Protein AF-A0A820G9B4-F1 (afdb_monomer)

Mean predicted aligned error: 18.66 Å

Structure (mmCIF, N/CA/C/O backbone):
data_AF-A0A820G9B4-F1
#
_entry.id   AF-A0A820G9B4-F1
#
loop_
_atom_site.group_PDB
_atom_site.id
_atom_site.type_symbol
_atom_site.label_atom_id
_atom_site.label_alt_id
_atom_site.label_comp_id
_atom_site.label_asym_id
_atom_site.label_entity_id
_atom_site.label_seq_id
_atom_site.pdbx_PDB_ins_code
_atom_site.Cartn_x
_atom_site.Cartn_y
_atom_site.Cartn_z
_atom_site.occupancy
_atom_site.B_iso_or_equiv
_atom_site.auth_seq_id
_atom_site.auth_comp_id
_atom_site.auth_asym_id
_atom_site.auth_atom_id
_atom_site.pdbx_PDB_model_num
ATOM 1 N N . MET A 1 1 ? -4.933 30.286 -26.035 1.00 29.89 1 MET A N 1
ATOM 2 C CA . MET A 1 1 ? -4.684 28.973 -26.663 1.00 29.89 1 MET A CA 1
ATOM 3 C C . MET A 1 1 ? -3.427 29.117 -27.491 1.00 29.89 1 MET A C 1
ATOM 5 O O . MET A 1 1 ? -3.507 29.543 -28.631 1.00 29.89 1 MET A O 1
ATOM 9 N N . GLN A 1 2 ? -2.269 28.902 -26.877 1.00 23.30 2 GLN A N 1
ATOM 10 C CA . GLN A 1 2 ? -1.057 28.611 -27.632 1.00 23.30 2 GLN A CA 1
ATOM 11 C C . GLN A 1 2 ? -0.957 27.091 -27.625 1.00 23.30 2 GLN A C 1
ATOM 13 O O . GLN A 1 2 ? -0.874 26.494 -26.553 1.00 23.30 2 GLN A O 1
ATOM 18 N N . GLU A 1 3 ? -1.084 26.484 -28.803 1.00 32.31 3 GLU A N 1
ATOM 19 C CA . GLU A 1 3 ? -0.580 25.138 -29.043 1.00 32.31 3 GLU A CA 1
ATOM 20 C C . GLU A 1 3 ? 0.899 25.167 -28.669 1.00 32.31 3 GLU A C 1
ATOM 22 O O . GLU A 1 3 ? 1.706 25.825 -29.322 1.00 32.31 3 GLU A O 1
ATOM 27 N N . THR A 1 4 ? 1.256 24.525 -27.562 1.00 29.05 4 THR A N 1
ATOM 28 C CA . THR A 1 4 ? 2.641 24.136 -27.338 1.00 29.05 4 THR A CA 1
ATOM 29 C C . THR A 1 4 ? 2.940 23.053 -28.362 1.00 29.05 4 THR A C 1
ATOM 31 O O . THR A 1 4 ? 2.700 21.872 -28.107 1.00 29.05 4 THR A O 1
ATOM 34 N N . ASP A 1 5 ? 3.392 23.477 -29.544 1.00 31.34 5 ASP A N 1
ATOM 35 C CA . ASP A 1 5 ? 4.149 22.638 -30.461 1.00 31.34 5 ASP A CA 1
ATOM 36 C C . ASP A 1 5 ? 5.251 21.971 -29.637 1.00 31.34 5 ASP A C 1
ATOM 38 O O . ASP A 1 5 ? 6.200 22.616 -29.183 1.00 31.34 5 ASP A O 1
ATOM 42 N N . TYR A 1 6 ? 5.063 20.682 -29.356 1.00 41.06 6 TYR A N 1
ATOM 43 C CA . TYR A 1 6 ? 6.054 19.883 -28.661 1.00 41.06 6 TYR A CA 1
ATOM 44 C C . TYR A 1 6 ? 7.325 19.894 -29.509 1.00 41.06 6 TYR A C 1
ATOM 46 O O . TYR A 1 6 ? 7.284 19.716 -30.729 1.00 41.06 6 TYR A O 1
ATOM 54 N N . ILE A 1 7 ? 8.434 20.179 -28.838 1.00 37.41 7 ILE A N 1
ATOM 55 C CA . ILE A 1 7 ? 9.754 20.446 -29.397 1.00 37.41 7 ILE A CA 1
ATOM 56 C C . ILE A 1 7 ? 10.107 19.364 -30.426 1.00 37.41 7 ILE A C 1
ATOM 58 O O . ILE A 1 7 ? 10.419 18.231 -30.061 1.00 37.41 7 ILE A O 1
ATOM 62 N N . ARG A 1 8 ? 10.098 19.730 -31.715 1.00 35.41 8 ARG A N 1
ATOM 63 C CA . ARG A 1 8 ? 10.836 18.994 -32.751 1.00 35.41 8 ARG A CA 1
ATOM 64 C C . ARG A 1 8 ? 12.296 18.899 -32.279 1.00 35.41 8 ARG A C 1
ATOM 66 O O . ARG A 1 8 ? 12.960 19.932 -32.213 1.00 35.41 8 ARG A O 1
ATOM 73 N N . GLY A 1 9 ? 12.781 17.699 -31.941 1.00 47.41 9 GLY A N 1
ATOM 74 C CA . GLY A 1 9 ? 14.209 17.420 -31.719 1.00 47.41 9 GLY A CA 1
ATOM 75 C C . GLY A 1 9 ? 14.751 17.212 -30.288 1.00 47.41 9 GLY A C 1
ATOM 76 O O . GLY A 1 9 ? 15.967 17.102 -30.152 1.00 47.41 9 GLY A O 1
ATOM 77 N N . GLY A 1 10 ? 13.945 17.146 -29.220 1.00 63.84 10 GLY A N 1
ATOM 78 C CA . GLY A 1 10 ? 14.465 17.192 -27.830 1.00 63.84 10 GLY A CA 1
ATOM 79 C C . GLY A 1 10 ? 15.108 15.902 -27.271 1.00 63.84 10 GLY A C 1
ATOM 80 O O . GLY A 1 10 ? 16.333 15.792 -27.168 1.00 63.84 10 GLY A O 1
ATOM 81 N N . LEU A 1 11 ? 14.282 14.920 -26.879 1.00 63.41 11 LEU A N 1
ATOM 82 C CA . LEU A 1 11 ? 14.713 13.713 -26.141 1.00 63.41 11 LEU A CA 1
ATOM 83 C C . LEU A 1 11 ? 13.880 12.464 -26.474 1.00 63.41 11 LEU A C 1
ATOM 85 O O . LEU A 1 11 ? 14.443 11.407 -26.747 1.00 63.41 11 LEU A O 1
ATOM 89 N N . ALA A 1 12 ? 12.548 12.580 -26.529 1.00 67.31 12 ALA A N 1
ATOM 90 C CA . ALA A 1 12 ? 11.662 11.457 -26.855 1.00 67.31 12 ALA A CA 1
ATOM 91 C C . ALA A 1 12 ? 11.983 10.829 -28.225 1.00 67.31 12 ALA A C 1
ATOM 93 O O . ALA A 1 12 ? 12.049 9.610 -28.342 1.00 67.31 12 ALA A O 1
ATOM 94 N N . GLU A 1 13 ? 12.266 11.651 -29.242 1.00 70.38 13 GLU A N 1
ATOM 95 C CA . GLU A 1 13 ? 12.680 11.188 -30.576 1.00 70.38 13 GLU A CA 1
ATOM 96 C C . GLU A 1 13 ? 14.033 10.458 -30.546 1.00 70.38 13 GLU A C 1
ATOM 98 O O . GLU A 1 13 ? 14.199 9.453 -31.234 1.00 70.38 13 GLU A O 1
ATOM 103 N N . LYS A 1 14 ? 14.985 10.909 -29.711 1.00 72.50 14 LYS A N 1
ATOM 104 C CA . LYS A 1 14 ? 16.290 10.249 -29.535 1.00 72.50 14 LYS A CA 1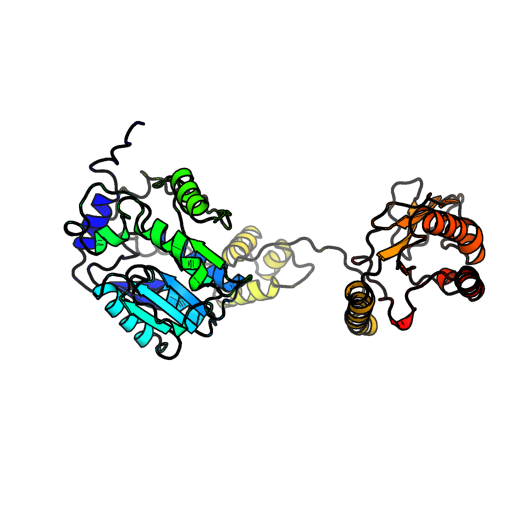
ATOM 105 C C . LYS A 1 14 ? 16.132 8.881 -28.873 1.00 72.50 14 LYS A C 1
ATOM 107 O O . LYS A 1 14 ? 16.702 7.908 -29.356 1.00 72.50 14 LYS A O 1
ATOM 112 N N . LEU A 1 15 ? 15.329 8.795 -27.811 1.00 74.31 15 LEU A N 1
ATOM 113 C CA . LEU A 1 15 ? 15.048 7.532 -27.124 1.00 74.31 15 LEU A CA 1
ATOM 114 C C . LEU A 1 15 ? 14.261 6.566 -28.018 1.00 74.31 15 LEU A C 1
ATOM 116 O O . LEU A 1 15 ? 14.561 5.380 -28.045 1.00 74.31 15 LEU A O 1
ATOM 120 N N . LEU A 1 16 ? 13.303 7.065 -28.805 1.00 79.00 16 LEU A N 1
ATOM 121 C CA . LEU A 1 16 ? 12.614 6.264 -29.822 1.00 79.00 16 LEU A CA 1
ATOM 122 C C . LEU A 1 16 ? 13.593 5.732 -30.873 1.00 79.00 16 LEU A C 1
ATOM 124 O O . LEU A 1 16 ? 13.562 4.543 -31.173 1.00 79.00 16 LEU A O 1
ATOM 128 N N . ALA A 1 17 ? 14.506 6.565 -31.381 1.00 78.94 17 ALA A N 1
ATOM 129 C CA . ALA A 1 17 ? 15.529 6.125 -32.328 1.00 78.94 17 ALA A CA 1
ATOM 130 C C . ALA A 1 17 ? 16.471 5.063 -31.727 1.00 78.94 17 ALA A C 1
ATOM 132 O O . ALA A 1 17 ? 16.802 4.089 -32.402 1.00 78.94 17 ALA A O 1
ATOM 133 N N . GLN A 1 18 ? 16.861 5.210 -30.456 1.00 80.75 18 GLN A N 1
ATOM 134 C CA . GLN A 1 18 ? 17.638 4.203 -29.722 1.00 80.75 18 GLN A CA 1
ATOM 135 C C . GLN A 1 18 ? 16.846 2.910 -29.491 1.00 80.75 18 GLN A C 1
ATOM 137 O O . GLN A 1 18 ? 17.387 1.823 -29.639 1.00 80.75 18 GLN A O 1
ATOM 142 N N . GLY A 1 19 ? 15.557 2.999 -29.164 1.00 80.94 19 GLY A N 1
ATOM 143 C CA . GLY A 1 19 ? 14.699 1.825 -29.016 1.00 80.94 19 GLY A CA 1
ATOM 144 C C . GLY A 1 19 ? 14.530 1.059 -30.331 1.00 80.94 19 GLY A C 1
ATOM 145 O O . GLY A 1 19 ? 14.613 -0.167 -30.339 1.00 80.94 19 GLY A O 1
ATOM 146 N N 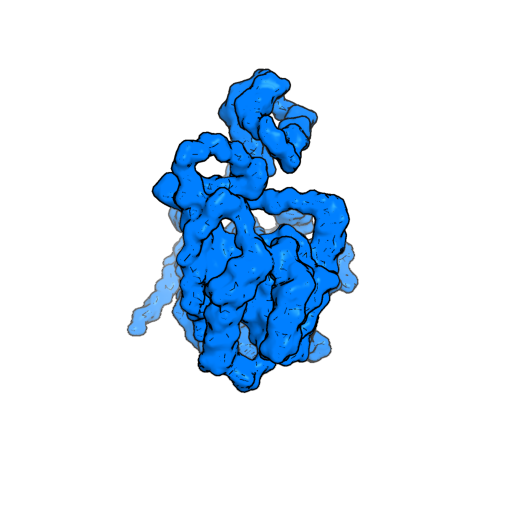. ILE A 1 20 ? 14.377 1.778 -31.448 1.00 83.75 20 ILE A N 1
ATOM 147 C CA . ILE A 1 20 ? 14.290 1.207 -32.803 1.00 83.75 20 ILE A CA 1
ATOM 148 C C . ILE A 1 20 ? 15.614 0.548 -33.225 1.00 83.75 20 ILE A C 1
ATOM 150 O O . ILE A 1 20 ? 15.606 -0.420 -33.985 1.00 83.75 20 ILE A O 1
ATOM 154 N N . SER A 1 21 ? 16.766 1.036 -32.752 1.00 83.50 21 SER A N 1
ATOM 155 C CA . SER A 1 21 ? 18.066 0.460 -33.123 1.00 83.50 21 SER A CA 1
ATOM 156 C C . SER A 1 21 ? 18.353 -0.892 -32.456 1.00 83.50 21 SER A C 1
ATOM 158 O O . SER A 1 21 ? 19.212 -1.631 -32.938 1.00 83.50 21 SER A O 1
ATOM 160 N N . ILE A 1 22 ? 17.612 -1.268 -31.407 1.00 85.88 22 ILE A N 1
ATOM 161 C CA . ILE A 1 22 ? 17.728 -2.577 -30.755 1.00 85.88 22 ILE A CA 1
ATOM 162 C C . ILE A 1 22 ? 17.065 -3.644 -31.632 1.00 85.88 22 ILE A C 1
ATOM 164 O O . ILE A 1 22 ? 15.843 -3.718 -31.731 1.00 85.88 22 ILE A O 1
ATOM 168 N N . GLN A 1 23 ? 17.884 -4.499 -32.245 1.00 86.19 23 GLN A N 1
ATOM 169 C CA . GLN A 1 23 ? 17.432 -5.568 -33.149 1.00 86.19 23 GLN A CA 1
ATOM 170 C C . GLN A 1 23 ? 17.425 -6.963 -32.502 1.00 86.19 23 GLN A C 1
ATOM 172 O O . GLN A 1 23 ? 16.885 -7.907 -33.074 1.00 86.19 23 GLN A O 1
ATOM 177 N N . GLU A 1 24 ? 17.988 -7.106 -31.299 1.00 89.88 24 GLU A N 1
ATOM 178 C CA . GLU A 1 24 ? 18.077 -8.379 -30.575 1.00 89.88 24 GLU A CA 1
ATOM 179 C C . GLU A 1 24 ? 17.334 -8.334 -29.237 1.00 89.88 24 GLU A C 1
ATOM 181 O O . GLU A 1 24 ? 17.114 -7.269 -28.657 1.00 89.88 24 GLU A O 1
ATOM 186 N N . LYS A 1 25 ? 16.948 -9.512 -28.727 1.00 93.56 25 LYS A N 1
ATOM 187 C CA . LYS A 1 25 ? 16.365 -9.625 -27.387 1.00 93.56 25 LYS A CA 1
ATOM 188 C C . LYS A 1 25 ? 17.399 -9.203 -26.342 1.00 93.56 25 LYS A C 1
ATOM 190 O O . LYS A 1 25 ? 18.521 -9.701 -26.341 1.00 93.56 25 LYS A O 1
ATOM 195 N N . THR A 1 26 ? 16.993 -8.355 -25.406 1.00 93.69 26 THR A N 1
ATOM 196 C CA . THR A 1 26 ? 17.825 -7.973 -24.254 1.00 93.69 26 THR A CA 1
ATOM 197 C C . THR A 1 26 ? 17.302 -8.619 -22.980 1.00 93.69 26 THR A C 1
ATOM 199 O O . THR A 1 26 ? 16.108 -8.883 -22.876 1.00 93.69 26 THR A O 1
ATOM 202 N N . THR A 1 27 ? 18.168 -8.839 -21.993 1.00 93.31 27 THR A N 1
ATOM 203 C CA . THR A 1 27 ? 17.754 -9.307 -20.664 1.00 93.31 27 THR A CA 1
ATOM 204 C C . THR A 1 27 ? 18.025 -8.224 -19.634 1.00 93.31 27 THR A C 1
ATOM 206 O O . THR A 1 27 ? 19.132 -7.694 -19.572 1.00 93.31 27 THR A O 1
ATOM 209 N N . ILE A 1 28 ? 17.032 -7.930 -18.798 1.00 91.94 28 ILE A N 1
ATOM 210 C CA . ILE A 1 28 ? 17.139 -6.979 -17.689 1.00 91.94 28 ILE A CA 1
ATOM 211 C C . ILE A 1 28 ? 16.920 -7.679 -16.351 1.00 91.94 28 ILE A C 1
ATOM 213 O O . ILE A 1 28 ? 16.216 -8.686 -16.272 1.00 91.94 28 ILE A O 1
ATOM 217 N N . LEU A 1 29 ? 17.495 -7.119 -15.287 1.00 91.06 29 LEU A N 1
ATOM 218 C CA . LEU A 1 29 ? 17.310 -7.597 -13.920 1.00 91.06 29 LEU A CA 1
ATOM 219 C C . LEU A 1 29 ? 16.477 -6.587 -13.122 1.00 91.06 29 LEU A C 1
ATOM 221 O O . LEU A 1 29 ? 16.912 -5.457 -12.912 1.00 91.06 29 LEU A O 1
ATOM 225 N N . ILE A 1 30 ? 15.308 -7.001 -12.630 1.00 89.81 30 ILE A N 1
ATOM 226 C CA . ILE A 1 30 ? 14.453 -6.196 -11.742 1.00 89.81 30 ILE A CA 1
ATOM 227 C C . ILE A 1 30 ? 14.160 -7.017 -10.482 1.00 89.81 30 ILE A C 1
ATOM 229 O O . ILE A 1 30 ? 13.632 -8.120 -10.575 1.00 89.81 30 ILE A O 1
ATOM 233 N N . GLN A 1 31 ? 14.510 -6.500 -9.296 1.00 86.12 31 GLN A N 1
ATOM 234 C CA . GLN A 1 31 ? 14.366 -7.209 -8.006 1.00 86.12 31 GLN A CA 1
ATOM 235 C C . GLN A 1 31 ? 14.891 -8.661 -8.023 1.00 86.12 31 GLN A C 1
ATOM 237 O O . GLN A 1 31 ? 14.209 -9.590 -7.588 1.00 86.12 31 GLN A O 1
ATOM 242 N N . ASP A 1 32 ? 16.102 -8.867 -8.545 1.00 89.44 32 ASP A N 1
ATOM 243 C CA . ASP A 1 32 ? 16.729 -10.192 -8.664 1.00 89.44 32 ASP A CA 1
ATOM 244 C C . ASP A 1 32 ? 15.950 -11.187 -9.561 1.00 89.44 32 ASP A C 1
ATOM 246 O O . ASP A 1 32 ? 16.109 -12.407 -9.441 1.00 89.44 32 ASP A O 1
ATOM 250 N N . LYS A 1 33 ? 15.093 -10.685 -10.462 1.00 93.56 33 LYS A N 1
ATOM 251 C CA . LYS A 1 33 ? 14.361 -11.457 -11.478 1.00 93.56 33 LYS A CA 1
ATOM 252 C C . LYS A 1 33 ? 14.763 -11.017 -12.878 1.00 93.56 33 LYS A C 1
ATOM 254 O O . LYS A 1 33 ? 14.888 -9.823 -13.138 1.00 93.56 33 LYS A O 1
ATOM 259 N N . ASN A 1 34 ? 14.990 -11.993 -13.753 1.00 96.25 34 ASN A N 1
ATOM 260 C CA . ASN A 1 34 ? 15.427 -11.755 -15.124 1.00 96.25 34 ASN A CA 1
ATOM 261 C C . ASN A 1 34 ? 14.218 -11.631 -16.041 1.00 96.25 34 ASN A C 1
ATOM 263 O O . ASN A 1 34 ? 13.375 -12.522 -16.045 1.00 96.25 34 ASN A O 1
ATOM 267 N N . PHE A 1 35 ? 14.180 -10.585 -16.853 1.00 97.19 35 PHE A N 1
ATOM 268 C CA . PHE A 1 35 ? 13.140 -10.372 -17.851 1.00 97.19 35 PHE A CA 1
ATOM 269 C C . PHE A 1 35 ? 13.763 -10.235 -19.224 1.00 97.19 35 PHE A C 1
ATOM 271 O O . PHE A 1 35 ? 14.707 -9.471 -19.408 1.00 97.19 35 PHE A O 1
ATOM 278 N N . VAL A 1 36 ? 13.212 -10.965 -20.183 1.00 97.44 36 VAL A N 1
ATOM 279 C CA . VAL A 1 36 ? 13.539 -10.817 -21.595 1.00 97.44 36 VAL A CA 1
ATOM 280 C C . VAL A 1 36 ? 12.735 -9.647 -22.145 1.00 97.44 36 VAL A C 1
ATOM 282 O O . VAL A 1 36 ? 11.547 -9.534 -21.857 1.00 97.44 36 VAL A O 1
ATOM 285 N N . ILE A 1 37 ? 13.355 -8.791 -22.945 1.00 96.25 37 ILE A N 1
ATOM 286 C CA . ILE A 1 37 ? 12.716 -7.682 -23.652 1.00 96.25 37 ILE A CA 1
ATOM 287 C C . ILE A 1 37 ? 12.959 -7.882 -25.144 1.00 96.25 37 ILE A C 1
ATOM 289 O O . ILE A 1 37 ? 14.104 -8.040 -25.572 1.00 96.25 37 ILE A O 1
ATOM 293 N N . TYR A 1 38 ? 11.887 -7.916 -25.926 1.00 95.25 38 TYR A N 1
ATOM 294 C CA . TYR A 1 38 ? 11.947 -8.065 -27.375 1.00 95.25 38 TYR A CA 1
ATOM 295 C C . TYR A 1 38 ? 12.339 -6.742 -28.051 1.00 95.25 38 TYR A C 1
ATOM 297 O O . TYR A 1 38 ? 12.065 -5.668 -27.511 1.00 95.25 38 TYR A O 1
ATOM 305 N N . PRO A 1 39 ? 12.910 -6.800 -29.267 1.00 90.50 39 PRO A N 1
ATOM 306 C CA . PRO A 1 39 ? 12.975 -5.646 -30.161 1.00 90.50 39 PRO A CA 1
ATOM 307 C C . PRO A 1 39 ? 11.599 -4.992 -30.328 1.00 90.50 39 PRO A C 1
ATOM 309 O O . PRO A 1 39 ? 10.587 -5.692 -30.395 1.00 90.50 39 PRO A O 1
ATOM 312 N N . ASN A 1 40 ? 11.563 -3.661 -30.429 1.00 86.12 40 ASN A N 1
ATOM 313 C CA . ASN A 1 40 ? 10.341 -2.852 -30.573 1.00 86.12 40 ASN A CA 1
ATOM 314 C C . ASN A 1 40 ? 9.327 -2.943 -29.416 1.00 86.12 40 ASN A C 1
ATOM 316 O O . ASN A 1 40 ? 8.252 -2.358 -29.512 1.00 86.12 40 ASN A O 1
ATOM 320 N N . VAL A 1 41 ? 9.660 -3.622 -28.315 1.00 91.38 41 VAL A N 1
ATOM 321 C CA . VAL A 1 41 ? 8.923 -3.516 -27.051 1.00 91.38 41 VAL A CA 1
ATOM 322 C C . VAL A 1 41 ? 9.606 -2.464 -26.186 1.00 91.38 41 VAL A C 1
ATOM 324 O O . VAL A 1 41 ? 10.833 -2.357 -26.171 1.00 91.38 41 VAL A O 1
ATOM 327 N N . PHE A 1 42 ? 8.810 -1.672 -25.470 1.00 88.19 42 PHE A N 1
ATOM 328 C CA . PHE A 1 42 ? 9.305 -0.598 -24.617 1.00 88.19 42 PHE A CA 1
ATOM 329 C C . PHE A 1 42 ? 10.373 -1.112 -23.632 1.00 88.19 42 PHE A C 1
ATOM 331 O O . PHE A 1 42 ? 10.089 -1.943 -22.766 1.00 88.19 42 PHE A O 1
ATOM 338 N N . ASN A 1 43 ? 11.616 -0.642 -23.788 1.00 87.75 43 ASN A N 1
ATOM 339 C CA . ASN A 1 43 ? 12.782 -1.198 -23.102 1.00 87.75 43 ASN A CA 1
ATOM 340 C C . ASN A 1 43 ? 13.249 -0.302 -21.940 1.00 87.75 43 ASN A C 1
ATOM 342 O O . ASN A 1 43 ? 13.753 0.794 -22.193 1.00 87.75 43 ASN A O 1
ATOM 346 N N . PRO A 1 44 ? 13.177 -0.759 -20.674 1.00 84.94 44 PRO A N 1
ATOM 347 C CA . PRO A 1 44 ? 13.616 0.026 -19.519 1.00 84.94 44 PRO A CA 1
ATOM 348 C C . PRO A 1 44 ? 15.105 0.400 -19.508 1.00 84.94 44 PRO A C 1
ATOM 350 O O . PRO A 1 44 ? 15.479 1.280 -18.743 1.00 84.94 44 PRO A O 1
ATOM 353 N N . ILE A 1 45 ? 15.960 -0.235 -20.323 1.00 80.62 45 ILE A N 1
ATOM 354 C CA . ILE A 1 45 ? 17.357 0.204 -20.501 1.00 80.62 45 ILE A CA 1
ATOM 355 C C . ILE A 1 45 ? 17.401 1.558 -21.218 1.00 80.62 45 ILE A C 1
ATOM 357 O O . ILE A 1 45 ? 18.154 2.439 -20.818 1.00 80.62 45 ILE A O 1
ATOM 361 N N . VAL A 1 46 ? 16.582 1.721 -22.260 1.00 78.56 46 VAL A N 1
ATOM 362 C CA . VAL A 1 46 ? 16.493 2.964 -23.041 1.00 78.56 46 VAL A CA 1
ATOM 363 C C . VAL A 1 46 ? 15.670 4.001 -22.279 1.00 78.56 46 VAL A C 1
ATOM 365 O O . VAL A 1 46 ? 16.042 5.164 -22.185 1.00 78.56 46 VAL A O 1
ATOM 368 N N . TYR A 1 47 ? 14.568 3.570 -21.666 1.00 80.19 47 TYR A N 1
ATOM 369 C CA . TYR A 1 47 ? 13.647 4.430 -20.928 1.00 80.19 47 TYR A CA 1
ATOM 370 C C . TYR A 1 47 ? 13.821 4.261 -19.413 1.00 80.19 47 TYR A C 1
ATOM 372 O O . TYR A 1 47 ? 12.888 3.866 -18.707 1.00 80.19 47 TYR A O 1
ATOM 380 N N . SER A 1 48 ? 15.022 4.557 -18.911 1.00 76.88 48 SER A N 1
ATOM 381 C CA . SER A 1 48 ? 15.466 4.285 -17.531 1.00 76.88 48 SER A CA 1
ATOM 382 C C . SER A 1 48 ? 14.546 4.839 -16.437 1.00 76.88 48 SER A C 1
ATOM 384 O O . SER A 1 48 ? 14.334 4.172 -15.421 1.00 76.88 48 SER A O 1
ATOM 386 N N . ALA A 1 49 ? 13.906 5.992 -16.668 1.00 75.81 49 ALA A N 1
ATOM 387 C CA . ALA A 1 49 ? 12.915 6.580 -15.759 1.00 75.81 49 ALA A CA 1
ATOM 388 C C . ALA A 1 49 ? 11.754 5.617 -15.425 1.00 75.81 49 ALA A C 1
ATOM 390 O O . ALA A 1 49 ? 11.179 5.670 -14.337 1.00 75.81 49 ALA A O 1
ATOM 391 N N . THR A 1 50 ? 11.453 4.664 -16.310 1.00 81.94 50 THR A N 1
ATOM 392 C CA . THR A 1 50 ? 10.417 3.640 -16.098 1.00 81.94 50 THR A CA 1
ATOM 393 C C . THR A 1 50 ? 10.740 2.686 -14.954 1.00 81.94 50 THR A C 1
ATOM 395 O O . THR A 1 50 ? 9.834 2.144 -14.313 1.00 81.94 50 THR A O 1
ATOM 398 N N . LEU A 1 51 ? 12.020 2.505 -14.619 1.00 85.69 51 LEU A N 1
ATOM 399 C CA . LEU A 1 51 ? 12.400 1.734 -13.440 1.00 85.69 51 LEU A CA 1
ATOM 400 C C . LEU A 1 51 ? 11.950 2.436 -12.149 1.00 85.69 51 LEU A C 1
ATOM 402 O O . LEU A 1 51 ? 11.527 1.754 -11.216 1.00 85.69 51 LEU A O 1
ATOM 406 N N . CYS A 1 52 ? 11.947 3.772 -12.093 1.00 83.50 52 CYS A N 1
ATOM 407 C CA . CYS A 1 52 ? 11.449 4.522 -10.931 1.00 83.50 52 CYS A CA 1
ATOM 408 C C . CYS A 1 52 ? 9.945 4.298 -10.712 1.00 83.50 52 CYS A C 1
ATOM 410 O O . CYS A 1 52 ? 9.516 4.022 -9.584 1.00 83.50 52 CYS A O 1
ATOM 412 N N . PHE A 1 53 ? 9.157 4.335 -11.791 1.00 85.44 53 PHE A N 1
ATOM 413 C CA . PHE A 1 53 ? 7.734 3.983 -11.768 1.00 85.44 53 PHE A CA 1
ATOM 414 C C . PHE A 1 53 ? 7.522 2.539 -11.304 1.00 85.44 53 PHE A C 1
ATOM 416 O O . PHE A 1 53 ? 6.778 2.285 -10.356 1.00 85.44 53 PHE A O 1
ATOM 423 N N . THR A 1 54 ? 8.297 1.606 -11.860 1.00 89.38 54 THR A N 1
ATOM 424 C CA . THR A 1 54 ? 8.273 0.189 -11.475 1.00 89.38 54 THR A CA 1
ATOM 425 C C . THR A 1 54 ? 8.531 0.007 -9.975 1.00 89.38 54 THR A C 1
ATOM 427 O O . THR A 1 54 ? 7.739 -0.623 -9.278 1.00 89.38 54 THR A O 1
ATOM 430 N N . TYR A 1 55 ? 9.588 0.599 -9.409 1.00 89.19 55 TYR A N 1
ATOM 431 C CA . TYR A 1 55 ? 9.872 0.467 -7.974 1.00 89.19 55 TYR A CA 1
ATOM 432 C C . TYR A 1 55 ? 8.803 1.121 -7.086 1.00 89.19 55 TYR A C 1
ATOM 434 O O . TYR A 1 55 ? 8.473 0.591 -6.017 1.00 89.19 55 TYR A O 1
ATOM 442 N N . SER A 1 56 ? 8.228 2.240 -7.530 1.00 86.44 56 SER A N 1
ATOM 443 C CA . SER A 1 56 ? 7.105 2.898 -6.853 1.00 86.44 56 SER A CA 1
ATOM 444 C C . SER A 1 56 ? 5.863 2.007 -6.830 1.00 86.44 56 SER A C 1
ATOM 446 O O . SER A 1 56 ? 5.267 1.805 -5.765 1.00 86.44 56 SER A O 1
ATOM 448 N N . PHE A 1 57 ? 5.531 1.391 -7.963 1.00 89.88 57 PHE A N 1
ATOM 449 C CA . PHE A 1 57 ? 4.450 0.422 -8.083 1.00 89.88 57 PHE A CA 1
ATOM 450 C C . PHE A 1 57 ? 4.678 -0.812 -7.197 1.00 89.88 57 PHE A C 1
ATOM 452 O O . PHE A 1 57 ? 3.783 -1.227 -6.458 1.00 89.88 57 PHE A O 1
ATOM 459 N N . LEU A 1 58 ? 5.899 -1.354 -7.154 1.00 90.81 58 LEU A N 1
ATOM 460 C CA . LEU A 1 58 ? 6.228 -2.500 -6.296 1.00 90.81 58 LEU A CA 1
ATOM 461 C C . LEU A 1 58 ? 6.061 -2.187 -4.801 1.00 90.81 58 LEU A C 1
ATOM 463 O O . LEU A 1 58 ? 5.588 -3.028 -4.030 1.00 90.81 58 LEU A O 1
ATOM 467 N N . ASN A 1 59 ? 6.400 -0.971 -4.372 1.00 87.94 59 ASN A N 1
ATOM 468 C CA . ASN A 1 59 ? 6.141 -0.518 -3.004 1.00 87.94 59 ASN A CA 1
ATOM 469 C C . ASN A 1 59 ? 4.638 -0.382 -2.721 1.00 87.94 59 ASN A C 1
ATOM 471 O O . ASN A 1 59 ? 4.178 -0.701 -1.619 1.00 87.94 59 ASN A O 1
ATOM 475 N N . LEU A 1 60 ? 3.863 0.075 -3.706 1.00 86.94 60 LEU A N 1
ATOM 476 C CA . LEU A 1 60 ? 2.414 0.194 -3.599 1.00 86.94 60 LEU A CA 1
ATOM 477 C C . LEU A 1 60 ? 1.756 -1.178 -3.402 1.00 86.94 60 LEU A C 1
ATOM 479 O O . LEU A 1 60 ? 1.005 -1.361 -2.438 1.00 86.94 60 LEU A O 1
ATOM 483 N N . ILE A 1 61 ? 2.063 -2.161 -4.251 1.00 91.38 61 ILE A N 1
ATOM 484 C CA . ILE A 1 61 ? 1.443 -3.492 -4.165 1.00 91.38 61 ILE A CA 1
ATOM 485 C C . ILE A 1 61 ? 1.841 -4.245 -2.890 1.00 91.38 61 ILE A C 1
ATOM 487 O O . ILE A 1 61 ? 1.018 -4.975 -2.346 1.00 91.38 61 ILE A O 1
ATOM 491 N N . GLN A 1 62 ? 3.038 -4.021 -2.334 1.00 90.06 62 GLN A N 1
ATOM 492 C CA . GLN A 1 62 ? 3.429 -4.604 -1.042 1.00 90.06 62 GLN A CA 1
ATOM 493 C C . GLN A 1 62 ? 2.561 -4.090 0.116 1.00 90.06 62 GLN A C 1
ATOM 495 O O . GLN A 1 62 ? 2.311 -4.810 1.090 1.00 90.06 62 GLN A O 1
ATOM 500 N N . ARG A 1 63 ? 2.090 -2.840 0.018 1.00 88.00 63 ARG A N 1
ATOM 501 C CA . ARG A 1 63 ? 1.204 -2.215 1.009 1.00 88.00 63 ARG A CA 1
ATOM 502 C C . ARG A 1 63 ? -0.252 -2.610 0.799 1.00 88.00 63 ARG A C 1
ATOM 504 O O . ARG A 1 63 ? -0.934 -2.893 1.781 1.00 88.00 63 ARG A O 1
ATOM 511 N N . LEU A 1 64 ? -0.721 -2.603 -0.450 1.00 88.12 64 LEU A N 1
ATOM 512 C CA . LEU A 1 64 ? -2.120 -2.875 -0.791 1.00 88.12 64 LEU A CA 1
ATOM 513 C C . LEU A 1 64 ? -2.458 -4.368 -0.805 1.00 88.12 64 LEU A C 1
ATOM 515 O O . LEU A 1 64 ? -3.572 -4.726 -0.436 1.00 88.12 64 LEU A O 1
ATOM 519 N N . LYS A 1 65 ? -1.504 -5.223 -1.190 1.00 93.44 65 LYS A N 1
ATOM 520 C CA . LYS A 1 65 ? -1.662 -6.678 -1.339 1.00 93.44 65 LYS A CA 1
ATOM 521 C C . LYS A 1 65 ? -2.903 -7.065 -2.168 1.00 93.44 65 LYS A C 1
ATOM 523 O O . LYS A 1 65 ? -3.758 -7.799 -1.660 1.00 93.44 65 LYS A O 1
ATOM 528 N N . PRO A 1 66 ? -3.025 -6.552 -3.410 1.00 94.19 66 PRO A N 1
ATOM 529 C CA . PRO A 1 66 ? -4.178 -6.836 -4.267 1.00 94.19 66 PRO A CA 1
ATOM 530 C C . PRO A 1 66 ? -4.306 -8.344 -4.517 1.00 94.19 66 PRO A C 1
ATOM 532 O O . PRO A 1 66 ? -3.292 -9.030 -4.654 1.00 94.19 66 PRO A O 1
ATOM 535 N N . GLN A 1 67 ? -5.535 -8.865 -4.566 1.00 97.12 67 GLN A N 1
ATOM 536 C CA . GLN A 1 67 ? -5.763 -10.270 -4.914 1.00 97.12 67 GLN A CA 1
ATOM 537 C C . GLN A 1 67 ? -5.881 -10.432 -6.426 1.00 97.12 67 GLN A C 1
ATOM 539 O O . GLN A 1 67 ? -5.256 -11.338 -6.976 1.00 97.12 67 GLN A O 1
ATOM 544 N N . HIS A 1 68 ? -6.608 -9.528 -7.082 1.00 98.06 68 HIS A N 1
ATOM 545 C CA . HIS A 1 68 ? -6.748 -9.473 -8.533 1.00 98.06 68 HIS A CA 1
ATOM 546 C C . HIS A 1 68 ? -6.257 -8.127 -9.077 1.00 98.06 68 HIS A C 1
ATOM 548 O O . HIS A 1 68 ? -6.816 -7.077 -8.745 1.00 98.06 68 HIS A O 1
ATOM 554 N N . LEU A 1 69 ? -5.219 -8.170 -9.915 1.00 98.38 69 LEU A N 1
ATOM 555 C CA . LEU A 1 69 ? -4.676 -7.013 -10.634 1.00 98.38 69 LEU A CA 1
ATOM 556 C C . LEU A 1 69 ? -5.069 -7.083 -12.116 1.00 98.38 69 LEU A C 1
ATOM 558 O O . LEU A 1 69 ? -4.970 -8.155 -12.713 1.00 98.38 69 LEU A O 1
ATOM 562 N N . LEU A 1 70 ? -5.432 -5.942 -12.701 1.00 98.50 70 LEU A N 1
ATOM 563 C CA . LEU A 1 70 ? -5.350 -5.711 -14.144 1.00 98.50 70 LEU A CA 1
ATOM 564 C C . LEU A 1 70 ? -4.255 -4.679 -14.431 1.00 98.50 70 LEU A C 1
ATOM 566 O O . LEU A 1 70 ? -4.318 -3.560 -13.924 1.00 98.50 70 LEU A O 1
ATOM 570 N N . GLU A 1 71 ? -3.269 -5.048 -15.240 1.00 98.25 71 GLU A N 1
ATOM 571 C CA . GLU A 1 71 ? -2.301 -4.114 -15.816 1.00 98.25 71 GLU A CA 1
ATOM 572 C C . GLU A 1 71 ? -2.677 -3.791 -17.268 1.00 98.25 71 GLU A C 1
ATOM 574 O O . GLU A 1 71 ? -2.830 -4.690 -18.099 1.00 98.25 71 GLU A O 1
ATOM 579 N N . LEU A 1 72 ? -2.819 -2.505 -17.572 1.00 97.06 72 LEU A N 1
ATOM 580 C CA . LEU A 1 72 ? -2.986 -2.004 -18.934 1.00 97.06 72 LEU A CA 1
ATOM 581 C C . LEU A 1 72 ? -1.619 -1.599 -19.499 1.00 97.06 72 LEU A C 1
ATOM 583 O O . LEU A 1 72 ? -0.791 -1.079 -18.753 1.00 97.06 72 LEU A O 1
ATOM 587 N N . GLY A 1 73 ? -1.379 -1.837 -20.792 1.00 95.56 73 GLY A N 1
ATOM 588 C CA . GLY A 1 73 ? -0.111 -1.505 -21.459 1.00 95.56 73 GLY A CA 1
ATOM 589 C C . GLY A 1 73 ? 1.108 -2.158 -20.799 1.00 95.56 73 GLY A C 1
ATOM 590 O O . GLY A 1 73 ? 2.024 -1.471 -20.356 1.00 95.56 73 GLY A O 1
ATOM 591 N N . THR A 1 74 ? 1.088 -3.484 -20.660 1.00 96.56 74 THR A N 1
ATOM 592 C CA . THR A 1 74 ? 2.064 -4.242 -19.859 1.00 96.56 74 THR A CA 1
ATOM 593 C C . THR A 1 74 ? 3.464 -4.303 -20.478 1.00 96.56 74 THR A C 1
ATOM 595 O O . THR A 1 74 ? 4.431 -4.635 -19.782 1.00 96.56 74 THR A O 1
ATOM 598 N N . GLY A 1 75 ? 3.606 -4.015 -21.777 1.00 95.94 75 GLY A N 1
ATOM 599 C CA . GLY A 1 75 ? 4.869 -4.141 -22.495 1.00 95.94 75 GLY A CA 1
ATOM 600 C C . GLY A 1 75 ? 5.436 -5.554 -22.358 1.00 95.94 75 GLY A C 1
ATOM 601 O O . GLY A 1 75 ? 4.813 -6.536 -22.747 1.00 95.94 75 GLY A O 1
ATOM 602 N N . ALA A 1 76 ? 6.616 -5.676 -21.750 1.00 96.75 76 ALA A N 1
ATOM 603 C CA . ALA A 1 76 ? 7.255 -6.970 -21.512 1.00 96.75 76 ALA A CA 1
ATOM 604 C C . ALA A 1 76 ? 6.695 -7.754 -20.304 1.00 96.75 76 ALA A C 1
ATOM 606 O O . ALA A 1 76 ? 7.196 -8.836 -19.997 1.00 96.75 76 ALA A O 1
ATOM 607 N N . GLY A 1 77 ? 5.693 -7.248 -19.581 1.00 97.25 77 GLY A N 1
ATOM 608 C CA . GLY A 1 77 ? 5.006 -8.010 -18.531 1.00 97.25 77 GLY A CA 1
ATOM 609 C C . GLY A 1 77 ? 5.712 -8.083 -17.176 1.00 97.25 77 GLY A C 1
ATOM 610 O O . GLY A 1 77 ? 5.291 -8.851 -16.307 1.00 97.25 77 GLY A O 1
ATOM 611 N N . TYR A 1 78 ? 6.788 -7.318 -16.958 1.00 95.94 78 TYR A N 1
ATOM 612 C CA . TYR A 1 78 ? 7.582 -7.438 -15.730 1.00 95.94 78 TYR A CA 1
ATOM 613 C C . TYR A 1 78 ? 6.814 -7.006 -14.474 1.00 95.94 78 TYR A C 1
ATOM 615 O O . TYR A 1 78 ? 6.927 -7.665 -13.441 1.00 95.94 78 TYR A O 1
ATOM 623 N N . ASN A 1 79 ? 5.979 -5.969 -14.546 1.00 96.81 79 ASN A N 1
ATOM 624 C CA . ASN A 1 79 ? 5.136 -5.537 -13.428 1.00 96.81 79 ASN A CA 1
ATOM 625 C C . ASN A 1 79 ? 4.102 -6.606 -13.065 1.00 96.81 79 ASN A C 1
ATOM 627 O O . ASN A 1 79 ? 4.046 -7.017 -11.907 1.00 96.81 79 ASN A O 1
ATOM 631 N N . ALA A 1 80 ? 3.350 -7.118 -14.045 1.00 98.00 80 ALA A N 1
ATOM 632 C CA . ALA A 1 80 ? 2.401 -8.211 -13.852 1.00 98.00 80 ALA A CA 1
ATOM 633 C C . ALA A 1 80 ? 3.037 -9.449 -13.196 1.00 98.00 80 ALA A C 1
ATOM 635 O O . ALA A 1 80 ? 2.526 -9.975 -12.198 1.00 98.00 80 ALA A O 1
ATOM 636 N N . VAL A 1 81 ? 4.194 -9.886 -13.708 1.00 98.44 81 VAL A N 1
ATOM 637 C CA . VAL A 1 81 ? 4.962 -11.004 -13.143 1.00 98.44 81 VAL A CA 1
ATOM 638 C C . VAL A 1 81 ? 5.385 -10.706 -11.706 1.00 98.44 81 VAL A C 1
ATOM 640 O O . VAL A 1 81 ? 5.149 -11.523 -10.809 1.00 98.44 81 VAL A O 1
ATOM 643 N N . LEU A 1 82 ? 5.971 -9.535 -11.448 1.00 97.56 82 LEU A N 1
ATOM 644 C CA . LEU A 1 82 ? 6.402 -9.146 -10.106 1.00 97.56 82 LEU A CA 1
ATOM 645 C C . LEU A 1 82 ? 5.218 -9.039 -9.139 1.00 97.56 82 LEU A C 1
ATOM 647 O O . LEU A 1 82 ? 5.352 -9.438 -7.981 1.00 97.56 82 LEU A O 1
ATOM 651 N N . THR A 1 83 ? 4.044 -8.585 -9.583 1.00 97.56 83 THR A N 1
ATOM 652 C CA . THR A 1 83 ? 2.837 -8.564 -8.752 1.00 97.56 83 THR A CA 1
ATOM 653 C C . THR A 1 83 ? 2.387 -9.963 -8.358 1.00 97.56 83 THR A C 1
ATOM 655 O O . THR A 1 83 ? 2.126 -10.213 -7.176 1.00 97.56 83 THR A O 1
ATOM 658 N N . ALA A 1 84 ? 2.366 -10.905 -9.299 1.00 98.06 84 ALA A N 1
ATOM 659 C CA . ALA A 1 84 ? 2.061 -12.293 -8.985 1.00 98.06 84 ALA A CA 1
ATOM 660 C C . ALA A 1 84 ? 3.090 -12.879 -8.003 1.00 98.06 84 ALA A C 1
ATOM 662 O O . ALA A 1 84 ? 2.714 -13.518 -7.013 1.00 98.06 84 ALA A O 1
ATOM 663 N N . LEU A 1 85 ? 4.389 -12.648 -8.216 1.00 96.88 85 LEU A N 1
ATOM 664 C CA . LEU A 1 85 ? 5.454 -13.091 -7.303 1.00 96.88 85 LEU A CA 1
ATOM 665 C C . LEU A 1 85 ? 5.324 -12.482 -5.896 1.00 96.88 85 LEU A C 1
ATOM 667 O O . LEU A 1 85 ? 5.684 -13.132 -4.917 1.00 96.88 85 LEU A O 1
ATOM 671 N N . ASN A 1 86 ? 4.741 -11.286 -5.780 1.00 95.56 86 ASN A N 1
ATOM 672 C CA . ASN A 1 86 ? 4.440 -10.619 -4.510 1.00 95.56 86 ASN A CA 1
ATOM 673 C C . ASN A 1 86 ? 3.115 -11.067 -3.858 1.00 95.56 86 ASN A C 1
ATOM 675 O O . ASN A 1 86 ? 2.689 -10.491 -2.855 1.00 95.56 86 ASN A O 1
ATOM 679 N N . GLY A 1 87 ? 2.489 -12.129 -4.371 1.00 95.81 87 GLY A N 1
ATOM 680 C CA . GLY A 1 87 ? 1.386 -12.817 -3.701 1.00 95.81 87 GLY A CA 1
ATOM 681 C C . GLY A 1 87 ? -0.013 -12.431 -4.173 1.00 95.81 87 GLY A C 1
ATOM 682 O O . GLY A 1 87 ? -0.973 -12.798 -3.497 1.00 95.81 87 GLY A O 1
ATOM 683 N N . ALA A 1 88 ? -0.152 -11.741 -5.310 1.00 97.75 88 ALA A N 1
ATOM 684 C CA . ALA A 1 88 ? -1.458 -11.626 -5.955 1.00 97.75 88 ALA A CA 1
ATOM 685 C C . ALA A 1 88 ? -1.978 -13.017 -6.359 1.00 97.75 88 ALA A C 1
ATOM 687 O O . ALA A 1 88 ? -1.212 -13.881 -6.806 1.00 97.75 88 ALA A O 1
ATOM 688 N N . SER A 1 89 ? -3.280 -13.234 -6.179 1.00 97.50 89 SER A N 1
ATOM 689 C CA . SER A 1 89 ? -3.941 -14.497 -6.518 1.00 97.50 89 SER A CA 1
ATOM 690 C C . SER A 1 89 ? -4.045 -14.668 -8.032 1.00 97.50 89 SER A C 1
ATOM 692 O O . SER A 1 89 ? -3.771 -15.753 -8.541 1.00 97.50 89 SER A O 1
ATOM 694 N N . TYR A 1 90 ? -4.376 -13.587 -8.741 1.00 98.31 90 TYR A N 1
ATOM 695 C CA . TYR A 1 90 ? -4.439 -13.560 -10.196 1.00 98.31 90 TYR A CA 1
ATOM 696 C C . TYR A 1 90 ? -4.045 -12.187 -10.746 1.00 98.31 90 TYR A C 1
ATOM 698 O O . TYR A 1 90 ? -4.363 -11.152 -10.154 1.00 98.31 90 TYR A O 1
ATOM 706 N N . VAL A 1 91 ? -3.374 -12.179 -11.892 1.00 98.69 91 VAL A N 1
ATOM 707 C CA . VAL A 1 91 ? -3.022 -10.971 -12.634 1.00 98.69 91 VAL A CA 1
ATOM 708 C C . VAL A 1 91 ? -3.460 -11.139 -14.083 1.00 98.69 91 VAL A C 1
ATOM 710 O O . VAL A 1 91 ? -3.050 -12.076 -14.761 1.00 98.69 91 VAL A O 1
ATOM 713 N N . MET A 1 92 ? -4.280 -10.216 -14.568 1.00 98.56 92 MET A N 1
ATOM 714 C CA . MET A 1 92 ? -4.484 -10.024 -15.997 1.00 98.56 92 MET A CA 1
ATOM 715 C C . MET A 1 92 ? -3.592 -8.874 -16.444 1.00 98.56 92 MET A C 1
ATOM 717 O O . MET A 1 92 ? -3.530 -7.849 -15.771 1.00 98.56 92 MET A O 1
ATOM 721 N N . CYS A 1 93 ? -2.909 -9.020 -17.566 1.00 98.25 93 CYS A N 1
ATOM 722 C CA . CYS A 1 93 ? -2.209 -7.912 -18.190 1.00 98.25 93 CYS A CA 1
ATOM 723 C C . CYS A 1 93 ? -2.575 -7.809 -19.667 1.00 98.25 93 CYS A C 1
ATOM 725 O O . CYS A 1 93 ? -2.982 -8.787 -20.291 1.00 98.25 93 CYS A O 1
ATOM 727 N N . THR A 1 94 ? -2.516 -6.603 -20.212 1.00 97.75 94 THR A N 1
ATOM 728 C CA . THR A 1 94 ? -2.960 -6.330 -21.580 1.00 97.75 94 THR A CA 1
ATOM 729 C C . THR A 1 94 ? -1.972 -5.439 -22.295 1.00 97.75 94 THR A C 1
ATOM 731 O O . THR A 1 94 ? -1.312 -4.615 -21.665 1.00 97.75 94 THR A O 1
ATOM 734 N N . ASP A 1 95 ? -1.873 -5.602 -23.605 1.00 96.56 95 ASP A N 1
ATOM 735 C CA . ASP A 1 95 ? -1.163 -4.671 -24.473 1.00 96.56 95 ASP A CA 1
ATOM 736 C C . ASP A 1 95 ? -1.833 -4.640 -25.848 1.00 96.56 95 ASP A C 1
ATOM 738 O O . ASP A 1 95 ? -2.425 -5.636 -26.268 1.00 96.56 95 ASP A O 1
ATOM 742 N N . VAL A 1 96 ? -1.735 -3.512 -26.548 1.00 93.12 96 VAL A N 1
ATOM 743 C CA . VAL A 1 96 ? -2.269 -3.367 -27.908 1.00 93.12 96 VAL A CA 1
ATOM 744 C C . VAL A 1 96 ? -1.336 -4.003 -28.945 1.00 93.12 96 VAL A C 1
ATOM 746 O O . VAL A 1 96 ? -1.786 -4.418 -30.012 1.00 93.12 96 VAL A O 1
ATOM 749 N N . SER A 1 97 ? -0.034 -4.112 -28.643 1.00 93.50 97 SER A N 1
ATOM 750 C CA . SER A 1 97 ? 0.937 -4.747 -29.534 1.00 93.50 97 SER A CA 1
ATOM 751 C C . SER A 1 97 ? 0.997 -6.254 -29.302 1.00 93.50 97 SER A C 1
ATOM 753 O O . SER A 1 97 ? 1.364 -6.736 -28.227 1.00 93.50 97 SER A O 1
ATOM 755 N N . GLN A 1 98 ? 0.753 -7.031 -30.360 1.00 94.31 98 GLN A N 1
ATOM 756 C CA . GLN A 1 98 ? 0.925 -8.484 -30.310 1.00 94.31 98 GLN A CA 1
ATOM 757 C C . GLN A 1 98 ? 2.383 -8.886 -30.014 1.00 94.31 98 GLN A C 1
ATOM 759 O O . GLN A 1 98 ? 2.628 -9.945 -29.434 1.00 94.31 98 GLN A O 1
ATOM 764 N N . VAL A 1 99 ? 3.361 -8.048 -30.380 1.00 95.19 99 VAL A N 1
ATOM 765 C CA . VAL A 1 99 ? 4.779 -8.288 -30.071 1.00 95.19 99 VAL A CA 1
ATOM 766 C C . VAL A 1 99 ? 5.021 -8.177 -28.564 1.00 95.19 99 VAL A C 1
ATOM 768 O O . VAL A 1 99 ? 5.670 -9.056 -27.992 1.00 95.19 99 VAL A O 1
ATOM 771 N N . ALA A 1 100 ? 4.442 -7.164 -27.911 1.00 96.44 100 ALA A N 1
ATOM 772 C CA . ALA A 1 100 ? 4.488 -7.005 -26.458 1.00 96.44 100 ALA A CA 1
ATOM 773 C C . ALA A 1 100 ? 3.783 -8.164 -25.738 1.00 96.44 100 ALA A C 1
ATOM 775 O O . ALA A 1 100 ? 4.354 -8.759 -24.828 1.00 96.44 100 ALA A O 1
ATOM 776 N N . VAL A 1 101 ? 2.607 -8.585 -26.217 1.00 98.06 101 VAL A N 1
ATOM 777 C CA . VAL A 1 101 ? 1.885 -9.755 -25.683 1.00 98.06 101 VAL A CA 1
ATOM 778 C C . VAL A 1 101 ? 2.741 -11.021 -25.732 1.00 98.06 101 VAL A C 1
ATOM 780 O O . VAL A 1 101 ? 2.857 -11.731 -24.733 1.00 98.06 101 VAL A O 1
ATOM 783 N N . ASN A 1 102 ? 3.395 -11.288 -26.865 1.00 98.31 102 ASN A N 1
ATOM 784 C CA . ASN A 1 102 ? 4.280 -12.444 -27.007 1.00 98.31 102 ASN A CA 1
ATOM 785 C C . ASN A 1 102 ? 5.489 -12.352 -26.063 1.00 98.31 102 ASN A C 1
ATOM 787 O O . ASN A 1 102 ? 5.904 -13.358 -25.486 1.00 98.31 102 ASN A O 1
ATOM 791 N N . ASN A 1 103 ? 6.048 -11.152 -25.883 1.00 98.25 103 ASN A N 1
ATOM 792 C CA . ASN A 1 103 ? 7.150 -10.926 -24.956 1.00 98.25 103 ASN A CA 1
ATOM 793 C C . ASN A 1 103 ? 6.723 -11.144 -23.494 1.00 98.25 103 ASN A C 1
ATOM 795 O O . ASN A 1 103 ? 7.432 -11.821 -22.746 1.00 98.25 103 ASN A O 1
ATOM 799 N N . ALA A 1 104 ? 5.575 -10.599 -23.090 1.00 98.62 104 ALA A N 1
ATOM 800 C CA . ALA A 1 104 ? 5.013 -10.792 -21.761 1.00 98.62 104 ALA A CA 1
ATOM 801 C C . ALA A 1 104 ? 4.720 -12.270 -21.486 1.00 98.62 104 ALA A C 1
ATOM 803 O O . ALA A 1 104 ? 5.066 -12.757 -20.411 1.00 98.62 104 ALA A O 1
ATOM 804 N N . GLN A 1 105 ? 4.173 -13.002 -22.462 1.00 98.75 105 GLN A N 1
ATOM 805 C CA . GLN A 1 105 ? 3.944 -14.443 -22.341 1.00 98.75 105 GLN A CA 1
ATOM 806 C C . GLN A 1 105 ? 5.251 -15.208 -22.088 1.00 98.75 105 GLN A C 1
ATOM 808 O O . GLN A 1 105 ? 5.307 -16.006 -21.156 1.00 98.75 105 GLN A O 1
ATOM 813 N N . GLU A 1 106 ? 6.330 -14.909 -22.824 1.00 98.56 106 GLU A N 1
ATOM 814 C CA . GLU A 1 106 ? 7.639 -15.533 -22.572 1.00 98.56 106 GLU A CA 1
ATOM 815 C C . GLU A 1 106 ? 8.128 -15.261 -21.139 1.00 98.56 106 GLU A C 1
ATOM 817 O O . GLU A 1 106 ? 8.606 -16.166 -20.456 1.00 98.56 106 GLU A O 1
ATOM 822 N N . ASN A 1 107 ? 7.967 -14.035 -20.633 1.00 98.69 107 ASN A N 1
ATOM 823 C CA . ASN A 1 107 ? 8.344 -13.715 -19.255 1.00 98.69 107 ASN A CA 1
ATOM 824 C C . ASN A 1 107 ? 7.461 -14.413 -18.214 1.00 98.69 107 ASN A C 1
ATOM 826 O O . ASN A 1 107 ? 7.973 -14.838 -17.176 1.00 98.69 107 ASN A O 1
ATOM 830 N N . ILE A 1 108 ? 6.164 -14.562 -18.473 1.00 98.75 108 ILE A N 1
ATOM 831 C CA . ILE A 1 108 ? 5.243 -15.326 -17.622 1.00 98.75 108 ILE A CA 1
ATOM 832 C C . ILE A 1 108 ? 5.685 -16.793 -17.551 1.00 98.75 108 ILE A C 1
ATOM 834 O O . ILE A 1 108 ? 5.756 -17.363 -16.456 1.00 98.75 108 ILE A O 1
ATOM 838 N N . ASP A 1 109 ? 6.038 -17.380 -18.692 1.00 98.50 109 ASP A N 1
ATOM 839 C CA . ASP A 1 109 ? 6.465 -18.775 -18.806 1.00 98.50 109 ASP A CA 1
ATOM 840 C C . ASP A 1 109 ? 7.828 -19.006 -18.145 1.00 98.50 109 ASP A C 1
ATOM 842 O O . ASP A 1 109 ? 7.978 -19.931 -17.341 1.00 98.50 109 ASP A O 1
ATOM 846 N N . ASN A 1 110 ? 8.790 -18.106 -18.370 1.00 98.38 110 ASN A N 1
ATOM 847 C CA . ASN A 1 110 ? 10.114 -18.131 -17.737 1.00 98.38 110 ASN A CA 1
ATOM 848 C C . ASN A 1 110 ? 10.035 -18.096 -16.201 1.00 98.38 110 ASN A C 1
ATOM 850 O O . ASN A 1 110 ? 10.904 -18.639 -15.516 1.00 98.38 110 ASN A O 1
ATOM 854 N N . HIS A 1 111 ? 8.977 -17.494 -15.649 1.00 98.50 111 HIS A N 1
ATOM 855 C CA . HIS A 1 111 ? 8.716 -17.446 -14.209 1.00 98.50 111 HIS A CA 1
ATOM 856 C C . HIS A 1 111 ? 7.712 -18.499 -13.721 1.00 98.50 111 HIS A C 1
ATOM 858 O O . HIS A 1 111 ? 7.417 -18.533 -12.525 1.00 98.50 111 HIS A O 1
ATOM 864 N N . GLN A 1 112 ? 7.223 -19.375 -14.606 1.00 98.25 112 GLN A N 1
ATOM 865 C CA . GLN A 1 112 ? 6.279 -20.459 -14.305 1.00 98.25 112 GLN A CA 1
ATOM 866 C C . GLN A 1 112 ? 4.954 -19.949 -13.715 1.00 98.25 112 GLN A C 1
ATOM 868 O O . GLN A 1 112 ? 4.408 -20.507 -12.760 1.00 98.25 112 GLN A O 1
ATOM 873 N N . LEU A 1 113 ? 4.436 -18.854 -14.276 1.00 98.44 113 LEU A N 1
ATOM 874 C CA . LEU A 1 113 ? 3.270 -18.143 -13.754 1.00 98.44 113 LEU A CA 1
ATOM 875 C C . LEU A 1 113 ? 2.003 -18.281 -14.600 1.00 98.44 113 LEU A C 1
ATOM 877 O O . LEU A 1 113 ? 1.003 -17.664 -14.243 1.00 98.44 113 LEU A O 1
ATOM 881 N N . GLY A 1 114 ? 1.986 -19.116 -15.643 1.00 96.75 114 GLY A N 1
ATOM 882 C CA . GLY A 1 114 ? 0.837 -19.250 -16.556 1.00 96.75 114 GLY A CA 1
ATOM 883 C C . GLY A 1 114 ? -0.504 -19.603 -15.888 1.00 96.75 114 GLY A C 1
ATOM 884 O O . GLY A 1 114 ? -1.558 -19.274 -16.413 1.00 96.75 114 GLY A O 1
ATOM 885 N N . ASN A 1 115 ? -0.490 -20.193 -14.685 1.00 97.00 115 ASN A N 1
ATOM 886 C CA . ASN A 1 115 ? -1.709 -20.477 -13.909 1.00 97.00 115 ASN A CA 1
ATOM 887 C C . ASN A 1 115 ? -2.246 -19.273 -13.111 1.00 97.00 115 ASN A C 1
ATOM 889 O O . ASN A 1 115 ? -3.310 -19.366 -12.501 1.00 97.00 115 ASN A O 1
ATOM 893 N N . ARG A 1 116 ? -1.485 -18.179 -13.024 1.00 97.75 116 ARG A N 1
ATOM 894 C CA . ARG A 1 116 ? -1.815 -16.991 -12.218 1.00 97.75 116 ARG A CA 1
ATOM 895 C C . ARG A 1 116 ? -1.723 -15.683 -12.986 1.00 97.75 116 ARG A C 1
ATOM 897 O O . ARG A 1 116 ? -2.222 -14.680 -12.488 1.00 97.75 116 ARG A O 1
ATOM 904 N N . VAL A 1 117 ? -1.045 -15.675 -14.127 1.00 98.62 117 VAL A N 1
ATOM 905 C CA . VAL A 1 117 ? -0.876 -14.495 -14.965 1.00 98.62 117 VAL A CA 1
ATOM 906 C C . VAL A 1 117 ? -1.341 -14.833 -16.369 1.00 98.62 117 VAL A C 1
ATOM 908 O O . VAL A 1 117 ? -0.909 -15.831 -16.941 1.00 98.62 117 VAL A O 1
ATOM 911 N N . THR A 1 118 ? -2.217 -14.000 -16.915 1.00 98.19 118 THR A N 1
ATOM 912 C CA . THR A 1 118 ? -2.697 -14.118 -18.293 1.00 98.19 118 THR A CA 1
ATOM 913 C C . THR A 1 118 ? -2.501 -12.794 -18.998 1.00 98.19 118 THR A C 1
ATOM 915 O O . THR A 1 118 ? -2.900 -11.755 -18.472 1.00 98.19 118 THR A O 1
ATOM 918 N N . VAL A 1 119 ? -1.911 -12.850 -20.189 1.00 98.44 119 VAL A N 1
ATOM 919 C CA . VAL A 1 119 ? -1.762 -11.694 -21.067 1.00 98.44 119 VAL A CA 1
ATOM 920 C C . VAL A 1 119 ? -2.786 -11.753 -22.202 1.00 98.44 119 VAL A C 1
ATOM 922 O O . VAL A 1 119 ? -3.035 -12.822 -22.759 1.00 98.44 119 VAL A O 1
ATOM 925 N N . VAL A 1 120 ? -3.401 -10.616 -22.529 1.00 97.44 120 VAL A N 1
ATOM 926 C CA . VAL A 1 120 ? -4.411 -10.489 -23.592 1.00 97.44 120 VAL A CA 1
ATOM 927 C C . VAL A 1 120 ? -4.035 -9.338 -24.526 1.00 97.44 120 VAL A C 1
ATOM 929 O O . VAL A 1 120 ? -3.721 -8.243 -24.068 1.00 97.44 120 VAL A O 1
ATOM 932 N N . CYS A 1 121 ? -4.093 -9.573 -25.838 1.00 96.88 121 CYS A N 1
ATOM 933 C CA . CYS A 1 121 ? -3.987 -8.501 -26.827 1.00 96.88 121 CYS A CA 1
ATOM 934 C C . CYS A 1 121 ? -5.282 -7.681 -26.806 1.00 96.88 121 CYS A C 1
ATOM 936 O O . CYS A 1 121 ? -6.343 -8.221 -27.116 1.00 96.88 121 CYS A O 1
ATOM 938 N N . SER A 1 122 ? -5.217 -6.426 -26.363 1.00 95.00 122 SER A N 1
ATOM 939 C CA . SER A 1 122 ? -6.390 -5.571 -26.164 1.00 95.00 122 SER A CA 1
ATOM 940 C C . SER A 1 122 ? -6.015 -4.100 -26.283 1.00 95.00 122 SER A C 1
ATOM 942 O O . SER A 1 122 ? -5.012 -3.667 -25.718 1.00 95.00 122 SER A O 1
ATOM 944 N N . ASP A 1 123 ? -6.864 -3.322 -26.952 1.00 91.75 123 ASP A N 1
ATOM 945 C CA . ASP A 1 123 ? -6.833 -1.864 -26.857 1.00 91.75 123 ASP A CA 1
ATOM 946 C C . ASP A 1 123 ? -7.615 -1.443 -25.609 1.00 91.75 123 ASP A C 1
ATOM 948 O O . ASP A 1 123 ? -8.828 -1.636 -25.528 1.00 91.75 123 ASP A O 1
ATOM 952 N N . VAL A 1 124 ? -6.898 -0.977 -24.585 1.00 92.62 124 VAL A N 1
ATOM 953 C CA . VAL A 1 124 ? -7.427 -0.685 -23.244 1.00 92.62 124 VAL A CA 1
ATOM 954 C C . VAL A 1 124 ? -8.292 -1.845 -22.707 1.00 92.62 124 VAL A C 1
ATOM 956 O O . VAL A 1 124 ? -7.749 -2.820 -22.192 1.00 92.62 124 VAL A O 1
ATOM 959 N N . PHE A 1 125 ? -9.623 -1.787 -22.848 1.00 94.38 125 PHE A N 1
ATOM 960 C CA . PHE A 1 125 ? -10.564 -2.790 -22.334 1.00 94.38 125 PHE A CA 1
ATOM 961 C C . PHE A 1 125 ? -11.280 -3.629 -23.410 1.00 94.38 125 PHE A C 1
ATOM 963 O O . PHE A 1 125 ? -12.035 -4.538 -23.057 1.00 94.38 125 PHE A O 1
ATOM 970 N N . ASP A 1 126 ? -11.061 -3.357 -24.698 1.00 93.12 126 ASP A N 1
ATOM 971 C CA . ASP A 1 126 ? -11.917 -3.838 -25.793 1.00 93.12 126 ASP A CA 1
ATOM 972 C C . ASP A 1 126 ? -12.003 -5.364 -25.913 1.00 93.12 126 ASP A C 1
ATOM 974 O O . ASP A 1 126 ? -13.057 -5.908 -26.241 1.00 93.12 126 ASP A O 1
ATOM 978 N N . SER A 1 127 ? -10.905 -6.070 -25.639 1.00 94.06 127 SER A N 1
ATOM 979 C CA . SER A 1 127 ? -10.827 -7.532 -25.767 1.00 94.06 127 SER A CA 1
ATOM 980 C C . SER A 1 127 ? -10.852 -8.258 -24.421 1.00 94.06 127 SER A C 1
ATOM 982 O O . SER A 1 127 ? -10.561 -9.455 -24.355 1.00 94.06 127 SER A O 1
ATOM 984 N N . LEU A 1 128 ? -11.197 -7.565 -23.329 1.00 94.00 128 LEU A N 1
ATOM 985 C CA . LEU A 1 128 ? -11.269 -8.200 -22.017 1.00 94.00 128 LEU A CA 1
ATOM 986 C C . LEU A 1 128 ? -12.524 -9.077 -21.903 1.00 94.00 128 LEU A C 1
ATOM 988 O O . LEU A 1 128 ? -13.633 -8.621 -22.201 1.00 94.00 128 LEU A O 1
ATOM 992 N N . PRO A 1 129 ? -12.394 -10.316 -21.395 1.00 90.56 129 PRO A N 1
ATOM 993 C CA . PRO A 1 129 ? -13.543 -11.192 -21.234 1.00 90.56 129 PRO A CA 1
ATOM 994 C C . PRO A 1 129 ? -14.567 -10.619 -20.245 1.00 90.56 129 PRO A C 1
ATOM 996 O O . PRO A 1 129 ? -14.223 -10.135 -19.161 1.00 90.56 129 PRO A O 1
ATOM 999 N N . SER A 1 130 ? -15.850 -10.698 -20.602 1.00 90.44 130 SER A N 1
ATOM 1000 C CA . SER A 1 130 ? -16.948 -10.108 -19.820 1.00 90.44 130 SER A CA 1
ATOM 1001 C C . SER A 1 130 ? -17.040 -10.637 -18.384 1.00 90.44 130 SER A C 1
ATOM 1003 O O . SER A 1 130 ? -17.481 -9.921 -17.484 1.00 90.44 130 SER A O 1
ATO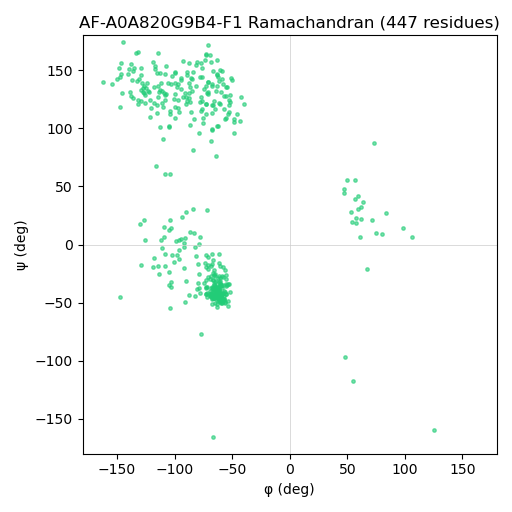M 1005 N N . GLU A 1 131 ? -16.573 -11.861 -18.136 1.00 94.19 131 GLU A N 1
ATOM 1006 C CA . GLU A 1 131 ? -16.521 -12.474 -16.815 1.00 94.19 131 GLU A CA 1
ATOM 1007 C C . GLU A 1 131 ? -15.536 -11.790 -15.862 1.00 94.19 131 GLU A C 1
ATOM 1009 O O . GLU A 1 131 ? -15.584 -12.075 -14.667 1.00 94.19 131 GLU A O 1
ATOM 1014 N N . TRP A 1 132 ? -14.652 -10.916 -16.351 1.00 94.25 132 TRP A N 1
ATOM 1015 C CA . TRP A 1 132 ? -13.728 -10.125 -15.532 1.00 94.25 132 TRP A CA 1
ATOM 1016 C C . TRP A 1 132 ? -14.272 -8.750 -15.129 1.00 94.25 132 TRP A C 1
ATOM 1018 O O . TRP A 1 132 ? -13.617 -8.025 -14.377 1.00 94.25 132 TRP A O 1
ATOM 1028 N N . ARG A 1 133 ? -15.505 -8.411 -15.529 1.00 94.94 133 ARG A N 1
ATOM 1029 C CA . ARG A 1 133 ? -16.219 -7.239 -15.005 1.00 94.94 133 ARG A CA 1
ATOM 1030 C C . ARG A 1 133 ? -16.364 -7.334 -13.484 1.00 94.94 133 ARG A C 1
ATOM 1032 O O . ARG A 1 133 ? -16.698 -8.391 -12.949 1.00 94.94 133 ARG A O 1
ATOM 1039 N N . ASN A 1 134 ? -16.155 -6.218 -12.789 1.00 96.12 134 ASN A N 1
ATOM 1040 C CA . ASN A 1 134 ? -16.225 -6.100 -11.329 1.00 96.12 134 ASN A CA 1
ATOM 1041 C C . ASN A 1 134 ? -15.280 -7.022 -10.522 1.00 96.12 134 ASN A C 1
ATOM 1043 O O . ASN A 1 134 ? -15.580 -7.321 -9.364 1.00 96.12 134 ASN A O 1
ATOM 1047 N N . LYS A 1 135 ? -14.167 -7.506 -11.097 1.00 96.69 135 LYS A N 1
ATOM 1048 C CA . LYS A 1 135 ? -13.283 -8.487 -10.432 1.00 96.69 135 LYS A CA 1
ATOM 1049 C C . LYS A 1 135 ? -11.940 -7.952 -9.952 1.00 96.69 135 LYS A C 1
ATOM 1051 O O . LYS A 1 135 ? -11.326 -8.606 -9.108 1.00 96.69 135 LYS A O 1
ATOM 1056 N N . PHE A 1 136 ? -11.482 -6.806 -10.451 1.00 97.62 136 PHE A N 1
ATOM 1057 C CA . PHE A 1 136 ? -10.150 -6.297 -10.127 1.00 97.62 136 PHE A CA 1
ATOM 1058 C C . PHE A 1 136 ? -10.165 -5.405 -8.884 1.00 97.62 136 PHE A C 1
ATOM 1060 O O . PHE A 1 136 ? -10.875 -4.398 -8.825 1.00 97.62 136 PHE A O 1
ATOM 1067 N N . ASP A 1 137 ? -9.359 -5.763 -7.883 1.00 96.00 137 ASP A N 1
ATOM 1068 C CA . ASP A 1 137 ? -9.135 -4.919 -6.702 1.00 96.00 137 ASP A CA 1
ATOM 1069 C C . ASP A 1 137 ? -8.267 -3.708 -7.057 1.00 96.00 137 ASP A C 1
ATOM 1071 O O . ASP A 1 137 ? -8.366 -2.643 -6.441 1.00 96.00 137 ASP A O 1
ATOM 1075 N N . LEU A 1 138 ? -7.384 -3.903 -8.038 1.00 96.88 138 LEU A N 1
ATOM 1076 C CA . LEU A 1 138 ? -6.416 -2.928 -8.492 1.00 96.88 138 LEU A CA 1
ATOM 1077 C C . LEU A 1 138 ? -6.349 -2.942 -10.020 1.00 96.88 138 LEU A C 1
ATOM 1079 O O . LEU A 1 138 ? -6.141 -3.993 -10.620 1.00 96.88 138 LEU A O 1
ATOM 1083 N N . ILE A 1 139 ? -6.491 -1.770 -10.627 1.00 97.88 139 ILE A N 1
ATOM 1084 C CA . ILE A 1 139 ? -6.130 -1.527 -12.025 1.00 97.88 139 ILE A CA 1
ATOM 1085 C C . ILE A 1 139 ? -4.916 -0.604 -12.022 1.00 97.88 139 ILE A C 1
ATOM 1087 O O . ILE A 1 139 ? -4.889 0.383 -11.283 1.00 97.88 139 ILE A O 1
ATOM 1091 N N . PHE A 1 140 ? -3.902 -0.945 -12.804 1.00 96.88 140 PHE A N 1
ATOM 1092 C CA . PHE A 1 140 ? -2.668 -0.181 -12.919 1.00 96.88 140 PHE A CA 1
ATOM 1093 C C . PHE A 1 140 ? -2.355 0.107 -14.384 1.00 96.88 140 PHE A C 1
ATOM 1095 O O . PHE A 1 140 ? -2.519 -0.772 -15.229 1.00 96.88 140 PHE A O 1
ATOM 1102 N N . TRP A 1 141 ? -1.899 1.324 -14.674 1.00 94.69 141 TRP A N 1
ATOM 1103 C CA . TRP A 1 141 ? -1.428 1.682 -16.006 1.00 94.69 141 TRP A CA 1
ATOM 1104 C C . TRP A 1 141 ? -0.302 2.718 -15.950 1.00 94.69 141 TRP A C 1
ATOM 1106 O O . TRP A 1 141 ? -0.506 3.851 -15.508 1.00 94.69 141 TRP A O 1
ATOM 1116 N N . ASN A 1 142 ? 0.874 2.345 -16.452 1.00 91.25 142 ASN A N 1
ATOM 1117 C CA . ASN A 1 142 ? 1.896 3.304 -16.864 1.00 91.25 142 ASN A CA 1
ATOM 1118 C C . ASN A 1 142 ? 1.581 3.753 -18.299 1.00 91.25 142 ASN A C 1
ATOM 1120 O O . ASN A 1 142 ? 2.064 3.160 -19.262 1.00 91.25 142 ASN A O 1
ATOM 1124 N N . PHE A 1 143 ? 0.651 4.699 -18.430 1.00 87.75 143 PHE A N 1
ATOM 1125 C CA . PHE A 1 143 ? 0.026 5.033 -19.710 1.00 87.75 143 PHE A CA 1
ATOM 1126 C C . PHE A 1 143 ? 0.890 5.964 -20.575 1.00 87.75 143 PHE A C 1
ATOM 1128 O O . PHE A 1 143 ? 1.705 6.711 -20.044 1.00 87.75 143 PHE A O 1
ATOM 1135 N N . PRO A 1 144 ? 0.735 5.961 -21.909 1.00 84.38 144 PRO A N 1
ATOM 1136 C CA . PRO A 1 144 ? 1.399 6.949 -22.754 1.00 84.38 144 PRO A CA 1
ATOM 1137 C C . PRO A 1 144 ? 0.866 8.360 -22.450 1.00 84.38 144 PRO A C 1
ATOM 1139 O O . PRO A 1 144 ? -0.311 8.644 -22.640 1.00 84.38 144 PRO A O 1
ATOM 1142 N N . PHE A 1 145 ? 1.721 9.259 -21.955 1.00 74.00 145 PHE A N 1
ATOM 1143 C CA . PHE A 1 145 ? 1.295 10.591 -21.487 1.00 74.00 145 PHE A CA 1
ATOM 1144 C C . PHE A 1 145 ? 1.362 11.683 -22.557 1.00 74.00 145 PHE A C 1
ATOM 1146 O O . PHE A 1 145 ? 0.766 12.746 -22.385 1.00 74.00 145 PHE A O 1
ATOM 1153 N N . ASN A 1 146 ? 2.149 11.474 -23.617 1.00 70.44 146 ASN A N 1
ATOM 1154 C CA . ASN A 1 146 ? 2.474 12.537 -24.563 1.00 70.44 146 ASN A CA 1
ATOM 1155 C C . ASN A 1 146 ? 1.422 12.633 -25.668 1.00 70.44 146 ASN A C 1
ATOM 1157 O O . ASN A 1 146 ? 1.012 11.627 -26.236 1.00 70.44 146 ASN A O 1
ATOM 1161 N N . HIS A 1 147 ? 1.041 13.848 -26.053 1.00 66.94 147 HIS A N 1
ATOM 1162 C CA . HIS A 1 147 ? 0.188 14.051 -27.224 1.00 66.94 147 HIS A CA 1
ATOM 1163 C C . HIS A 1 147 ? 1.027 14.132 -28.505 1.00 66.94 147 HIS A C 1
ATOM 1165 O O . HIS A 1 147 ? 2.101 14.731 -28.517 1.00 66.94 147 HIS A O 1
ATOM 1171 N N . ILE A 1 148 ? 0.509 13.587 -29.609 1.00 68.69 148 ILE A N 1
ATOM 1172 C CA . ILE A 1 148 ? 1.105 13.732 -30.942 1.00 68.69 148 ILE A CA 1
ATOM 1173 C C . ILE A 1 148 ? 0.038 14.021 -32.002 1.00 68.69 148 ILE A C 1
ATOM 1175 O O . ILE A 1 148 ? -1.049 13.441 -32.004 1.00 68.69 148 ILE A O 1
ATOM 1179 N N . ASN A 1 149 ? 0.372 14.896 -32.954 1.00 62.19 149 ASN A N 1
ATOM 1180 C CA . ASN A 1 149 ? -0.478 15.254 -34.096 1.00 62.19 149 ASN A CA 1
ATOM 1181 C C . ASN A 1 149 ? -0.251 14.350 -35.331 1.00 62.19 149 ASN A C 1
ATOM 1183 O O . ASN A 1 149 ? -0.466 14.785 -36.459 1.00 62.19 149 ASN A O 1
ATOM 1187 N N . LYS A 1 150 ? 0.174 13.094 -35.139 1.00 65.12 150 LYS A N 1
ATOM 1188 C CA . LYS A 1 150 ? 0.217 12.065 -36.199 1.00 65.12 150 LYS A CA 1
ATOM 1189 C C . LYS A 1 150 ? -1.078 11.238 -36.199 1.00 65.12 150 LYS A C 1
ATOM 1191 O O . LYS A 1 150 ? -1.819 11.213 -35.207 1.00 65.12 150 LYS A O 1
ATOM 1196 N N . SER A 1 151 ? -1.407 10.590 -37.314 1.00 60.94 151 SER A N 1
ATOM 1197 C CA . SER A 1 151 ? -2.506 9.618 -37.342 1.00 60.94 151 SER A CA 1
ATOM 1198 C C . SER A 1 151 ? -2.079 8.294 -36.700 1.00 60.94 151 SER A C 1
ATOM 1200 O O . SER A 1 151 ? -0.910 7.925 -36.721 1.00 60.94 151 SER A O 1
ATOM 1202 N N . VAL A 1 152 ? -3.036 7.558 -36.132 1.00 62.62 152 VAL A N 1
ATOM 1203 C CA . VAL A 1 152 ? -2.794 6.264 -35.463 1.00 62.62 152 VAL A CA 1
ATOM 1204 C C . VAL A 1 152 ? -2.149 5.246 -36.417 1.00 62.62 152 VAL A C 1
ATOM 1206 O O . VAL A 1 152 ? -1.284 4.475 -36.013 1.00 62.62 152 VAL A O 1
ATOM 1209 N N . SER A 1 153 ? -2.513 5.282 -37.701 1.00 63.91 153 SER A N 1
ATOM 1210 C CA . SER A 1 153 ? -1.926 4.452 -38.763 1.00 63.91 153 SER A CA 1
ATOM 1211 C C . SER A 1 153 ? -0.469 4.783 -39.098 1.00 63.91 153 SER A C 1
ATOM 1213 O O . SER A 1 153 ? 0.192 3.975 -39.740 1.00 63.91 153 SER A O 1
ATOM 1215 N N . GLU A 1 154 ? 0.028 5.952 -38.693 1.00 67.81 154 GLU A N 1
ATOM 1216 C CA . GLU A 1 154 ? 1.409 6.394 -38.932 1.00 67.81 154 GLU A CA 1
ATOM 1217 C C . GLU A 1 154 ? 2.325 6.159 -37.725 1.00 67.81 154 GLU A C 1
ATOM 1219 O O . GLU A 1 154 ? 3.531 6.359 -37.842 1.00 67.81 154 GLU A O 1
ATOM 1224 N N . LEU A 1 155 ? 1.768 5.767 -36.574 1.00 71.06 155 LEU A N 1
ATOM 1225 C CA . LEU A 1 155 ? 2.540 5.471 -35.372 1.00 71.06 155 LEU A CA 1
ATOM 1226 C C . LEU A 1 155 ? 2.979 4.009 -35.375 1.00 71.06 155 LEU A C 1
ATOM 1228 O O . LEU A 1 155 ? 2.144 3.102 -35.449 1.00 71.06 155 LEU A O 1
ATOM 1232 N N . THR A 1 156 ? 4.282 3.797 -35.228 1.00 77.00 156 THR A N 1
ATOM 1233 C CA . THR A 1 156 ? 4.855 2.485 -34.908 1.00 77.00 156 THR A CA 1
ATOM 1234 C C . THR A 1 156 ? 4.372 1.994 -33.538 1.00 77.00 156 THR A C 1
ATOM 1236 O O . THR A 1 156 ? 3.976 2.794 -32.687 1.00 77.00 156 THR A O 1
ATOM 1239 N N . ASP A 1 157 ? 4.443 0.682 -33.292 1.00 76.50 157 ASP A N 1
ATOM 1240 C CA . ASP A 1 157 ? 4.102 0.090 -31.988 1.00 76.50 157 ASP A CA 1
ATOM 1241 C C . ASP A 1 157 ? 4.853 0.776 -30.834 1.00 76.50 157 ASP A C 1
ATOM 1243 O O . ASP A 1 157 ? 4.259 1.086 -29.805 1.00 76.50 157 ASP A O 1
ATOM 1247 N N . LEU A 1 158 ? 6.135 1.102 -31.036 1.00 78.31 158 LEU A N 1
ATOM 1248 C CA . LEU A 1 158 ? 6.957 1.765 -30.026 1.00 78.31 158 LEU A CA 1
ATOM 1249 C C . LEU A 1 158 ? 6.567 3.238 -29.810 1.00 78.31 158 LEU A C 1
ATOM 1251 O O . LEU A 1 158 ? 6.584 3.720 -28.679 1.00 78.31 158 LEU A O 1
ATOM 1255 N N . GLU A 1 159 ? 6.176 3.961 -30.864 1.00 79.19 159 GLU A N 1
ATOM 1256 C CA . GLU A 1 159 ? 5.651 5.326 -30.723 1.00 79.19 159 GLU A CA 1
ATOM 1257 C C . GLU A 1 159 ? 4.330 5.342 -29.940 1.00 79.19 159 GLU A C 1
ATOM 1259 O O . GLU A 1 159 ? 4.111 6.244 -29.132 1.00 79.19 159 GLU A O 1
ATOM 1264 N N . ARG A 1 160 ? 3.472 4.328 -30.107 1.00 79.00 160 ARG A N 1
ATOM 1265 C CA . ARG A 1 160 ? 2.223 4.192 -29.333 1.00 79.00 160 ARG A CA 1
ATOM 1266 C C . ARG A 1 160 ? 2.458 3.936 -27.844 1.00 79.00 160 ARG A C 1
ATOM 1268 O O . ARG A 1 160 ? 1.589 4.249 -27.039 1.00 79.00 160 ARG A O 1
ATOM 1275 N N . CYS A 1 161 ? 3.630 3.428 -27.458 1.00 78.69 161 CYS A N 1
ATOM 1276 C CA . CYS A 1 161 ? 4.015 3.327 -26.047 1.00 78.69 161 CYS A CA 1
ATOM 1277 C C . CYS A 1 161 ? 4.320 4.694 -25.413 1.00 78.69 161 CYS A C 1
ATOM 1279 O O . CYS A 1 161 ? 4.313 4.817 -24.191 1.00 78.69 161 CYS A O 1
ATOM 1281 N N . VAL A 1 162 ? 4.625 5.711 -26.223 1.00 76.00 162 VAL A N 1
ATOM 1282 C CA . VAL A 1 162 ? 5.020 7.046 -25.753 1.00 76.00 162 VAL A CA 1
ATOM 1283 C C . VAL A 1 162 ? 3.887 8.053 -25.927 1.00 76.00 162 VAL A C 1
ATOM 1285 O O . VAL A 1 162 ? 3.734 8.943 -25.087 1.00 76.00 162 VAL A O 1
ATOM 1288 N N . PHE A 1 163 ? 3.100 7.916 -26.997 1.00 79.50 163 PHE A N 1
ATOM 1289 C CA . PHE A 1 163 ? 2.101 8.898 -27.398 1.00 79.50 163 PHE A CA 1
ATOM 1290 C C . PHE A 1 163 ? 0.658 8.386 -27.295 1.00 79.50 163 PHE A C 1
ATOM 1292 O O . PHE A 1 163 ? 0.307 7.382 -27.912 1.00 79.50 163 PHE A O 1
ATOM 1299 N N . ASP A 1 164 ? -0.194 9.142 -26.598 1.00 78.44 164 ASP A N 1
ATOM 1300 C CA . ASP A 1 164 ? -1.652 9.005 -26.609 1.00 78.44 164 ASP A CA 1
ATOM 1301 C C . ASP A 1 164 ? -2.253 10.134 -27.450 1.00 78.44 164 ASP A C 1
ATOM 1303 O O . ASP A 1 164 ? -2.368 11.295 -27.037 1.00 78.44 164 ASP A O 1
ATOM 1307 N N . ARG A 1 165 ? -2.614 9.803 -28.689 1.00 73.50 165 ARG A N 1
ATOM 1308 C CA . ARG A 1 165 ? -3.194 10.767 -29.620 1.00 73.50 165 ARG A CA 1
ATOM 1309 C C . ARG A 1 165 ? -4.494 11.319 -29.037 1.00 73.50 165 ARG A C 1
ATOM 1311 O O . ARG A 1 165 ? -5.461 10.594 -28.845 1.00 73.50 165 ARG A O 1
ATOM 1318 N N . LYS A 1 166 ? -4.538 12.641 -28.854 1.00 74.94 166 LYS A N 1
ATOM 1319 C CA . LYS A 1 166 ? -5.684 13.389 -28.313 1.00 74.94 166 LYS A CA 1
ATOM 1320 C C . LYS A 1 166 ? -6.173 12.861 -26.962 1.00 74.94 166 LYS A C 1
ATOM 1322 O O . LYS A 1 166 ? -7.290 13.199 -26.571 1.00 74.94 166 LYS A O 1
ATOM 1327 N N . HIS A 1 167 ? -5.343 12.104 -26.247 1.00 82.81 167 HIS A N 1
ATOM 1328 C CA . HIS A 1 167 ? -5.721 11.460 -24.996 1.00 82.81 167 HIS A CA 1
ATOM 1329 C C . HIS A 1 167 ? -6.909 10.483 -25.153 1.00 82.81 167 HIS A C 1
ATOM 1331 O O . HIS A 1 167 ? -7.736 10.355 -24.248 1.00 82.81 167 HIS A O 1
ATOM 1337 N N . GLU A 1 168 ? -7.052 9.852 -26.325 1.00 85.94 168 GLU A N 1
ATOM 1338 C CA . GLU A 1 168 ? -8.154 8.930 -26.630 1.00 85.94 16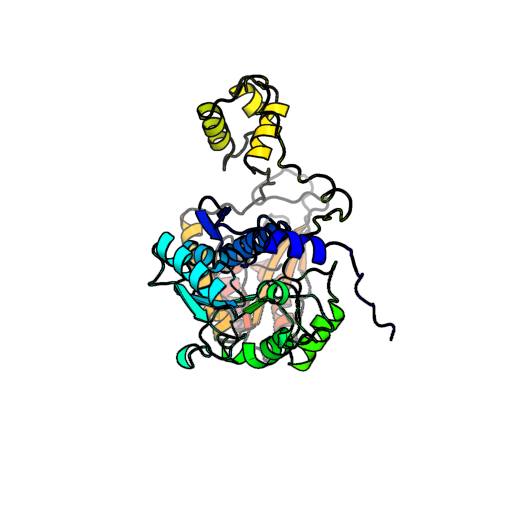8 GLU A CA 1
ATOM 1339 C C . GLU A 1 168 ? -8.102 7.695 -25.720 1.00 85.94 168 GLU A C 1
ATOM 1341 O O . GLU A 1 168 ? -9.131 7.296 -25.167 1.00 85.94 168 GLU A O 1
ATOM 1346 N N . ALA A 1 169 ? -6.913 7.132 -25.493 1.00 88.25 169 ALA A N 1
ATOM 1347 C CA . ALA A 1 169 ? -6.764 5.913 -24.708 1.00 88.25 169 ALA A CA 1
ATOM 1348 C C . ALA A 1 169 ? -7.066 6.165 -23.219 1.00 88.25 169 ALA A C 1
ATOM 1350 O O . ALA A 1 169 ? -7.794 5.393 -22.585 1.00 88.25 169 ALA A O 1
ATOM 1351 N N . ILE A 1 170 ? -6.588 7.280 -22.653 1.00 90.81 170 ILE A N 1
ATOM 1352 C CA . ILE A 1 170 ? -6.922 7.658 -21.272 1.00 90.81 170 ILE A CA 1
ATOM 1353 C C . ILE A 1 170 ? -8.384 8.116 -21.110 1.00 90.81 170 ILE A C 1
ATOM 1355 O O . ILE A 1 170 ? -8.958 7.915 -20.035 1.00 90.81 170 ILE A O 1
ATOM 1359 N N . ASP A 1 171 ? -9.028 8.665 -22.150 1.00 91.50 171 ASP A N 1
ATOM 1360 C CA . ASP A 1 171 ? -10.470 8.969 -22.139 1.00 91.50 171 ASP A CA 1
ATOM 1361 C C . ASP A 1 171 ? -11.314 7.688 -22.110 1.00 91.50 171 ASP A C 1
ATOM 1363 O O . ASP A 1 171 ? -12.208 7.573 -21.268 1.00 91.50 171 ASP A O 1
ATOM 1367 N N . ILE A 1 172 ? -10.995 6.705 -22.964 1.00 92.56 172 ILE A N 1
ATOM 1368 C CA . ILE A 1 172 ? -11.619 5.369 -22.957 1.00 92.56 172 ILE A CA 1
ATOM 1369 C C . ILE A 1 172 ? -11.420 4.714 -21.593 1.00 92.56 172 ILE A C 1
ATOM 1371 O O . ILE A 1 172 ? -12.380 4.248 -20.975 1.00 92.56 172 ILE A O 1
ATOM 1375 N N . CYS A 1 173 ? -10.188 4.743 -21.082 1.00 94.44 173 CYS A N 1
ATOM 1376 C CA . CYS A 1 173 ? -9.888 4.169 -19.783 1.00 94.44 173 CYS A CA 1
ATOM 1377 C C . CYS A 1 173 ? -10.725 4.830 -18.681 1.00 94.44 173 CYS A C 1
ATOM 1379 O O . CYS A 1 173 ? -11.429 4.153 -17.936 1.00 94.44 173 CYS A O 1
ATOM 1381 N N . SER A 1 174 ? -10.742 6.162 -18.626 1.00 92.50 174 SER A N 1
ATOM 1382 C CA . SER A 1 174 ? -11.515 6.919 -17.636 1.00 92.50 174 SER A CA 1
ATOM 1383 C C . SER A 1 174 ? -13.020 6.628 -17.707 1.00 92.50 174 SER A C 1
ATOM 1385 O O . SER A 1 174 ? -13.678 6.588 -16.664 1.00 92.50 174 SER A O 1
ATOM 1387 N N . ARG A 1 175 ? -13.565 6.390 -18.905 1.00 94.50 175 ARG A N 1
ATOM 1388 C CA . ARG A 1 175 ? -14.973 6.030 -19.116 1.00 94.50 175 ARG A CA 1
ATOM 1389 C C . ARG A 1 175 ? -15.301 4.642 -18.558 1.00 94.50 175 ARG A C 1
ATOM 1391 O O . ARG A 1 175 ? -16.235 4.501 -17.767 1.00 94.50 175 ARG A O 1
ATOM 1398 N N . ASP A 1 176 ? -14.510 3.638 -18.930 1.00 94.81 176 ASP A N 1
ATOM 1399 C CA . ASP A 1 176 ? -14.904 2.228 -18.809 1.00 94.81 176 ASP A CA 1
ATOM 1400 C C . ASP A 1 176 ? -14.292 1.523 -17.586 1.00 94.81 176 ASP A C 1
ATOM 1402 O O . ASP A 1 176 ? -14.793 0.489 -17.142 1.00 94.81 176 ASP A O 1
ATOM 1406 N N . ILE A 1 177 ? -13.265 2.106 -16.954 1.00 95.25 177 ILE A N 1
ATOM 1407 C CA . ILE A 1 177 ? -12.539 1.495 -15.824 1.00 95.25 177 ILE A CA 1
ATOM 1408 C C . ILE A 1 177 ? -13.446 1.093 -14.653 1.00 95.25 177 ILE A C 1
ATOM 1410 O O . ILE A 1 177 ? -13.177 0.117 -13.947 1.00 95.25 177 ILE A O 1
ATOM 1414 N N . ARG A 1 178 ? -14.562 1.807 -14.458 1.00 93.31 178 ARG A N 1
ATOM 1415 C CA . ARG A 1 178 ? -15.546 1.499 -13.410 1.00 93.31 178 ARG A CA 1
ATOM 1416 C C . ARG A 1 178 ? -16.162 0.110 -13.577 1.00 93.31 178 ARG A C 1
ATOM 1418 O O . ARG A 1 178 ? -16.504 -0.500 -12.573 1.00 93.31 178 ARG A O 1
ATOM 1425 N N . GLU A 1 179 ? -16.310 -0.373 -14.808 1.00 95.25 179 GLU A N 1
ATOM 1426 C CA . GLU A 1 179 ? -16.978 -1.644 -15.114 1.00 95.25 179 GLU A CA 1
ATOM 1427 C C . GLU A 1 179 ? -16.143 -2.870 -14.717 1.00 95.25 179 GLU A C 1
ATOM 1429 O O . GLU A 1 179 ? -16.675 -3.970 -14.547 1.00 95.25 179 GLU A O 1
ATOM 1434 N N . PHE A 1 180 ? -14.834 -2.683 -14.548 1.00 96.12 180 PHE A N 1
ATOM 1435 C CA . PHE A 1 180 ? -13.870 -3.745 -14.264 1.00 96.12 180 PHE A CA 1
ATOM 1436 C C . PHE A 1 180 ? -13.412 -3.765 -12.798 1.00 96.12 180 PHE A C 1
ATOM 1438 O O . PHE A 1 180 ? -13.034 -4.821 -12.281 1.00 96.12 180 PHE A O 1
ATOM 1445 N N . LEU A 1 181 ? -13.504 -2.631 -12.098 1.00 95.44 181 LEU A N 1
ATOM 1446 C CA . LEU A 1 181 ? -13.175 -2.528 -10.676 1.00 95.44 181 LEU A CA 1
ATOM 1447 C C . LEU A 1 181 ? -14.204 -3.226 -9.786 1.00 95.44 181 LEU A C 1
ATOM 1449 O O . LEU A 1 181 ? -15.409 -3.074 -9.974 1.00 95.44 181 LEU A O 1
ATOM 1453 N N . VAL A 1 182 ? -13.734 -3.907 -8.737 1.00 95.44 182 VAL A N 1
ATOM 1454 C CA . VAL A 1 182 ? -14.612 -4.372 -7.653 1.00 95.44 182 VAL A CA 1
ATOM 1455 C C . VAL A 1 182 ? -15.393 -3.173 -7.083 1.00 95.44 182 VAL A C 1
ATOM 1457 O O . VAL A 1 182 ? -14.773 -2.176 -6.686 1.00 95.44 182 VAL A O 1
ATOM 1460 N N . PRO A 1 183 ? -16.735 -3.243 -6.986 1.00 89.88 183 PRO A N 1
ATOM 1461 C CA . PRO A 1 183 ? -17.550 -2.142 -6.492 1.00 89.88 183 PRO A CA 1
ATOM 1462 C C . PRO A 1 183 ? -17.118 -1.666 -5.102 1.00 89.88 183 PRO A C 1
ATOM 1464 O O . PRO A 1 183 ? -16.891 -2.464 -4.195 1.00 89.88 183 PRO A O 1
ATOM 1467 N N . TYR A 1 184 ? -17.050 -0.345 -4.923 1.00 82.88 184 TYR A N 1
ATOM 1468 C CA . TYR A 1 184 ? -16.768 0.355 -3.658 1.00 82.88 184 TYR A CA 1
ATOM 1469 C C . TYR A 1 184 ? -15.361 0.188 -3.056 1.00 82.88 184 TYR A C 1
ATOM 1471 O O . TYR A 1 184 ? -14.964 1.036 -2.256 1.00 82.88 184 TYR A O 1
ATOM 1479 N N . SER A 1 185 ? -14.601 -0.852 -3.411 1.00 87.25 185 SER A N 1
ATOM 1480 C CA . SER A 1 185 ? -13.253 -1.097 -2.871 1.00 87.25 185 SER A CA 1
ATOM 1481 C C . SER A 1 185 ? -12.135 -1.093 -3.908 1.00 87.25 185 SER A C 1
ATOM 1483 O O . SER A 1 185 ? -10.978 -0.917 -3.516 1.00 87.25 185 SER A O 1
ATOM 1485 N N . GLY A 1 186 ? -12.462 -1.273 -5.191 1.00 89.44 186 GLY A N 1
ATOM 1486 C CA . GLY A 1 186 ? -11.498 -1.256 -6.284 1.00 89.44 186 GLY A CA 1
ATOM 1487 C C . GLY A 1 186 ? -10.799 0.097 -6.413 1.00 89.44 186 GLY A C 1
ATOM 1488 O O . GLY A 1 186 ? -11.390 1.152 -6.166 1.00 89.44 186 GLY A O 1
ATOM 1489 N N . ARG A 1 187 ? -9.517 0.066 -6.780 1.00 92.38 187 ARG A N 1
ATOM 1490 C CA . ARG A 1 187 ? -8.693 1.265 -6.968 1.00 92.38 187 ARG A CA 1
ATOM 1491 C C . ARG A 1 187 ? -8.000 1.234 -8.320 1.00 92.38 187 ARG A C 1
ATOM 1493 O O . ARG A 1 187 ? -7.575 0.177 -8.769 1.00 92.38 187 ARG A O 1
ATOM 1500 N N . ALA A 1 188 ? -7.834 2.407 -8.914 1.00 94.44 188 ALA A N 1
ATOM 1501 C CA . ALA A 1 188 ? -7.044 2.597 -10.118 1.00 94.44 188 ALA A CA 1
ATOM 1502 C C . ALA A 1 188 ? -5.826 3.467 -9.805 1.00 94.44 188 ALA A C 1
ATOM 1504 O O . ALA A 1 188 ? -5.948 4.456 -9.078 1.00 94.44 188 ALA A O 1
ATOM 1505 N N . PHE A 1 189 ? -4.668 3.084 -10.328 1.00 94.38 189 PHE A N 1
ATOM 1506 C CA . PHE A 1 189 ? -3.422 3.825 -10.198 1.00 94.38 189 PHE A CA 1
ATOM 1507 C C . PHE A 1 189 ? -2.817 4.041 -11.569 1.00 94.38 189 PHE A C 1
ATOM 1509 O O . PHE A 1 189 ? -2.730 3.115 -12.371 1.00 94.38 189 PHE A O 1
ATOM 1516 N N . PHE A 1 190 ? -2.380 5.268 -11.793 1.00 91.75 190 PHE A N 1
ATOM 1517 C CA . PHE A 1 190 ? -1.746 5.679 -13.024 1.00 91.75 190 PHE A CA 1
ATOM 1518 C C . PHE A 1 190 ? -0.419 6.313 -12.653 1.00 91.75 190 PHE A C 1
ATOM 1520 O O . PHE A 1 190 ? -0.384 7.166 -11.757 1.00 91.75 190 PHE A O 1
ATOM 1527 N N . ASP A 1 191 ? 0.650 5.887 -13.312 1.00 89.19 191 ASP A N 1
ATOM 1528 C CA . ASP A 1 191 ? 1.870 6.684 -13.296 1.00 89.19 191 ASP A CA 1
ATOM 1529 C C . ASP A 1 191 ? 1.626 7.966 -14.089 1.00 89.19 191 ASP A C 1
ATOM 1531 O O . ASP A 1 191 ? 0.674 8.049 -14.858 1.00 89.19 191 ASP A O 1
ATOM 1535 N N . PHE A 1 192 ? 2.402 9.010 -13.826 1.00 84.50 192 PHE A N 1
ATOM 1536 C CA . PHE A 1 192 ? 2.275 10.287 -14.520 1.00 84.50 192 PHE A CA 1
ATOM 1537 C C . PHE A 1 192 ? 3.550 11.101 -14.326 1.00 84.50 192 PHE A C 1
ATOM 1539 O O . PHE A 1 192 ? 4.081 11.158 -13.215 1.00 84.50 192 PHE A O 1
ATOM 1546 N N . SER A 1 193 ? 4.009 11.778 -15.378 1.00 82.56 193 SER A N 1
ATOM 1547 C CA . SER A 1 193 ? 5.119 12.728 -15.291 1.00 82.56 193 SER A CA 1
ATOM 1548 C C . SER A 1 193 ? 4.647 14.145 -15.601 1.00 82.56 193 SER A C 1
ATOM 1550 O O . SER A 1 193 ? 4.306 14.473 -16.737 1.00 82.56 193 SER A O 1
ATOM 1552 N N . ALA A 1 194 ? 4.680 15.007 -14.581 1.00 76.75 194 ALA A N 1
ATOM 1553 C CA . ALA A 1 194 ? 4.348 16.425 -14.717 1.00 76.75 194 ALA A CA 1
ATOM 1554 C C . ALA A 1 194 ? 5.404 17.233 -15.495 1.00 76.75 194 ALA A C 1
ATOM 1556 O O . ALA A 1 194 ? 5.142 18.382 -15.836 1.00 76.75 194 ALA A O 1
ATOM 1557 N N . ALA A 1 195 ? 6.577 16.650 -15.773 1.00 71.38 195 ALA A N 1
ATOM 1558 C CA . ALA A 1 195 ? 7.616 17.281 -16.587 1.00 71.38 195 ALA A CA 1
ATOM 1559 C C . ALA A 1 195 ? 7.255 17.288 -18.083 1.00 71.38 195 ALA A C 1
ATOM 1561 O O . ALA A 1 195 ? 7.581 18.228 -18.799 1.00 71.38 195 ALA A O 1
ATOM 1562 N N . ILE A 1 196 ? 6.539 16.258 -18.547 1.00 71.56 196 ILE A N 1
ATOM 1563 C CA . ILE A 1 196 ? 6.266 16.037 -19.977 1.00 71.56 196 ILE A CA 1
ATOM 1564 C C . ILE A 1 196 ? 4.776 16.089 -20.339 1.00 71.56 196 ILE A C 1
ATOM 1566 O O . ILE A 1 196 ? 4.449 16.171 -21.520 1.00 71.56 196 ILE A O 1
ATOM 1570 N N . ALA A 1 197 ? 3.872 16.083 -19.352 1.00 74.31 197 ALA A N 1
ATOM 1571 C CA . ALA A 1 197 ? 2.428 16.104 -19.574 1.00 74.31 197 ALA A CA 1
ATOM 1572 C C . ALA A 1 197 ? 1.683 17.046 -18.609 1.00 74.31 197 ALA A C 1
ATOM 1574 O O . ALA A 1 197 ? 2.121 17.321 -17.490 1.00 74.31 197 ALA A O 1
ATOM 1575 N N . SER A 1 198 ? 0.508 17.528 -19.033 1.00 82.00 198 SER A N 1
ATOM 1576 C CA . SER A 1 198 ? -0.314 18.463 -18.253 1.00 82.00 198 SER A CA 1
ATOM 1577 C C . SER A 1 198 ? -1.235 17.743 -17.265 1.00 82.00 198 SER A C 1
ATOM 1579 O O . SER A 1 198 ? -2.201 17.079 -17.649 1.00 82.00 198 SER A O 1
ATOM 1581 N N . ILE A 1 199 ? -0.984 17.940 -15.967 1.00 83.38 199 ILE A N 1
ATOM 1582 C CA . ILE A 1 199 ? -1.849 17.414 -14.899 1.00 83.38 199 ILE A CA 1
ATOM 1583 C C . ILE A 1 199 ? -3.269 17.994 -14.965 1.00 83.38 199 ILE A C 1
ATOM 1585 O O . ILE A 1 199 ? -4.230 17.336 -14.566 1.00 83.38 199 ILE A O 1
ATOM 1589 N N . GLU A 1 200 ? -3.419 19.213 -15.489 1.00 85.94 200 GLU A N 1
ATOM 1590 C CA . GLU A 1 200 ? -4.718 19.858 -15.681 1.00 85.94 200 GLU A CA 1
ATOM 1591 C C . GLU A 1 200 ? -5.535 19.124 -16.748 1.00 85.94 200 GLU A C 1
ATOM 1593 O O . GLU A 1 200 ? -6.700 18.805 -16.518 1.00 85.94 200 GLU A O 1
ATOM 1598 N N . GLN A 1 201 ? -4.918 18.779 -17.884 1.00 84.75 201 GLN A N 1
ATOM 1599 C CA . GLN A 1 201 ? -5.585 18.006 -18.935 1.00 84.75 201 GLN A CA 1
ATOM 1600 C C . GLN A 1 201 ? -6.015 16.630 -18.425 1.00 84.75 201 GLN A C 1
ATOM 1602 O O . GLN A 1 201 ? -7.173 16.249 -18.609 1.00 84.75 201 GLN A O 1
ATOM 1607 N N . PHE A 1 202 ? -5.136 15.927 -17.705 1.00 86.81 202 PHE A N 1
ATOM 1608 C CA . PHE A 1 202 ? -5.490 14.640 -17.108 1.00 86.81 202 PHE A CA 1
ATOM 1609 C C . PHE A 1 202 ? -6.631 14.778 -16.085 1.00 86.81 202 PHE A C 1
ATOM 1611 O O . PHE A 1 202 ? -7.587 13.999 -16.097 1.00 86.81 202 PHE A O 1
ATOM 1618 N N . SER A 1 203 ? -6.593 15.822 -15.251 1.00 87.69 203 SER A N 1
ATOM 1619 C CA . SER A 1 203 ? -7.663 16.123 -14.291 1.00 87.69 203 SER A CA 1
ATOM 1620 C C . SER A 1 203 ? -9.000 16.402 -14.979 1.00 87.69 203 SER A C 1
ATOM 1622 O O . SER A 1 203 ? -10.035 15.939 -14.501 1.00 87.69 203 SER A O 1
ATOM 1624 N N . ASN A 1 204 ? -8.990 17.107 -16.112 1.00 90.00 204 ASN A N 1
ATOM 1625 C CA . ASN A 1 204 ? -10.193 17.416 -16.885 1.00 90.00 204 ASN A CA 1
ATOM 1626 C C . ASN A 1 204 ? -10.810 16.160 -17.520 1.00 90.00 204 ASN A C 1
ATOM 1628 O O . ASN A 1 204 ? -12.029 15.989 -17.470 1.00 90.00 204 ASN A O 1
ATOM 1632 N N . ILE A 1 205 ? -9.987 15.256 -18.062 1.00 89.56 205 ILE A N 1
ATOM 1633 C CA . ILE A 1 205 ? -10.449 13.972 -18.619 1.00 89.56 205 ILE A CA 1
ATOM 1634 C C . ILE A 1 205 ? -11.035 13.088 -17.515 1.00 89.56 205 ILE A C 1
ATOM 1636 O O . ILE A 1 205 ? -12.131 12.548 -17.664 1.00 89.56 205 ILE A O 1
ATOM 1640 N N . ALA A 1 206 ? -10.364 12.997 -16.366 1.00 89.81 206 ALA A N 1
ATOM 1641 C CA . ALA A 1 206 ? -10.884 12.267 -15.215 1.00 89.81 206 ALA A CA 1
ATOM 1642 C C . ALA A 1 206 ? -12.231 12.851 -14.741 1.00 89.81 206 ALA A C 1
ATOM 1644 O O . ALA A 1 206 ? -13.202 12.113 -14.548 1.00 89.81 206 ALA A O 1
ATOM 1645 N N . ALA A 1 207 ? -12.325 14.179 -14.614 1.00 91.06 207 ALA A N 1
ATOM 1646 C CA . ALA A 1 207 ? -13.535 14.867 -14.171 1.00 91.06 207 ALA A CA 1
ATOM 1647 C C . ALA A 1 207 ? -14.716 14.682 -15.139 1.00 91.06 207 ALA A C 1
ATOM 1649 O O . ALA A 1 207 ? -15.843 14.493 -14.676 1.00 91.06 207 ALA A O 1
ATOM 1650 N N . LYS A 1 208 ? -14.468 14.656 -16.459 1.00 94.44 208 LYS A N 1
ATOM 1651 C CA . LYS A 1 208 ? -15.476 14.356 -17.496 1.00 94.44 208 LYS A CA 1
ATOM 1652 C C . LYS A 1 208 ? -16.213 13.039 -17.223 1.00 94.44 208 LYS A C 1
ATOM 1654 O O . LYS A 1 208 ? -17.411 12.951 -17.475 1.00 94.44 208 LYS A O 1
ATOM 1659 N N . HIS A 1 209 ? -15.522 12.050 -16.654 1.00 92.44 209 HIS A N 1
ATOM 1660 C CA . HIS A 1 209 ? -16.073 10.729 -16.320 1.00 92.44 209 HIS A CA 1
ATOM 1661 C C . HIS A 1 209 ? -16.356 10.541 -14.820 1.00 92.44 209 HIS A C 1
ATOM 1663 O O . HIS A 1 209 ? -16.496 9.418 -14.334 1.00 92.44 209 HIS A O 1
ATOM 1669 N N . ASN A 1 210 ? -16.502 11.642 -14.074 1.00 91.44 210 ASN A N 1
ATOM 1670 C CA . ASN A 1 210 ? -16.802 11.660 -12.637 1.00 91.44 210 ASN A CA 1
ATOM 1671 C C . ASN A 1 210 ? -15.731 10.991 -11.758 1.00 91.44 210 ASN A C 1
ATOM 1673 O O . ASN A 1 210 ? -16.038 10.415 -10.707 1.00 91.44 210 ASN A O 1
ATOM 1677 N N . TRP A 1 211 ? -14.468 11.078 -12.168 1.00 90.50 211 TRP A N 1
ATOM 1678 C CA . TRP A 1 211 ? -13.329 10.705 -11.341 1.00 90.50 211 TRP A CA 1
ATOM 1679 C C . TRP A 1 211 ? -12.684 11.929 -10.704 1.00 90.50 211 TRP A C 1
ATOM 1681 O O . TRP A 1 211 ? -12.635 13.016 -11.273 1.00 90.50 211 TRP A O 1
ATOM 1691 N N . LYS A 1 212 ? -12.155 11.727 -9.497 1.00 86.50 212 LYS A N 1
ATOM 1692 C CA . LYS A 1 212 ? -11.324 12.706 -8.802 1.00 86.50 212 LYS A CA 1
ATOM 1693 C C . LYS A 1 212 ? -9.929 12.123 -8.648 1.00 86.50 212 LYS A C 1
ATOM 1695 O O . LYS A 1 212 ? -9.770 11.095 -7.993 1.00 86.50 212 LYS A O 1
ATOM 1700 N N . LEU A 1 213 ? -8.934 12.797 -9.217 1.00 85.94 213 LEU A N 1
ATOM 1701 C CA . LEU A 1 213 ? -7.539 12.412 -9.045 1.00 85.94 213 LEU A CA 1
ATOM 1702 C C . LEU A 1 213 ? -7.073 12.718 -7.618 1.00 85.94 213 LEU A C 1
ATOM 1704 O O . LEU A 1 213 ? -7.413 13.748 -7.028 1.00 85.94 213 LEU A O 1
ATOM 1708 N N . GLN A 1 214 ? -6.286 11.803 -7.062 1.00 87.19 214 GLN A N 1
ATOM 1709 C CA . GLN A 1 214 ? -5.632 11.959 -5.772 1.00 87.19 214 GLN A CA 1
ATOM 1710 C C . GLN A 1 214 ? -4.165 11.569 -5.925 1.00 87.19 214 GLN A C 1
ATOM 1712 O O . GLN A 1 214 ? -3.860 10.446 -6.317 1.00 87.19 214 GLN A O 1
ATOM 1717 N N . LEU A 1 215 ? -3.261 12.477 -5.557 1.00 85.69 215 LEU A N 1
ATOM 1718 C CA . LEU A 1 215 ? -1.836 12.178 -5.475 1.00 85.69 215 LEU A CA 1
ATOM 1719 C C . LEU A 1 215 ? -1.590 11.169 -4.344 1.00 85.69 215 LEU A C 1
ATOM 1721 O O . LEU A 1 215 ? -1.926 11.436 -3.187 1.00 85.69 215 LEU A O 1
ATOM 1725 N N . VAL A 1 216 ? -1.027 10.005 -4.677 1.00 80.62 216 VAL A N 1
ATOM 1726 C CA . VAL A 1 216 ? -0.733 8.946 -3.692 1.00 80.62 216 VAL A CA 1
ATOM 1727 C C . VAL A 1 216 ? 0.746 8.893 -3.326 1.00 80.62 216 VAL A C 1
ATOM 1729 O O . VAL A 1 216 ? 1.080 8.639 -2.167 1.00 80.62 216 VAL A O 1
ATOM 1732 N N . ASN A 1 217 ? 1.622 9.142 -4.293 1.00 77.25 217 ASN A N 1
ATOM 1733 C CA . ASN A 1 217 ? 3.056 9.255 -4.091 1.00 77.25 217 ASN A CA 1
ATOM 1734 C C . ASN A 1 217 ? 3.615 10.290 -5.067 1.00 77.25 217 ASN A C 1
ATOM 1736 O O . ASN A 1 217 ? 3.112 10.411 -6.179 1.00 77.25 217 ASN A O 1
ATOM 1740 N N . GLU A 1 218 ? 4.644 11.009 -4.642 1.00 77.56 218 GLU A N 1
ATOM 1741 C CA . GLU A 1 218 ? 5.404 11.936 -5.476 1.00 77.56 218 GLU A CA 1
ATOM 1742 C C . GLU A 1 218 ? 6.876 11.617 -5.246 1.00 77.56 218 GLU A C 1
ATOM 1744 O O . GLU A 1 218 ? 7.349 11.665 -4.107 1.00 77.56 218 GLU A O 1
ATOM 1749 N N . ASP A 1 219 ? 7.581 11.260 -6.314 1.00 68.25 219 ASP A N 1
ATOM 1750 C CA . ASP A 1 219 ? 9.034 11.193 -6.289 1.00 68.25 219 ASP A CA 1
ATOM 1751 C C . ASP A 1 219 ? 9.566 12.474 -6.931 1.00 68.25 219 ASP A C 1
ATOM 1753 O O . ASP A 1 219 ? 9.253 12.782 -8.078 1.00 68.25 219 ASP A O 1
ATOM 1757 N N . LYS A 1 220 ? 10.313 13.258 -6.150 1.00 59.62 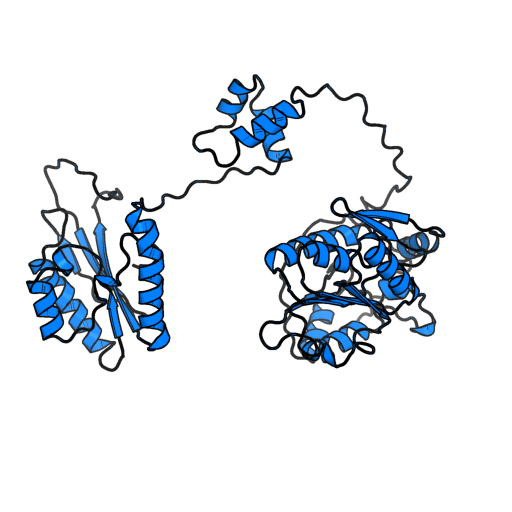220 LYS A N 1
ATOM 1758 C CA . LYS A 1 220 ? 10.916 14.525 -6.589 1.00 59.62 220 LYS A CA 1
ATOM 1759 C C . LYS A 1 220 ? 12.339 14.328 -7.088 1.00 59.62 220 LYS A C 1
ATOM 1761 O O . LYS A 1 220 ? 13.141 15.254 -6.988 1.00 59.62 220 LYS A O 1
ATOM 1766 N N . THR A 1 221 ? 12.688 13.124 -7.533 1.00 53.81 221 THR A N 1
ATOM 1767 C CA . THR A 1 221 ? 13.962 12.916 -8.213 1.00 53.81 221 THR A CA 1
ATOM 1768 C C . THR A 1 221 ? 13.993 13.874 -9.399 1.00 53.81 221 THR A C 1
ATOM 1770 O O . THR A 1 221 ? 13.224 13.732 -10.345 1.00 53.81 221 THR A O 1
ATOM 1773 N N . THR A 1 222 ? 14.817 14.917 -9.293 1.00 38.59 222 THR A N 1
ATOM 1774 C CA . THR A 1 222 ? 15.171 15.776 -10.414 1.00 38.59 222 THR A CA 1
ATOM 1775 C C . THR A 1 222 ? 15.888 14.870 -11.394 1.00 38.59 222 THR A C 1
ATOM 1777 O O . THR A 1 222 ? 17.026 14.479 -11.151 1.00 38.59 222 THR A O 1
ATOM 1780 N N . VAL A 1 223 ? 15.183 14.450 -12.440 1.00 42.25 223 VAL A N 1
ATOM 1781 C CA . VAL A 1 223 ? 15.857 14.035 -13.663 1.00 42.25 223 VAL A CA 1
ATOM 1782 C C . VAL A 1 223 ? 16.441 15.342 -14.177 1.00 42.25 223 VAL A C 1
ATOM 1784 O O . VAL A 1 223 ? 15.689 16.199 -14.635 1.00 42.25 223 VAL A O 1
ATOM 1787 N N . ASP A 1 224 ? 17.728 15.584 -13.943 1.00 34.16 224 ASP A N 1
ATOM 1788 C CA . ASP A 1 224 ? 18.383 16.749 -14.521 1.00 34.16 224 ASP A CA 1
ATOM 1789 C C . ASP A 1 224 ? 18.420 16.493 -16.034 1.00 34.16 224 ASP A C 1
ATOM 1791 O O . ASP A 1 224 ? 19.247 15.735 -16.541 1.00 34.16 224 ASP A O 1
ATOM 1795 N N . GLU A 1 225 ? 17.458 17.088 -16.746 1.00 42.16 225 GLU A N 1
ATOM 1796 C CA . GLU A 1 225 ? 17.175 16.843 -18.169 1.00 42.16 225 GLU A CA 1
ATOM 1797 C C . GLU A 1 225 ? 18.353 17.186 -19.105 1.00 42.16 225 GLU A C 1
ATOM 1799 O O . GLU A 1 225 ? 18.322 16.829 -20.280 1.00 42.16 225 GLU A O 1
ATOM 1804 N N . GLU A 1 226 ? 19.416 17.811 -18.588 1.00 34.50 226 GLU A N 1
ATOM 1805 C CA . GLU A 1 226 ? 20.671 18.072 -19.305 1.00 34.50 226 GLU A CA 1
ATOM 1806 C C . GLU A 1 226 ? 21.891 17.315 -18.746 1.00 34.50 226 GLU A C 1
ATOM 1808 O O . GLU A 1 226 ? 22.814 17.053 -19.512 1.00 34.50 226 GLU A O 1
ATOM 1813 N N . SER A 1 227 ? 21.931 16.911 -17.466 1.00 31.06 227 SER A N 1
ATOM 1814 C CA . SER A 1 227 ? 23.135 16.272 -16.891 1.00 31.06 227 SER A CA 1
ATOM 1815 C C . SER A 1 227 ? 23.110 14.744 -16.879 1.00 31.06 227 SER A C 1
ATOM 1817 O O . SER A 1 227 ? 24.153 14.139 -16.651 1.00 31.06 227 SER A O 1
ATOM 1819 N N . ASP A 1 228 ? 21.955 14.125 -17.138 1.00 33.66 228 ASP A N 1
ATOM 1820 C CA . ASP A 1 228 ? 21.827 12.665 -17.281 1.00 33.66 228 ASP A CA 1
ATOM 1821 C C . ASP A 1 228 ? 21.866 12.201 -18.757 1.00 33.66 228 ASP A C 1
ATOM 1823 O O . ASP A 1 228 ? 21.690 11.014 -19.040 1.00 33.66 228 ASP A O 1
ATOM 1827 N N . PHE A 1 229 ? 22.085 13.121 -19.712 1.00 40.16 229 PHE A N 1
ATOM 1828 C CA . PHE A 1 229 ? 21.937 12.860 -21.155 1.00 40.16 229 PHE A CA 1
ATOM 1829 C C . PHE A 1 229 ? 23.163 13.186 -22.028 1.00 40.16 229 PHE A C 1
ATOM 1831 O O . PHE A 1 229 ? 23.102 12.984 -23.245 1.00 40.16 229 PHE A O 1
ATOM 1838 N N . GLU A 1 230 ? 24.286 13.604 -21.440 1.00 31.52 230 GLU A N 1
ATOM 1839 C CA . GLU A 1 230 ? 25.601 13.520 -22.089 1.00 31.52 230 GLU A CA 1
ATOM 1840 C C . GLU A 1 230 ? 26.331 12.254 -21.604 1.00 31.52 230 GLU A C 1
ATOM 1842 O O . GLU A 1 230 ? 26.504 12.048 -20.409 1.00 31.52 230 GLU A O 1
ATOM 1847 N N . GLU A 1 231 ? 26.732 11.415 -22.568 1.00 33.44 231 GLU A N 1
ATOM 1848 C CA . GLU A 1 231 ? 27.431 10.122 -22.438 1.00 33.44 231 GLU A CA 1
ATOM 1849 C C . GLU A 1 231 ? 26.622 8.916 -21.915 1.00 33.44 231 GLU A C 1
ATOM 1851 O O . GLU A 1 231 ? 26.707 8.494 -20.766 1.00 33.44 231 GLU A O 1
ATOM 1856 N N . LEU A 1 232 ? 25.964 8.227 -22.854 1.00 30.27 232 LEU A N 1
ATOM 1857 C CA . LEU A 1 232 ? 25.970 6.760 -22.866 1.00 30.27 232 LEU A CA 1
ATOM 1858 C C . LEU A 1 232 ? 26.835 6.274 -24.039 1.00 30.27 232 LEU A C 1
ATOM 1860 O O . LEU A 1 232 ? 26.382 5.544 -24.919 1.00 30.27 232 LEU A O 1
ATOM 1864 N N . ASP A 1 233 ? 28.118 6.646 -24.015 1.00 29.00 233 ASP A N 1
ATOM 1865 C CA . ASP A 1 233 ? 29.100 5.577 -24.169 1.00 29.00 233 ASP A CA 1
ATOM 1866 C C . ASP A 1 233 ? 28.779 4.598 -23.037 1.00 29.00 233 ASP A C 1
ATOM 1868 O O . ASP A 1 233 ? 28.623 5.019 -21.887 1.00 29.00 233 ASP A O 1
ATOM 1872 N N . LEU A 1 234 ? 28.596 3.310 -23.353 1.00 28.44 234 LEU A N 1
ATOM 1873 C CA . LEU A 1 234 ? 28.625 2.266 -22.326 1.00 28.44 234 LEU A CA 1
ATOM 1874 C C . LEU A 1 234 ? 29.757 2.652 -21.381 1.00 28.44 234 LEU A C 1
ATOM 1876 O O . LEU A 1 234 ? 30.874 2.800 -21.892 1.00 28.44 234 LEU A O 1
ATOM 1880 N N . PRO A 1 235 ? 29.524 2.876 -20.073 1.00 28.89 235 PRO A N 1
ATOM 1881 C CA . PRO A 1 235 ? 30.641 3.202 -19.231 1.00 28.89 235 PRO A CA 1
ATOM 1882 C C . PRO A 1 235 ? 31.590 2.023 -19.402 1.00 28.89 235 PRO A C 1
ATOM 1884 O O . PRO A 1 235 ? 31.281 0.881 -19.045 1.00 28.89 235 PRO A O 1
ATOM 1887 N N . ILE A 1 236 ? 32.773 2.299 -19.950 1.00 37.97 236 ILE A N 1
ATOM 1888 C CA . ILE A 1 236 ? 33.953 1.605 -19.484 1.00 37.97 236 ILE A CA 1
ATOM 1889 C C . ILE A 1 236 ? 34.038 2.075 -18.034 1.00 37.97 236 ILE A C 1
ATOM 1891 O O . ILE A 1 236 ? 34.781 2.994 -17.700 1.00 37.97 236 ILE A O 1
ATOM 1895 N N . GLU A 1 237 ? 33.171 1.521 -17.177 1.00 36.06 237 GLU A N 1
ATOM 1896 C CA . GLU A 1 237 ? 33.355 1.606 -15.752 1.00 36.06 237 GLU A CA 1
ATOM 1897 C C . GLU A 1 237 ? 34.768 1.083 -15.587 1.00 36.06 237 GLU A C 1
ATOM 1899 O O . GLU A 1 237 ? 35.077 -0.040 -16.008 1.00 36.06 237 GLU A O 1
ATOM 1904 N N . ASP A 1 238 ? 35.649 1.914 -15.033 1.00 41.41 238 ASP A N 1
ATOM 1905 C CA . ASP A 1 238 ? 36.852 1.384 -14.431 1.00 41.41 238 ASP A CA 1
ATOM 1906 C C . ASP A 1 238 ? 36.379 0.197 -13.598 1.00 41.41 238 ASP A C 1
ATOM 1908 O O . ASP A 1 238 ? 35.651 0.388 -12.614 1.00 41.41 238 ASP A O 1
ATOM 1912 N N . LEU A 1 239 ? 36.756 -1.021 -14.014 1.00 46.50 239 LEU A N 1
ATOM 1913 C CA . LEU A 1 239 ? 36.570 -2.205 -13.187 1.00 46.50 239 LEU A CA 1
ATOM 1914 C C . LEU A 1 239 ? 36.966 -1.777 -11.784 1.00 46.50 239 LEU A C 1
ATOM 1916 O O . LEU A 1 239 ? 38.049 -1.190 -11.667 1.00 46.50 239 LEU A O 1
ATOM 1920 N N . PRO A 1 240 ? 36.106 -1.980 -10.764 1.00 48.56 240 PRO A N 1
ATOM 1921 C CA . PRO A 1 240 ? 36.229 -1.313 -9.481 1.00 48.56 240 PRO A CA 1
ATOM 1922 C C . PRO A 1 240 ? 37.687 -1.327 -9.063 1.00 48.56 240 PRO A C 1
ATOM 1924 O O . PRO A 1 240 ? 38.232 -2.392 -8.749 1.00 48.56 240 PRO A O 1
ATOM 1927 N N . ARG A 1 241 ? 38.334 -0.150 -9.156 1.00 56.00 241 ARG A N 1
ATOM 1928 C CA . ARG A 1 241 ? 39.769 -0.023 -8.880 1.00 56.00 241 ARG A CA 1
ATOM 1929 C C . ARG A 1 241 ? 39.997 -0.682 -7.539 1.00 56.00 241 ARG A C 1
ATOM 1931 O O . ARG A 1 241 ? 39.132 -0.545 -6.670 1.00 56.00 241 ARG A O 1
ATOM 1938 N N . SER A 1 242 ? 41.110 -1.393 -7.363 1.00 58.06 242 SER A N 1
ATOM 1939 C CA . SER A 1 242 ? 41.405 -2.111 -6.122 1.00 58.06 242 SER A CA 1
ATOM 1940 C C . SER A 1 242 ? 41.184 -1.187 -4.921 1.00 58.06 242 SER A C 1
ATOM 1942 O O . SER A 1 242 ? 42.021 -0.345 -4.591 1.00 58.06 242 SER A O 1
ATOM 1944 N N . CYS A 1 243 ? 40.000 -1.283 -4.320 1.00 56.47 243 CYS A N 1
ATOM 1945 C CA . CYS A 1 243 ? 39.590 -0.385 -3.262 1.00 56.47 243 CYS A CA 1
ATOM 1946 C C . CYS A 1 243 ? 40.360 -0.771 -2.013 1.00 56.47 243 CYS A C 1
ATOM 1948 O O . CYS A 1 243 ? 40.806 -1.912 -1.857 1.00 56.47 243 CYS A O 1
ATOM 1950 N N . ARG A 1 244 ? 40.465 0.165 -1.069 1.00 71.44 244 ARG A N 1
ATOM 1951 C CA . ARG A 1 244 ? 41.002 -0.169 0.246 1.00 71.44 244 ARG A CA 1
ATOM 1952 C C . ARG A 1 244 ? 40.221 -1.367 0.811 1.00 71.44 244 ARG A C 1
ATOM 1954 O O . ARG A 1 244 ? 38.993 -1.267 0.922 1.00 71.44 244 ARG A O 1
ATOM 1961 N N . PRO A 1 245 ? 40.896 -2.470 1.186 1.00 69.56 245 PRO A N 1
ATOM 1962 C CA . PRO A 1 245 ? 40.233 -3.629 1.759 1.00 69.56 245 PRO A CA 1
ATOM 1963 C C . PRO A 1 245 ? 39.342 -3.211 2.924 1.00 69.56 245 PRO A C 1
ATOM 1965 O O . PRO A 1 245 ? 39.757 -2.476 3.826 1.00 69.56 245 PRO A O 1
ATOM 1968 N N . THR A 1 246 ? 38.083 -3.637 2.895 1.00 76.44 246 THR A N 1
ATOM 1969 C CA . THR A 1 246 ? 37.133 -3.237 3.929 1.00 76.44 246 THR A CA 1
ATOM 1970 C C . THR A 1 246 ? 37.455 -3.966 5.232 1.00 76.44 246 THR A C 1
ATOM 1972 O O . THR A 1 246 ? 37.625 -5.182 5.230 1.00 76.44 246 THR A O 1
ATOM 1975 N N . CYS A 1 247 ? 37.436 -3.268 6.368 1.00 80.62 247 CYS A N 1
ATOM 1976 C CA . CYS A 1 247 ? 37.590 -3.899 7.687 1.00 80.62 247 CYS A CA 1
ATOM 1977 C C . CYS A 1 247 ? 36.402 -4.805 8.096 1.00 80.62 247 CYS A C 1
ATOM 1979 O O . CYS A 1 247 ? 36.477 -5.513 9.108 1.00 80.62 247 CYS A O 1
ATOM 1981 N N . PHE A 1 248 ? 35.319 -4.791 7.308 1.00 85.44 248 PHE A N 1
ATOM 1982 C CA . PHE A 1 248 ? 34.096 -5.569 7.495 1.00 85.44 248 PHE A CA 1
ATOM 1983 C C . PHE A 1 248 ? 33.934 -6.614 6.391 1.00 85.44 248 PHE A C 1
ATOM 1985 O O . PHE A 1 248 ? 33.450 -6.308 5.306 1.00 85.44 248 PHE A O 1
ATOM 1992 N N . ASP A 1 249 ? 34.262 -7.865 6.698 1.00 87.69 249 ASP A N 1
ATOM 1993 C CA . ASP A 1 249 ? 33.850 -8.999 5.873 1.00 87.69 249 ASP A CA 1
ATOM 1994 C C . ASP A 1 249 ? 32.331 -9.271 5.994 1.00 87.69 249 ASP A C 1
ATOM 1996 O O . ASP A 1 249 ? 31.627 -8.714 6.848 1.00 87.69 249 ASP A O 1
ATOM 2000 N N . LYS A 1 250 ? 31.808 -10.175 5.153 1.00 86.56 250 LYS A N 1
ATOM 2001 C CA . LYS A 1 250 ? 30.386 -10.569 5.163 1.00 86.56 250 LYS A CA 1
ATOM 2002 C C . LYS A 1 250 ? 29.914 -11.067 6.542 1.00 86.56 250 LYS A C 1
ATOM 2004 O O . LYS A 1 250 ? 28.774 -10.811 6.933 1.00 86.56 250 LYS A O 1
ATOM 2009 N N . LYS A 1 251 ? 30.777 -11.739 7.313 1.00 90.44 251 LYS A N 1
ATOM 2010 C CA . LYS A 1 251 ? 30.452 -12.287 8.641 1.00 90.44 251 LYS A CA 1
ATOM 2011 C C . LYS A 1 251 ? 30.333 -11.174 9.684 1.00 90.44 251 LYS A C 1
ATOM 2013 O O . LYS A 1 251 ? 29.386 -11.176 10.471 1.00 90.44 251 LYS A O 1
ATOM 2018 N N . LYS A 1 252 ? 31.239 -10.195 9.669 1.00 90.62 252 LYS A N 1
ATOM 2019 C CA . LYS A 1 252 ? 31.191 -8.996 10.513 1.00 90.62 252 LYS A CA 1
ATOM 2020 C C . LYS A 1 252 ? 29.983 -8.126 10.178 1.00 90.62 252 LYS A C 1
ATOM 2022 O O . LYS A 1 252 ? 29.344 -7.635 11.102 1.00 90.62 252 LYS A O 1
ATOM 2027 N N . LEU A 1 253 ? 29.615 -7.989 8.900 1.00 91.12 253 LEU A N 1
ATOM 2028 C CA . LEU A 1 253 ? 28.396 -7.271 8.501 1.00 91.12 253 LEU A CA 1
ATOM 2029 C C . LEU A 1 253 ? 27.138 -7.936 9.075 1.00 91.12 253 LEU A C 1
ATOM 2031 O O . LEU A 1 253 ? 26.316 -7.259 9.687 1.00 91.12 253 LEU A O 1
ATOM 2035 N N . LYS A 1 254 ? 27.023 -9.265 8.968 1.00 91.62 254 LYS A N 1
ATOM 2036 C CA . LYS A 1 254 ? 25.904 -10.016 9.560 1.00 91.62 254 LYS A CA 1
ATOM 2037 C C . LYS A 1 254 ? 25.854 -9.875 11.085 1.00 91.62 254 LYS A C 1
ATOM 2039 O O . LYS A 1 254 ? 24.783 -9.682 11.653 1.00 91.62 254 LYS A O 1
ATOM 2044 N N . ARG A 1 255 ? 27.012 -9.927 11.754 1.00 94.31 255 ARG A N 1
ATOM 2045 C CA . ARG A 1 255 ? 27.109 -9.694 13.205 1.00 94.31 255 ARG A CA 1
ATOM 2046 C C . ARG A 1 255 ? 26.660 -8.285 13.589 1.00 94.31 255 ARG A C 1
ATOM 2048 O O . ARG A 1 255 ? 25.909 -8.154 14.546 1.00 94.31 255 ARG A O 1
ATOM 2055 N N . LEU A 1 256 ? 27.078 -7.261 12.842 1.00 92.19 256 LEU A N 1
ATOM 2056 C CA . LEU A 1 256 ? 26.686 -5.871 13.092 1.00 92.19 256 LEU A CA 1
ATOM 2057 C C . LEU A 1 256 ? 25.177 -5.676 12.927 1.00 92.19 256 LEU A C 1
ATOM 2059 O O . LEU A 1 256 ? 24.544 -5.077 13.792 1.00 92.19 256 LEU A O 1
ATOM 2063 N N . HIS A 1 257 ? 24.599 -6.225 11.855 1.00 90.62 257 HIS A N 1
ATOM 2064 C CA . HIS A 1 257 ? 23.157 -6.192 11.625 1.00 90.62 257 HIS A CA 1
ATOM 2065 C C . HIS A 1 257 ? 22.393 -6.811 12.802 1.00 90.62 257 HIS A C 1
ATOM 2067 O O . HIS A 1 257 ? 21.482 -6.191 13.348 1.00 90.62 257 HIS A O 1
ATOM 2073 N N . ASN A 1 258 ? 22.800 -8.006 13.238 1.00 89.25 258 ASN A N 1
ATOM 2074 C CA . ASN A 1 258 ? 22.149 -8.700 14.347 1.00 89.25 258 ASN A CA 1
ATOM 2075 C C . ASN A 1 258 ? 22.313 -7.958 15.679 1.00 89.25 258 ASN A C 1
ATOM 2077 O O . ASN A 1 258 ? 21.368 -7.906 16.450 1.00 89.25 258 ASN A O 1
ATOM 2081 N N . ALA A 1 259 ? 23.475 -7.351 15.934 1.00 87.75 259 ALA A N 1
ATOM 2082 C CA . ALA A 1 259 ? 23.717 -6.582 17.154 1.00 87.75 259 ALA A CA 1
ATOM 2083 C C . ALA A 1 259 ? 22.910 -5.269 17.209 1.00 87.75 259 ALA A C 1
ATOM 2085 O O . ALA A 1 259 ? 22.565 -4.802 18.294 1.00 87.75 259 ALA A O 1
ATOM 2086 N N . ALA A 1 260 ? 22.612 -4.664 16.054 1.00 87.38 260 ALA A N 1
ATOM 2087 C CA . ALA A 1 260 ? 21.892 -3.393 15.966 1.00 87.38 260 ALA A CA 1
ATOM 2088 C C . ALA A 1 260 ? 20.363 -3.551 15.866 1.00 87.38 260 ALA A C 1
ATOM 2090 O O . ALA A 1 260 ? 19.620 -2.690 16.336 1.00 87.38 260 ALA A O 1
ATOM 2091 N N . THR A 1 261 ? 19.877 -4.628 15.251 1.00 87.62 261 THR A N 1
ATOM 2092 C CA . THR A 1 261 ? 18.452 -4.792 14.933 1.00 87.62 261 THR A CA 1
ATOM 2093 C C . THR A 1 261 ? 17.643 -5.180 16.168 1.00 87.62 261 THR A C 1
ATOM 2095 O O . THR A 1 261 ? 17.951 -6.162 16.830 1.00 87.62 261 THR A O 1
ATOM 2098 N N . ASN A 1 262 ? 16.568 -4.439 16.460 1.00 83.31 262 ASN A N 1
ATOM 2099 C CA . ASN A 1 262 ? 15.605 -4.729 17.537 1.00 83.31 262 ASN A CA 1
ATOM 2100 C C . ASN A 1 262 ? 16.193 -4.831 18.961 1.00 83.31 262 ASN A C 1
ATOM 2102 O O . ASN A 1 262 ? 15.535 -5.346 19.867 1.00 83.31 262 ASN A O 1
ATOM 2106 N N . HIS A 1 263 ? 17.391 -4.292 19.191 1.00 81.81 263 HIS A N 1
ATOM 2107 C CA . HIS A 1 263 ? 18.006 -4.216 20.514 1.00 81.81 263 HIS A CA 1
ATOM 2108 C C . HIS A 1 263 ? 17.887 -2.813 21.123 1.00 81.81 263 HIS A C 1
ATOM 2110 O O . HIS A 1 263 ? 17.958 -1.796 20.437 1.00 81.81 263 HIS A O 1
ATOM 2116 N N . VAL A 1 264 ? 17.725 -2.754 22.448 1.00 80.06 264 VAL A N 1
ATOM 2117 C CA . VAL A 1 264 ? 17.682 -1.500 23.219 1.00 80.06 264 VAL A CA 1
ATOM 2118 C C . VAL A 1 264 ? 19.030 -1.225 23.885 1.00 80.06 264 VAL A C 1
ATOM 2120 O O . VAL A 1 264 ? 19.736 -2.151 24.277 1.00 80.06 264 VAL A O 1
ATOM 2123 N N . GLY A 1 265 ? 19.392 0.052 24.043 1.00 79.50 265 GLY A N 1
ATOM 2124 C CA . GLY A 1 265 ? 20.624 0.446 24.745 1.00 79.50 265 GLY A CA 1
ATOM 2125 C C . GLY A 1 265 ? 21.920 0.147 23.978 1.00 79.50 265 GLY A C 1
ATOM 2126 O O . GLY A 1 265 ? 22.993 0.041 24.579 1.00 79.50 265 GLY A O 1
ATOM 2127 N N . VAL A 1 266 ? 21.835 -0.009 22.656 1.00 85.31 266 VAL A N 1
ATOM 2128 C CA . VAL A 1 266 ? 22.984 -0.240 21.775 1.00 85.31 266 VAL A CA 1
ATOM 2129 C C . VAL A 1 266 ? 23.291 1.052 21.019 1.00 85.31 266 VAL A C 1
ATOM 2131 O O . VAL A 1 266 ? 22.589 1.418 20.082 1.00 85.31 266 VAL A O 1
ATOM 2134 N N . SER A 1 267 ? 24.325 1.778 21.452 1.00 89.69 267 SER A N 1
ATOM 2135 C CA . SER A 1 267 ? 24.789 2.990 20.765 1.00 89.69 267 SER A CA 1
ATOM 2136 C C . SER A 1 267 ? 25.797 2.658 19.663 1.00 89.69 267 SER A C 1
ATOM 2138 O O . SER A 1 267 ? 26.503 1.650 19.729 1.00 89.69 267 SER A O 1
ATOM 2140 N N . GLN A 1 268 ? 25.932 3.547 18.674 1.00 92.62 268 GLN A N 1
ATOM 2141 C CA . GLN A 1 268 ? 26.947 3.397 17.623 1.00 92.62 268 GLN A CA 1
ATOM 2142 C C . GLN A 1 268 ? 28.365 3.369 18.210 1.00 92.62 268 GLN A C 1
ATOM 2144 O O . GLN A 1 268 ? 29.200 2.607 17.740 1.00 92.62 268 GLN A O 1
ATOM 2149 N N . THR A 1 269 ? 28.623 4.119 19.286 1.00 92.06 269 THR A N 1
ATOM 2150 C CA . THR A 1 269 ? 29.896 4.093 20.024 1.00 92.06 269 THR A CA 1
ATOM 2151 C C . THR A 1 269 ? 30.146 2.749 20.710 1.00 92.06 269 THR A C 1
ATOM 2153 O O . THR A 1 269 ? 31.275 2.267 20.729 1.00 92.06 269 THR A O 1
ATOM 2156 N N . LYS A 1 270 ? 29.103 2.115 21.262 1.00 93.19 270 LYS A N 1
ATOM 2157 C CA . LYS A 1 270 ? 29.212 0.783 21.872 1.00 93.19 270 LYS A CA 1
ATOM 2158 C C . LYS A 1 270 ? 29.546 -0.274 20.816 1.00 93.19 270 LYS A C 1
ATOM 2160 O O . LYS A 1 270 ? 30.481 -1.043 21.014 1.00 93.19 270 LYS A O 1
ATOM 2165 N N . LEU A 1 271 ? 28.853 -0.240 19.678 1.00 93.44 271 LEU A N 1
ATOM 2166 C CA . LEU A 1 271 ? 29.152 -1.096 18.525 1.00 93.44 271 LEU A CA 1
ATOM 2167 C C . LEU A 1 271 ? 30.561 -0.829 17.974 1.00 93.44 271 LEU A C 1
ATOM 2169 O O . LEU A 1 271 ? 31.281 -1.757 17.637 1.00 93.44 271 LEU A O 1
ATOM 2173 N N . ALA A 1 272 ? 31.002 0.426 17.935 1.00 95.00 272 ALA A N 1
ATOM 2174 C CA . ALA A 1 272 ? 32.340 0.786 17.470 1.00 95.00 272 ALA A CA 1
ATOM 2175 C C . ALA A 1 272 ? 33.438 0.115 18.314 1.00 95.00 272 ALA A C 1
ATOM 2177 O O . ALA A 1 272 ? 34.360 -0.483 17.762 1.00 95.00 272 ALA A O 1
ATOM 2178 N N . ARG A 1 273 ? 33.286 0.128 19.648 1.00 95.12 273 ARG A N 1
ATOM 2179 C CA . ARG A 1 273 ? 34.189 -0.568 20.582 1.00 95.12 273 ARG A CA 1
ATOM 2180 C C . ARG A 1 273 ? 34.153 -2.085 20.401 1.00 95.12 273 ARG A C 1
ATOM 2182 O O . ARG A 1 273 ? 35.207 -2.704 20.360 1.00 95.12 273 ARG A O 1
ATOM 2189 N N . GLU A 1 274 ? 32.965 -2.672 20.257 1.00 92.50 274 GLU A N 1
ATOM 2190 C CA . GLU A 1 274 ? 32.800 -4.122 20.065 1.00 92.50 274 GLU A CA 1
ATOM 2191 C C . GLU A 1 274 ? 33.451 -4.619 18.765 1.00 92.50 274 GLU A C 1
ATOM 2193 O O . GLU A 1 274 ? 34.059 -5.687 18.732 1.00 92.50 274 GLU A O 1
ATOM 2198 N N . PHE A 1 275 ? 33.346 -3.836 17.691 1.00 92.62 275 PHE A N 1
ATOM 2199 C CA . PHE A 1 275 ? 33.886 -4.190 16.379 1.00 92.62 275 PHE A CA 1
ATOM 2200 C C . PHE A 1 275 ? 35.315 -3.674 16.149 1.00 92.62 275 PHE A C 1
ATOM 2202 O O . PHE A 1 275 ? 35.887 -3.960 15.096 1.00 92.62 275 PHE A O 1
ATOM 2209 N N . GLY A 1 276 ? 35.898 -2.947 17.112 1.00 93.12 276 GLY A N 1
ATOM 2210 C CA . GLY A 1 276 ? 37.257 -2.406 17.031 1.00 93.12 276 GLY A CA 1
ATOM 2211 C C . GLY A 1 276 ? 37.444 -1.388 15.902 1.00 93.12 276 GLY A C 1
ATOM 2212 O O . GLY A 1 276 ? 38.475 -1.386 15.235 1.00 93.12 276 GLY A O 1
ATOM 2213 N N . VAL A 1 277 ? 36.432 -0.560 15.633 1.00 92.94 277 VAL A N 1
ATOM 2214 C CA . VAL A 1 277 ? 36.415 0.407 14.521 1.00 92.94 277 VAL A CA 1
ATOM 2215 C C . VAL A 1 277 ? 35.973 1.790 14.992 1.00 92.94 277 VAL A C 1
ATOM 2217 O O . VAL A 1 277 ? 35.412 1.939 16.073 1.00 92.94 277 VAL A O 1
ATOM 2220 N N . ALA A 1 278 ? 36.182 2.819 14.169 1.00 93.81 278 ALA A N 1
ATOM 2221 C CA . ALA A 1 278 ? 35.645 4.151 14.436 1.00 93.81 278 ALA A CA 1
ATOM 2222 C C . ALA A 1 278 ? 34.105 4.171 14.362 1.00 93.81 278 ALA A C 1
ATOM 2224 O O . ALA A 1 278 ? 33.490 3.452 13.570 1.00 93.81 278 ALA A O 1
ATOM 2225 N N . GLN A 1 279 ? 33.467 5.047 15.145 1.00 95.62 279 GLN A N 1
ATOM 2226 C CA . GLN A 1 279 ? 32.005 5.190 15.157 1.00 95.62 279 GLN A CA 1
ATOM 2227 C C . GLN A 1 279 ? 31.437 5.611 13.790 1.00 95.62 279 GLN A C 1
ATOM 2229 O O . GLN A 1 279 ? 30.368 5.131 13.410 1.00 95.62 279 GLN A O 1
ATOM 2234 N N . SER A 1 280 ? 32.173 6.408 13.010 1.00 94.25 280 SER A N 1
ATOM 2235 C CA . SER A 1 280 ? 31.796 6.796 11.644 1.00 94.25 280 SER A CA 1
ATOM 2236 C C . SER A 1 280 ? 31.650 5.592 10.706 1.00 94.25 280 SER A C 1
ATOM 2238 O O . SER A 1 280 ? 30.754 5.567 9.861 1.00 94.25 280 SER A O 1
ATOM 2240 N N . ILE A 1 281 ? 32.465 4.547 10.899 1.00 92.12 281 ILE A N 1
ATOM 2241 C CA . ILE A 1 281 ? 32.376 3.297 10.133 1.00 92.12 281 ILE A CA 1
ATOM 2242 C C . ILE A 1 281 ? 31.075 2.568 10.477 1.00 92.12 281 ILE A C 1
ATOM 2244 O O . ILE A 1 281 ? 30.377 2.112 9.574 1.00 92.12 281 ILE A O 1
ATOM 2248 N N . ILE A 1 282 ? 30.706 2.499 11.760 1.00 93.81 282 ILE A N 1
ATOM 2249 C CA . ILE A 1 282 ? 29.427 1.913 12.186 1.00 93.81 282 ILE A CA 1
ATOM 2250 C C . ILE A 1 282 ? 28.252 2.692 11.596 1.00 93.81 282 ILE A C 1
ATOM 2252 O O . ILE A 1 282 ? 27.363 2.079 11.010 1.00 93.81 282 ILE A O 1
ATOM 2256 N N . HIS A 1 283 ? 28.264 4.025 11.690 1.00 93.00 283 HIS A N 1
ATOM 2257 C CA . HIS A 1 283 ? 27.232 4.879 11.098 1.00 93.00 283 HIS A CA 1
ATOM 2258 C C . HIS A 1 283 ? 27.045 4.583 9.603 1.00 93.00 283 HIS A C 1
ATOM 2260 O O . HIS A 1 283 ? 25.935 4.275 9.166 1.00 93.00 283 HIS A O 1
ATOM 2266 N N . TYR A 1 284 ? 28.139 4.608 8.834 1.00 92.38 284 TYR A N 1
ATOM 2267 C CA . TYR A 1 284 ? 28.113 4.340 7.397 1.00 92.38 284 TYR A CA 1
ATOM 2268 C C . TYR A 1 284 ? 27.553 2.946 7.080 1.00 92.38 284 TYR A C 1
ATOM 2270 O O . TYR A 1 284 ? 26.724 2.799 6.182 1.00 92.38 284 TYR A O 1
ATOM 2278 N N . ARG A 1 285 ? 27.958 1.912 7.833 1.00 92.25 285 ARG A N 1
ATOM 2279 C CA . ARG A 1 285 ? 27.481 0.537 7.615 1.00 92.25 285 ARG A CA 1
ATOM 2280 C C . ARG A 1 285 ? 26.008 0.361 7.967 1.00 92.25 285 ARG A C 1
ATOM 2282 O O . ARG A 1 285 ? 25.296 -0.250 7.179 1.00 92.25 285 ARG A O 1
ATOM 2289 N N . LEU A 1 286 ? 25.541 0.921 9.083 1.00 91.12 286 LEU A N 1
ATOM 2290 C CA . LEU A 1 286 ? 24.122 0.881 9.454 1.00 91.12 286 LEU A CA 1
ATOM 2291 C C . LEU A 1 286 ? 23.257 1.612 8.419 1.00 91.12 286 LEU A C 1
ATOM 2293 O O . LEU A 1 286 ? 22.235 1.073 8.000 1.00 91.12 286 LEU A O 1
ATOM 2297 N N . LYS A 1 287 ? 23.712 2.778 7.935 1.00 89.50 287 LYS A N 1
ATOM 2298 C CA . LYS A 1 287 ? 23.046 3.525 6.858 1.00 89.50 287 LYS A CA 1
ATOM 2299 C C . LYS A 1 287 ? 22.972 2.706 5.567 1.00 89.50 287 LYS A C 1
ATOM 2301 O O . LYS A 1 287 ? 21.900 2.605 4.984 1.00 89.50 287 LYS A O 1
ATOM 2306 N N . LYS A 1 288 ? 24.077 2.069 5.153 1.00 88.69 288 LYS A N 1
ATOM 2307 C CA . LYS A 1 288 ? 24.124 1.207 3.955 1.00 88.69 288 LYS A CA 1
ATOM 2308 C C . LYS A 1 288 ? 23.242 -0.046 4.081 1.00 88.69 288 LYS A C 1
ATOM 2310 O O . LYS A 1 288 ? 22.779 -0.555 3.073 1.00 88.69 288 LYS A O 1
ATOM 2315 N N . MET A 1 289 ? 22.995 -0.526 5.302 1.00 88.81 289 MET A N 1
ATOM 2316 C CA . MET A 1 289 ? 22.047 -1.613 5.598 1.00 88.81 289 MET A CA 1
ATOM 2317 C C . MET A 1 289 ? 20.584 -1.145 5.700 1.00 88.81 289 MET A C 1
ATOM 2319 O O . MET A 1 289 ? 19.709 -1.966 5.953 1.00 88.81 289 MET A O 1
ATOM 2323 N N . GLY A 1 290 ? 20.303 0.157 5.571 1.00 86.44 290 GLY A N 1
ATOM 2324 C CA . GLY A 1 290 ? 18.953 0.711 5.712 1.00 86.44 290 GLY A CA 1
ATOM 2325 C C . GLY A 1 290 ? 18.436 0.801 7.156 1.00 86.44 290 GLY A C 1
ATOM 2326 O O . GLY A 1 290 ? 17.264 1.108 7.368 1.00 86.44 290 GLY A O 1
ATOM 2327 N N . LEU A 1 291 ? 19.283 0.567 8.165 1.00 85.56 291 LEU A N 1
ATOM 2328 C CA . LEU A 1 291 ? 18.884 0.631 9.572 1.00 85.56 291 LEU A CA 1
ATOM 2329 C C . LEU A 1 291 ? 18.802 2.087 10.050 1.00 85.56 291 LEU A C 1
ATOM 2331 O O . LEU A 1 291 ? 19.783 2.833 10.005 1.00 85.56 291 LEU A O 1
ATOM 2335 N N . LYS A 1 292 ? 17.626 2.476 10.553 1.00 82.25 292 LYS A N 1
ATOM 2336 C CA . LYS A 1 292 ? 17.346 3.809 11.107 1.00 82.25 292 LYS A CA 1
ATOM 2337 C C . LYS A 1 292 ? 17.191 3.750 12.625 1.00 82.25 292 LYS A C 1
ATOM 2339 O O . LYS A 1 292 ? 16.702 2.768 13.179 1.00 82.25 292 LYS A O 1
ATOM 2344 N N . TYR A 1 293 ? 17.606 4.821 13.297 1.00 82.19 293 TYR A N 1
ATOM 2345 C CA . TYR A 1 293 ? 17.389 4.989 14.730 1.00 82.19 293 TYR A CA 1
ATOM 2346 C C . TYR A 1 293 ? 16.002 5.586 14.981 1.00 82.19 293 TYR A C 1
ATOM 2348 O O . TYR A 1 293 ? 15.638 6.583 14.361 1.00 82.19 293 TYR A O 1
ATOM 2356 N N . TYR A 1 294 ? 15.250 4.998 15.911 1.00 81.12 294 TYR A N 1
ATOM 2357 C CA . TYR A 1 294 ? 13.921 5.463 16.297 1.00 81.12 294 TYR A CA 1
ATOM 2358 C C . TYR A 1 294 ? 13.864 5.729 17.800 1.00 81.12 294 TYR A C 1
ATOM 2360 O O . TYR A 1 294 ? 14.358 4.935 18.604 1.00 81.12 294 TYR A O 1
ATOM 2368 N N . ASN A 1 295 ? 13.210 6.826 18.185 1.00 75.44 295 ASN A N 1
ATOM 2369 C CA . ASN A 1 295 ? 12.937 7.116 19.587 1.00 75.44 295 ASN A CA 1
ATOM 2370 C C . ASN A 1 295 ? 11.865 6.163 20.121 1.00 75.44 295 ASN A C 1
ATOM 2372 O O . ASN A 1 295 ? 10.791 6.006 19.538 1.00 75.44 295 ASN A O 1
ATOM 2376 N N . ARG A 1 296 ? 12.143 5.537 21.265 1.00 74.56 296 ARG A N 1
ATOM 2377 C CA . ARG A 1 296 ? 11.166 4.693 21.949 1.00 74.56 296 ARG A CA 1
ATOM 2378 C C . ARG A 1 296 ? 10.146 5.574 22.666 1.00 74.56 296 ARG A C 1
ATOM 2380 O O . ARG A 1 296 ? 10.511 6.349 23.544 1.00 74.56 296 ARG A O 1
ATOM 2387 N N . TYR A 1 297 ? 8.867 5.394 22.359 1.00 75.06 297 TYR A N 1
ATOM 2388 C CA . TYR A 1 297 ? 7.792 5.998 23.143 1.00 75.06 297 TYR A CA 1
ATOM 2389 C C . TYR A 1 297 ? 7.560 5.206 24.440 1.00 75.06 297 TYR A C 1
ATOM 2391 O O . TYR A 1 297 ? 7.661 3.973 24.466 1.00 75.06 297 TYR A O 1
ATOM 2399 N N . LYS A 1 298 ? 7.238 5.905 25.535 1.00 74.25 298 LYS A N 1
ATOM 2400 C CA . LYS A 1 298 ? 6.790 5.254 26.774 1.00 74.25 298 LYS A CA 1
ATOM 2401 C C . LYS A 1 298 ? 5.443 4.579 26.496 1.00 74.25 298 LYS A C 1
ATOM 2403 O O . LYS A 1 298 ? 4.502 5.216 26.036 1.00 74.25 298 LYS A O 1
ATOM 2408 N N . ALA A 1 299 ? 5.359 3.277 26.748 1.00 73.88 299 ALA A N 1
ATOM 2409 C CA . ALA A 1 299 ? 4.123 2.509 26.641 1.00 73.88 299 ALA A CA 1
ATOM 2410 C C . ALA A 1 299 ? 3.682 2.051 28.040 1.00 73.88 299 ALA A C 1
ATOM 2412 O O . ALA A 1 299 ? 4.554 1.761 28.868 1.00 73.88 299 ALA A O 1
ATOM 2413 N N . PRO A 1 300 ? 2.367 1.941 28.307 1.00 78.88 300 PRO A N 1
ATOM 2414 C CA . PRO A 1 300 ? 1.877 1.343 29.543 1.00 78.88 300 PRO A CA 1
ATOM 2415 C C . PRO A 1 300 ? 2.461 -0.060 29.727 1.00 78.88 300 PRO A C 1
ATOM 2417 O O . PRO A 1 300 ? 2.517 -0.848 28.779 1.00 78.88 300 PRO A O 1
ATOM 2420 N N . ARG A 1 301 ? 2.921 -0.375 30.941 1.00 81.62 301 ARG A N 1
ATOM 2421 C CA . ARG A 1 301 ? 3.402 -1.721 31.268 1.00 81.62 301 ARG A CA 1
ATOM 2422 C C . ARG A 1 301 ? 2.201 -2.643 31.442 1.00 81.62 301 ARG A C 1
ATOM 2424 O O . ARG A 1 301 ? 1.413 -2.437 32.358 1.00 81.62 301 ARG A O 1
ATOM 2431 N N . TYR A 1 302 ? 2.077 -3.649 30.584 1.00 82.88 302 TYR A N 1
ATOM 2432 C CA . TYR A 1 302 ? 1.037 -4.669 30.693 1.00 82.88 302 TYR A CA 1
ATOM 2433 C C . TYR A 1 302 ? 1.571 -5.916 31.403 1.00 82.88 302 TYR A C 1
ATOM 2435 O O . TYR A 1 302 ? 2.677 -6.369 31.108 1.00 82.88 302 TYR A O 1
ATOM 2443 N N . SER A 1 303 ? 0.773 -6.506 32.294 1.00 87.62 303 SER A N 1
ATOM 2444 C CA . SER A 1 303 ? 0.990 -7.892 32.727 1.00 87.62 303 SER A CA 1
ATOM 2445 C C . SER A 1 303 ? 0.607 -8.877 31.612 1.00 87.62 303 SER A C 1
ATOM 2447 O O . SER A 1 303 ? -0.132 -8.524 30.688 1.00 87.62 303 SER A O 1
ATOM 2449 N N . GLN A 1 304 ? 1.064 -10.131 31.703 1.00 87.31 304 GLN A N 1
ATOM 2450 C CA . GLN A 1 304 ? 0.704 -11.180 30.733 1.00 87.31 304 GLN A CA 1
ATOM 2451 C C . GLN A 1 304 ? -0.816 -11.367 30.619 1.00 87.31 304 GLN A C 1
ATOM 2453 O O . GLN A 1 304 ? -1.366 -11.459 29.522 1.00 87.31 304 GLN A O 1
ATOM 2458 N N . GLU A 1 305 ? -1.520 -11.324 31.750 1.00 87.06 305 GLU A N 1
ATOM 2459 C CA . GLU A 1 305 ? -2.981 -11.381 31.777 1.00 87.06 305 GLU A CA 1
ATOM 2460 C C . GLU A 1 305 ? -3.619 -10.185 31.063 1.00 87.06 305 GLU A C 1
ATOM 2462 O O . GLU A 1 305 ? -4.569 -10.347 30.295 1.00 87.06 305 GLU A O 1
ATOM 2467 N N . GLN A 1 306 ? -3.097 -8.973 31.277 1.00 86.12 306 GLN A N 1
ATOM 2468 C CA . GLN A 1 306 ? -3.628 -7.772 30.635 1.00 86.12 306 GLN A CA 1
ATOM 2469 C C . GLN A 1 306 ? -3.415 -7.796 29.117 1.00 86.12 306 GLN A C 1
ATOM 2471 O O . GLN A 1 306 ? -4.332 -7.416 28.390 1.00 86.12 306 GLN A O 1
ATOM 2476 N N . LEU A 1 307 ? -2.271 -8.295 28.631 1.00 86.69 307 LEU A N 1
ATOM 2477 C CA . LEU A 1 307 ? -2.007 -8.462 27.194 1.00 86.69 307 LEU A CA 1
ATOM 2478 C C . LEU A 1 307 ? -3.039 -9.377 26.522 1.00 86.69 307 LEU A C 1
ATOM 2480 O O . LEU A 1 307 ? -3.476 -9.100 25.406 1.00 86.69 307 LEU A O 1
ATOM 2484 N N . GLN A 1 308 ? -3.482 -10.431 27.211 1.00 88.50 308 GLN A N 1
ATOM 2485 C CA . GLN A 1 308 ? -4.512 -11.337 26.696 1.00 88.50 308 GLN A CA 1
ATOM 2486 C C . GLN A 1 308 ? -5.932 -10.767 26.830 1.00 88.50 308 GLN A C 1
ATOM 2488 O O . GLN A 1 308 ? -6.785 -10.983 25.963 1.00 88.50 308 GLN A O 1
ATOM 2493 N N . GLN A 1 309 ? -6.221 -10.065 27.930 1.00 88.56 309 GLN A N 1
ATOM 2494 C CA . GLN A 1 309 ? -7.565 -9.570 28.230 1.00 88.56 309 GLN A CA 1
ATOM 2495 C C . GLN A 1 309 ? -7.917 -8.280 27.488 1.00 88.56 309 GLN A C 1
ATOM 2497 O O . GLN A 1 309 ? -9.072 -8.125 27.086 1.00 88.56 309 GLN A O 1
ATOM 2502 N N . ALA A 1 310 ? -6.970 -7.353 27.323 1.00 87.69 310 ALA A N 1
ATOM 2503 C CA . ALA A 1 310 ? -7.242 -6.029 26.771 1.00 87.69 310 ALA A CA 1
ATOM 2504 C C . ALA A 1 310 ? -7.844 -6.096 25.353 1.00 87.69 310 ALA A C 1
ATOM 2506 O O . ALA A 1 310 ? -8.925 -5.533 25.174 1.00 87.69 310 ALA A O 1
ATOM 2507 N N . PRO A 1 311 ? -7.292 -6.856 24.380 1.00 89.88 311 PRO A N 1
ATOM 2508 C CA . PRO A 1 311 ? -7.895 -6.969 23.048 1.00 89.88 311 PRO A CA 1
ATOM 2509 C C . PRO A 1 311 ? -9.309 -7.564 23.085 1.00 89.88 311 PRO A C 1
ATOM 2511 O O . PRO A 1 311 ? -10.225 -7.048 22.442 1.00 89.88 311 PRO A O 1
ATOM 2514 N N . LYS A 1 312 ? -9.524 -8.611 23.897 1.00 90.25 312 LYS A N 1
ATOM 2515 C CA . LYS A 1 312 ? -10.832 -9.275 24.045 1.00 90.25 312 LYS A CA 1
ATOM 2516 C C . LYS A 1 312 ? -11.884 -8.324 24.623 1.00 90.25 312 LYS A C 1
ATOM 2518 O O . LYS A 1 312 ? -13.008 -8.270 24.121 1.00 90.25 312 LYS A O 1
ATOM 2523 N N . LYS A 1 313 ? -11.527 -7.571 25.669 1.00 90.88 313 LYS A N 1
ATOM 2524 C CA . LYS A 1 313 ? -12.404 -6.584 26.318 1.00 90.88 313 LYS A CA 1
ATOM 2525 C C . LYS A 1 313 ? -12.683 -5.394 25.399 1.00 90.88 313 LYS A C 1
ATOM 2527 O O . LYS A 1 313 ? -13.848 -5.056 25.220 1.00 90.88 313 LYS A O 1
ATOM 2532 N N . CYS A 1 314 ? -11.666 -4.851 24.724 1.00 90.25 314 CYS A N 1
ATOM 2533 C CA . CYS A 1 314 ? -11.835 -3.809 23.706 1.00 90.25 314 CYS A CA 1
ATOM 2534 C C . CYS A 1 314 ? -12.779 -4.255 22.580 1.00 90.25 314 CYS A C 1
ATOM 2536 O O . CYS A 1 314 ? -13.684 -3.513 22.213 1.00 90.25 314 CYS A O 1
ATOM 2538 N N . GLY A 1 315 ? -12.631 -5.484 22.071 1.00 89.31 315 GLY A N 1
ATOM 2539 C CA . GLY A 1 315 ? -13.517 -6.030 21.041 1.00 89.31 315 GLY A CA 1
ATOM 2540 C C . GLY A 1 315 ? -14.968 -6.183 21.508 1.00 89.31 315 GLY A C 1
ATOM 2541 O O . GLY A 1 315 ? -15.893 -5.850 20.768 1.00 89.31 315 GLY A O 1
ATOM 2542 N N . LYS A 1 316 ? -15.189 -6.641 22.750 1.00 88.31 316 LYS A N 1
ATOM 2543 C CA . LYS A 1 316 ? -16.532 -6.705 23.356 1.00 88.31 316 LYS A CA 1
ATOM 2544 C C . LYS A 1 316 ? -17.146 -5.313 23.516 1.00 88.31 316 LYS A C 1
ATOM 2546 O O . LYS A 1 316 ? -18.281 -5.120 23.091 1.00 88.31 316 LYS A O 1
ATOM 2551 N N . LEU A 1 317 ? -16.389 -4.361 24.062 1.00 87.25 317 LEU A N 1
ATOM 2552 C CA . LEU A 1 317 ? -16.826 -2.977 24.246 1.00 87.25 317 LEU A CA 1
ATOM 2553 C C . LEU A 1 317 ? -17.173 -2.319 22.902 1.00 87.25 317 LEU A C 1
ATOM 2555 O O . LEU A 1 317 ? -18.240 -1.733 22.764 1.00 87.25 317 LEU A O 1
ATOM 2559 N N . ARG A 1 318 ? -16.326 -2.495 21.880 1.00 88.00 318 ARG A N 1
ATOM 2560 C CA . ARG A 1 318 ? -16.572 -1.986 20.522 1.00 88.00 318 ARG A CA 1
ATOM 2561 C C . ARG A 1 318 ? -17.886 -2.510 19.947 1.00 88.00 318 ARG A C 1
ATOM 2563 O O . ARG A 1 318 ? -18.671 -1.721 19.435 1.00 88.00 318 ARG A O 1
ATOM 2570 N N . ARG A 1 319 ? -18.142 -3.821 20.040 1.00 85.75 319 ARG A N 1
ATOM 2571 C CA . ARG A 1 319 ? -19.407 -4.414 19.567 1.00 85.75 319 ARG A CA 1
ATOM 2572 C C . ARG A 1 319 ? -20.615 -3.833 20.301 1.00 85.75 319 ARG A C 1
ATOM 2574 O O . ARG A 1 319 ? -21.606 -3.513 19.665 1.00 85.75 319 ARG A O 1
ATOM 2581 N N . GLN A 1 320 ? -20.508 -3.637 21.614 1.00 81.06 320 GLN A N 1
ATOM 2582 C CA . GLN A 1 320 ? -21.583 -3.044 22.414 1.00 81.06 320 GLN A CA 1
ATOM 2583 C C . GLN A 1 320 ? -21.868 -1.576 22.098 1.00 81.06 320 GLN A C 1
ATOM 2585 O O . GLN A 1 320 ? -22.967 -1.137 22.389 1.00 81.06 320 GLN A O 1
ATOM 2590 N N . ILE A 1 321 ? -20.907 -0.820 21.566 1.00 81.62 321 ILE A N 1
ATOM 2591 C CA . ILE A 1 321 ? -21.092 0.602 21.237 1.00 81.62 321 ILE A CA 1
ATOM 2592 C C . ILE A 1 321 ? -21.588 0.755 19.795 1.00 81.62 321 ILE A C 1
ATOM 2594 O O . ILE A 1 321 ? -22.580 1.437 19.549 1.00 81.62 321 ILE A O 1
ATOM 2598 N N . ILE A 1 322 ? -20.917 0.089 18.846 1.00 77.69 322 ILE A N 1
ATOM 2599 C CA . ILE A 1 322 ? -21.172 0.249 17.406 1.00 77.69 322 ILE A CA 1
ATOM 2600 C C . ILE A 1 322 ? -22.501 -0.387 16.998 1.00 77.69 322 ILE A C 1
ATOM 2602 O O . ILE A 1 322 ? -23.276 0.229 16.277 1.00 77.69 322 ILE A O 1
ATOM 2606 N N . THR A 1 323 ? -22.801 -1.602 17.464 1.00 68.19 323 THR A N 1
ATOM 2607 C CA . THR A 1 323 ? -24.001 -2.333 17.019 1.00 68.19 323 THR A CA 1
ATOM 2608 C C . THR A 1 323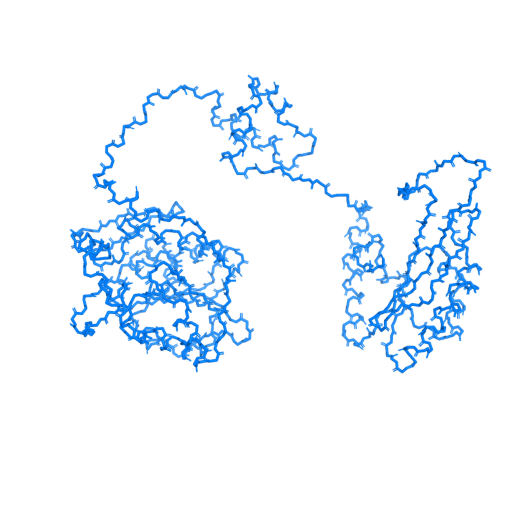 ? -25.302 -1.688 17.500 1.00 68.19 323 THR A C 1
ATOM 2610 O O . THR A 1 323 ? -26.368 -1.954 16.959 1.00 68.19 323 THR A O 1
ATOM 2613 N N . SER A 1 324 ? -25.240 -0.832 18.515 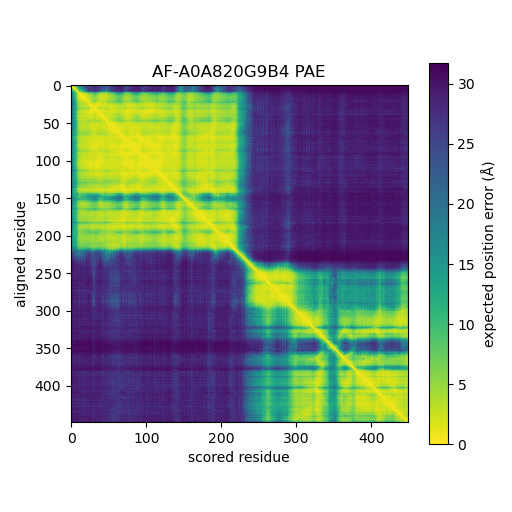1.00 69.44 324 SER A N 1
ATOM 2614 C CA . SER A 1 324 ? -26.418 -0.264 19.160 1.00 69.44 324 SER A CA 1
ATOM 2615 C C . SER A 1 324 ? -26.596 1.234 18.925 1.00 69.44 324 SER A C 1
ATOM 2617 O O . SER A 1 324 ? -27.534 1.778 19.510 1.00 69.44 324 SER A O 1
ATOM 2619 N N . ASN A 1 325 ? -25.731 1.863 18.114 1.00 77.25 325 ASN A N 1
ATOM 2620 C CA . ASN A 1 325 ? -25.644 3.314 17.906 1.00 77.25 325 ASN A CA 1
ATOM 2621 C C . ASN A 1 325 ? -25.660 4.095 19.235 1.00 77.25 325 ASN A C 1
ATOM 2623 O O . ASN A 1 325 ? -26.422 5.0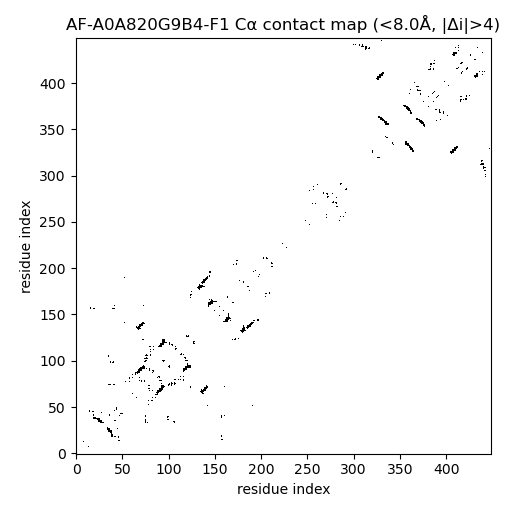41 19.413 1.00 77.25 325 ASN A O 1
ATOM 2627 N N . THR A 1 326 ? -24.889 3.613 20.216 1.00 85.19 326 THR A N 1
ATOM 2628 C CA . THR A 1 326 ? -24.898 4.162 21.576 1.00 85.19 326 THR A CA 1
ATOM 2629 C C . THR A 1 326 ? -23.814 5.226 21.721 1.00 85.19 326 THR A C 1
ATOM 2631 O O . THR A 1 326 ? -22.642 4.940 21.473 1.00 85.19 326 THR A O 1
ATOM 2634 N N . LEU A 1 327 ? -24.172 6.421 22.190 1.00 88.88 327 LEU A N 1
ATOM 2635 C CA . LEU A 1 327 ? -23.207 7.467 22.530 1.00 88.88 327 LEU A CA 1
ATOM 2636 C C . LEU A 1 327 ? -22.378 7.062 23.751 1.00 88.88 327 LEU A C 1
ATOM 2638 O O . LEU A 1 327 ? -22.901 6.518 24.724 1.00 88.88 327 LEU A O 1
ATOM 2642 N N . ILE A 1 328 ? -21.075 7.329 23.716 1.00 89.25 328 ILE A N 1
ATOM 2643 C CA . ILE A 1 328 ? -20.200 7.081 24.860 1.00 89.25 328 ILE A CA 1
ATOM 2644 C C . ILE A 1 328 ? -19.956 8.380 25.622 1.00 89.25 328 ILE A C 1
ATOM 2646 O O . ILE A 1 328 ? -19.567 9.391 25.040 1.00 89.25 328 ILE A O 1
ATOM 2650 N N . ILE A 1 329 ? -20.167 8.324 26.932 1.00 89.75 329 ILE A N 1
ATOM 2651 C CA . ILE A 1 329 ? -19.757 9.369 27.868 1.00 89.75 329 ILE A CA 1
ATOM 2652 C C . ILE A 1 329 ? -18.592 8.794 28.661 1.00 89.75 329 ILE A C 1
ATOM 2654 O O . ILE A 1 329 ? -18.710 7.702 29.221 1.00 89.75 329 ILE A O 1
ATOM 2658 N N . VAL A 1 330 ? -17.452 9.472 28.667 1.00 88.56 330 VAL A N 1
ATOM 2659 C CA . VAL A 1 330 ? -16.239 9.022 29.362 1.00 88.56 330 VAL A CA 1
ATOM 2660 C C . VAL A 1 330 ? -15.930 10.014 30.475 1.00 88.56 330 VAL A C 1
ATOM 2662 O O . VAL A 1 330 ? -16.214 11.194 30.327 1.00 88.56 330 VAL A O 1
ATOM 2665 N N . ASP A 1 331 ? -15.370 9.522 31.572 1.00 83.56 331 ASP A N 1
ATOM 2666 C CA . ASP A 1 331 ? -14.888 10.315 32.706 1.00 83.56 331 ASP A CA 1
ATOM 2667 C C . ASP A 1 331 ? -13.478 9.833 33.083 1.00 83.56 331 ASP A C 1
ATOM 2669 O O . ASP A 1 331 ? -13.200 8.621 33.004 1.00 83.56 331 ASP A O 1
ATOM 2673 N N . ASP A 1 332 ? -12.605 10.780 33.427 1.00 79.25 332 ASP A N 1
ATOM 2674 C CA . ASP A 1 332 ? -11.242 10.549 33.908 1.00 79.25 332 ASP A CA 1
ATOM 2675 C C . ASP A 1 332 ? -10.830 11.614 34.936 1.00 79.25 332 ASP A C 1
ATOM 2677 O O . ASP A 1 332 ? -11.358 12.729 34.967 1.00 79.25 332 ASP A O 1
ATOM 2681 N N . GLU A 1 333 ? -9.864 11.247 35.774 1.00 74.69 333 GLU A N 1
ATOM 2682 C CA . GLU A 1 333 ? -9.295 12.112 36.808 1.00 74.69 333 GLU A CA 1
ATOM 2683 C C . GLU A 1 333 ? -7.870 12.510 36.413 1.00 74.69 333 GLU A C 1
ATOM 2685 O O . GLU A 1 333 ? -7.041 11.653 36.087 1.00 74.69 333 GLU A O 1
ATOM 2690 N N . LYS A 1 334 ? -7.555 13.809 36.474 1.00 73.44 334 LYS A N 1
ATOM 2691 C CA . LYS A 1 334 ? -6.204 14.315 36.220 1.00 73.44 334 LYS A CA 1
ATOM 2692 C C . LYS A 1 334 ? -5.695 15.142 37.393 1.00 73.44 334 LYS A C 1
ATOM 2694 O O . LYS A 1 334 ? -6.399 15.987 37.938 1.00 73.44 334 LYS A O 1
ATOM 2699 N N . TYR A 1 335 ? -4.448 14.880 37.770 1.00 69.06 335 TYR A N 1
ATOM 2700 C CA . TYR A 1 335 ? -3.750 15.599 38.829 1.00 69.06 335 TYR A CA 1
ATOM 2701 C C . TYR A 1 335 ? -2.932 16.734 38.227 1.00 69.06 335 TYR A C 1
ATOM 2703 O O . TYR A 1 335 ? -2.181 16.515 37.274 1.00 69.06 335 TYR A O 1
ATOM 2711 N N . PHE A 1 336 ? -3.041 17.910 38.834 1.00 64.44 336 PHE A N 1
ATOM 2712 C CA . PHE A 1 336 ? -2.225 19.073 38.538 1.00 64.44 336 PHE A CA 1
ATOM 2713 C C . PHE A 1 336 ? -1.430 19.454 39.787 1.00 64.44 336 PHE A C 1
ATOM 2715 O O . PHE A 1 336 ? -1.981 19.709 40.861 1.00 64.44 336 PHE A O 1
ATOM 2722 N N . SER A 1 337 ? -0.109 19.466 39.655 1.00 62.97 337 SER A N 1
ATOM 2723 C CA . SER A 1 337 ? 0.788 20.069 40.634 1.00 62.97 337 SER A CA 1
ATOM 2724 C C . SER A 1 337 ? 0.999 21.544 40.296 1.00 62.97 337 SER A C 1
ATOM 2726 O O . SER A 1 337 ? 0.978 21.938 39.131 1.00 62.97 337 SER A O 1
ATOM 2728 N N . PHE A 1 338 ? 1.211 22.372 41.321 1.00 63.66 338 PHE A N 1
ATOM 2729 C CA . PHE A 1 338 ? 1.568 23.782 41.130 1.00 63.66 338 PHE A CA 1
ATOM 2730 C C . PHE A 1 338 ? 2.976 23.951 40.531 1.00 63.66 338 PHE A C 1
ATOM 2732 O O . PHE A 1 338 ? 3.229 24.926 39.827 1.00 63.66 338 PHE A O 1
ATOM 2739 N N . SER A 1 339 ? 3.881 22.991 40.761 1.00 57.34 339 SER A N 1
ATOM 2740 C CA . SER A 1 339 ? 5.095 22.822 39.957 1.00 57.34 339 SER A CA 1
ATOM 2741 C C . SER A 1 339 ? 4.762 21.980 38.726 1.00 57.34 339 SER A C 1
ATOM 2743 O O . SER A 1 339 ? 3.974 21.047 38.813 1.00 57.34 339 SER A O 1
ATOM 2745 N N . ASN A 1 340 ? 5.340 22.273 37.566 1.00 55.16 340 ASN A N 1
ATOM 2746 C CA . ASN A 1 340 ? 5.026 21.618 36.286 1.00 55.16 340 ASN A CA 1
ATOM 2747 C C . ASN A 1 340 ? 5.550 20.156 36.184 1.00 55.16 340 ASN A C 1
ATOM 2749 O O . ASN A 1 340 ? 5.925 19.692 35.107 1.00 55.16 340 ASN A O 1
ATOM 2753 N N . ASP A 1 341 ? 5.641 19.448 37.313 1.00 57.44 341 ASP A N 1
ATOM 2754 C CA . ASP A 1 341 ? 6.181 18.100 37.436 1.00 57.44 341 ASP A CA 1
ATOM 2755 C C . ASP A 1 341 ? 5.089 17.058 37.164 1.00 57.44 341 ASP A C 1
ATOM 2757 O O . ASP A 1 341 ? 4.238 16.764 38.002 1.00 57.44 341 ASP A O 1
ATOM 2761 N N . GLU A 1 342 ? 5.117 16.457 35.974 1.00 55.09 342 GLU A N 1
ATOM 2762 C CA . GLU A 1 342 ? 4.225 15.348 35.630 1.00 55.09 342 GLU A CA 1
ATOM 2763 C C . GLU A 1 342 ? 4.492 14.131 36.537 1.00 55.09 342 GLU A C 1
ATOM 2765 O O . GLU A 1 342 ? 5.441 13.363 36.346 1.00 55.09 342 GLU A O 1
ATOM 2770 N N . MET A 1 343 ? 3.632 13.926 37.535 1.00 52.03 343 MET A N 1
ATOM 2771 C CA . MET A 1 343 ? 3.717 12.788 38.451 1.00 52.03 343 MET A CA 1
ATOM 2772 C C . MET A 1 343 ? 3.421 11.467 37.722 1.00 52.03 343 MET A C 1
ATOM 2774 O O . MET A 1 343 ? 2.295 11.182 37.310 1.00 52.03 343 MET A O 1
ATOM 2778 N N . LEU A 1 344 ? 4.432 10.603 37.605 1.00 46.44 344 LEU A N 1
ATOM 2779 C CA . LEU A 1 344 ? 4.247 9.209 37.197 1.00 46.44 344 LEU A CA 1
ATOM 2780 C C . LEU A 1 344 ? 3.483 8.443 38.293 1.00 46.44 344 LEU A C 1
ATOM 2782 O O . LEU A 1 344 ? 3.809 8.555 39.476 1.00 46.44 344 LEU A O 1
ATOM 2786 N N . G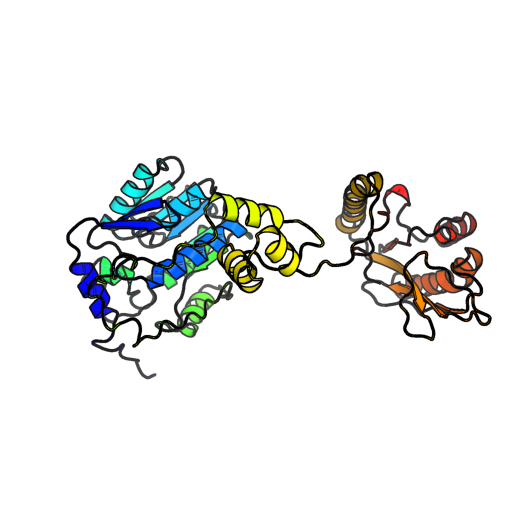LN A 1 345 ? 2.505 7.612 37.906 1.00 40.19 345 GLN A N 1
ATOM 2787 C CA . GLN A 1 345 ? 1.801 6.728 38.847 1.00 40.19 345 GLN A CA 1
ATOM 2788 C C . GLN A 1 345 ? 2.812 5.897 39.664 1.00 40.19 345 GLN A C 1
ATOM 2790 O O . GLN A 1 345 ? 3.599 5.139 39.094 1.00 40.19 345 GLN A O 1
ATOM 2795 N N . ASN A 1 346 ? 2.730 6.029 40.996 1.00 42.06 346 ASN A N 1
ATOM 2796 C CA . ASN A 1 346 ? 3.544 5.384 42.043 1.00 42.06 346 ASN A CA 1
ATOM 2797 C C . ASN A 1 346 ? 4.900 6.018 42.413 1.00 42.06 346 ASN A C 1
ATOM 2799 O O . ASN A 1 346 ? 5.763 5.310 42.933 1.00 42.06 346 ASN A O 1
ATOM 2803 N N . VAL A 1 347 ? 5.096 7.326 42.237 1.00 41.09 347 VAL A N 1
ATOM 2804 C CA . VAL A 1 347 ? 6.217 8.032 42.888 1.00 41.09 347 VAL A CA 1
ATOM 2805 C C . VAL A 1 347 ? 5.676 8.834 44.072 1.00 41.09 347 VAL A C 1
ATOM 2807 O O . VAL A 1 347 ? 4.891 9.758 43.896 1.00 41.09 347 VAL A O 1
ATOM 2810 N N . GLY A 1 348 ? 6.033 8.434 45.294 1.00 44.59 348 GLY A N 1
ATOM 2811 C CA . GLY A 1 348 ? 5.737 9.203 46.504 1.00 44.59 348 GLY A CA 1
ATOM 2812 C C . GLY A 1 348 ? 6.863 10.189 46.813 1.00 44.59 348 GLY A C 1
ATOM 2813 O O . GLY A 1 348 ? 8.029 9.872 46.588 1.00 44.59 348 GLY A O 1
ATOM 2814 N N . PHE A 1 349 ? 6.520 11.355 47.361 1.00 36.06 349 PHE A N 1
ATOM 2815 C CA . PHE A 1 349 ? 7.470 12.312 47.930 1.00 36.06 349 PHE A CA 1
ATOM 2816 C C . PHE A 1 349 ? 6.955 12.826 49.281 1.00 36.06 349 PHE A C 1
ATOM 2818 O O . PHE A 1 349 ? 5.747 12.848 49.528 1.00 36.06 349 PHE A O 1
ATOM 2825 N N . PHE A 1 350 ? 7.873 13.207 50.169 1.00 33.84 350 PHE A N 1
ATOM 2826 C CA . PHE A 1 350 ? 7.550 13.853 51.441 1.00 33.84 350 PHE A CA 1
ATOM 2827 C C . PHE A 1 350 ? 7.528 15.372 51.227 1.00 33.84 350 PHE A C 1
ATOM 2829 O O . PHE A 1 350 ? 8.493 15.922 50.704 1.00 33.84 350 PHE A O 1
ATOM 2836 N N . SER A 1 351 ? 6.442 16.044 51.616 1.00 40.66 351 SER A N 1
ATOM 2837 C CA . SER A 1 351 ? 6.309 17.508 51.569 1.00 40.66 351 SER A CA 1
ATOM 2838 C C . SER A 1 351 ? 5.572 18.017 52.807 1.00 40.66 351 SER A C 1
ATOM 2840 O O . SER A 1 351 ? 4.689 17.328 53.321 1.00 40.66 351 SER A O 1
ATOM 2842 N N . LEU A 1 352 ? 5.954 19.214 53.266 1.00 34.88 352 LEU A N 1
ATOM 2843 C CA . LEU A 1 352 ? 5.316 19.951 54.366 1.00 34.88 352 LEU A CA 1
ATOM 2844 C C . LEU A 1 352 ? 4.040 20.682 53.928 1.00 34.88 352 LEU A C 1
ATOM 2846 O O . LEU A 1 352 ? 3.230 21.023 54.782 1.00 34.88 352 LEU A O 1
ATOM 2850 N N . ASP A 1 353 ? 3.845 20.867 52.621 1.00 49.84 353 ASP A N 1
ATOM 2851 C CA . ASP A 1 353 ? 2.641 21.467 52.055 1.00 49.84 353 ASP A CA 1
ATOM 2852 C C . ASP A 1 353 ? 2.178 20.662 50.833 1.00 49.84 353 ASP A C 1
ATOM 2854 O O . ASP A 1 353 ? 2.976 20.305 49.958 1.00 49.84 353 ASP A O 1
ATOM 2858 N N . LYS A 1 354 ? 0.910 20.246 50.845 1.00 45.78 354 LYS A N 1
ATOM 2859 C CA . LYS A 1 354 ? 0.394 19.113 50.051 1.00 45.78 354 LYS A CA 1
ATOM 2860 C C . LYS A 1 354 ? -0.814 19.493 49.200 1.00 45.78 354 LYS A C 1
ATOM 2862 O O . LYS A 1 354 ? -1.589 18.620 48.811 1.00 45.78 354 LYS A O 1
ATOM 2867 N N . GLU A 1 355 ? -1.005 20.769 48.908 1.00 48.84 355 GLU A N 1
ATOM 2868 C CA . GLU A 1 355 ? -2.119 21.194 48.068 1.00 48.84 355 GLU A CA 1
ATOM 2869 C C . GLU A 1 355 ? -1.830 20.859 46.598 1.00 48.84 355 GLU A C 1
ATOM 2871 O O . GLU A 1 355 ? -1.014 21.490 45.939 1.00 48.84 355 GLU A O 1
ATOM 2876 N N . HIS A 1 356 ? -2.481 19.810 46.091 1.00 54.22 356 HIS A N 1
ATOM 2877 C CA . HIS A 1 356 ? -2.560 19.505 44.661 1.00 54.22 356 HIS A CA 1
ATOM 2878 C C . HIS A 1 356 ? -4.001 19.712 44.214 1.00 54.22 356 HIS A C 1
ATOM 2880 O O . HIS A 1 356 ? -4.926 19.315 44.934 1.00 54.22 356 HIS A O 1
ATOM 2886 N N . ALA A 1 357 ? -4.183 20.303 43.036 1.00 49.03 357 ALA A N 1
ATOM 2887 C CA . ALA A 1 357 ? -5.489 20.437 42.414 1.00 49.03 357 ALA A CA 1
ATOM 2888 C C . ALA A 1 357 ? -5.785 19.183 41.582 1.00 49.03 357 ALA A C 1
ATOM 2890 O O . ALA A 1 357 ? -4.963 18.709 40.796 1.00 49.03 357 ALA A O 1
ATOM 2891 N N . LEU A 1 358 ? -6.961 18.617 41.795 1.00 48.81 358 LEU A N 1
ATOM 2892 C CA . LEU A 1 358 ? -7.511 17.505 41.042 1.00 48.81 358 LEU A CA 1
ATOM 2893 C C . LEU A 1 358 ? -8.633 18.021 40.167 1.00 48.81 358 LEU A C 1
ATOM 2895 O O . LEU A 1 358 ? -9.565 18.621 40.705 1.00 48.81 358 LEU A O 1
ATOM 2899 N N . ASP A 1 359 ? -8.584 17.676 38.885 1.00 55.47 359 ASP A N 1
ATOM 2900 C CA . ASP A 1 359 ? -9.700 17.897 37.980 1.00 55.47 359 ASP A CA 1
ATOM 2901 C C . ASP A 1 359 ? -10.355 16.567 37.620 1.00 55.47 359 ASP A C 1
ATOM 2903 O O . ASP A 1 359 ? -9.699 15.622 37.172 1.00 55.47 359 ASP A O 1
ATOM 2907 N N . ASN A 1 360 ? -11.672 16.507 37.788 1.00 57.81 360 ASN A N 1
ATOM 2908 C CA . ASN A 1 360 ? -12.514 15.457 37.228 1.00 57.81 360 ASN A CA 1
ATOM 2909 C C . ASN A 1 360 ? -13.437 16.062 36.160 1.00 57.81 360 ASN A C 1
ATOM 2911 O O . ASN A 1 360 ? -14.049 17.120 36.378 1.00 57.81 360 ASN A O 1
ATOM 2915 N N . LEU A 1 361 ? -13.505 15.402 35.003 1.00 73.62 361 LEU A N 1
ATOM 2916 C CA . LEU A 1 361 ? -14.184 15.903 33.816 1.00 73.62 361 LEU A CA 1
ATOM 2917 C C . LEU A 1 361 ? -14.828 14.766 33.020 1.00 73.62 361 LEU A C 1
ATOM 2919 O O . LEU A 1 361 ? -14.157 13.808 32.637 1.00 73.62 361 LEU A O 1
ATOM 2923 N N . ALA A 1 362 ? -16.106 14.930 32.672 1.00 73.94 362 ALA A N 1
ATOM 2924 C CA . ALA A 1 362 ? -16.789 14.047 31.740 1.00 73.94 362 ALA A CA 1
ATOM 2925 C C . ALA A 1 362 ? -16.852 14.655 30.332 1.00 73.94 362 ALA A C 1
ATOM 2927 O O . ALA A 1 362 ? -17.126 15.843 30.157 1.00 73.94 362 ALA A O 1
ATOM 2928 N N . LEU A 1 363 ? -16.636 13.818 29.318 1.00 82.31 363 LEU A N 1
ATOM 2929 C CA . LEU A 1 363 ? -16.598 14.208 27.911 1.00 82.31 363 LEU A CA 1
ATOM 2930 C C . LEU A 1 363 ? -17.475 13.289 27.055 1.00 82.31 363 LEU A C 1
ATOM 2932 O O . LEU A 1 363 ? -17.536 12.070 27.252 1.00 82.31 363 LEU A O 1
ATOM 2936 N N . SER A 1 364 ? -18.143 13.884 26.069 1.00 83.25 364 SER A N 1
ATOM 2937 C CA . SER A 1 364 ? -18.899 13.191 25.025 1.00 83.25 364 SER A CA 1
ATOM 2938 C C . SER A 1 364 ? -18.790 13.942 23.694 1.00 83.25 364 SER A C 1
ATOM 2940 O O . SER A 1 364 ? -18.299 15.066 23.642 1.00 83.25 364 SER A O 1
ATOM 2942 N N . VAL A 1 365 ? -19.336 13.371 22.617 1.00 81.62 365 VAL A N 1
ATOM 2943 C CA . VAL A 1 365 ? -19.434 14.066 21.317 1.00 81.62 365 VAL A CA 1
ATOM 2944 C C . VAL A 1 365 ? -20.270 15.355 21.360 1.00 81.62 365 VAL A C 1
ATOM 2946 O O . VAL A 1 365 ? -20.138 16.180 20.465 1.00 81.62 365 VAL A O 1
ATOM 2949 N N . LYS A 1 366 ? -21.115 15.539 22.386 1.00 84.12 366 LYS A N 1
ATOM 2950 C CA . LYS A 1 366 ? -21.964 16.729 22.568 1.00 84.12 366 LYS A CA 1
ATOM 2951 C C . LYS A 1 366 ? -21.336 17.802 23.466 1.00 84.12 366 LYS A C 1
ATOM 2953 O O . LYS A 1 366 ? -21.990 18.793 23.765 1.00 84.12 366 LYS A O 1
ATOM 2958 N N . GLY A 1 367 ? -20.088 17.613 23.897 1.00 85.38 367 GLY A N 1
ATOM 2959 C CA . GLY A 1 367 ? -19.363 18.577 24.721 1.00 85.38 367 GLY A CA 1
ATOM 2960 C C . GLY A 1 367 ? -18.828 17.983 26.017 1.00 85.38 367 GLY A C 1
ATOM 2961 O O . GLY A 1 367 ? -18.651 16.767 26.151 1.00 85.38 367 GLY A O 1
ATOM 2962 N N . ILE A 1 368 ? -18.546 18.878 26.958 1.00 84.75 368 ILE A N 1
ATOM 2963 C CA . ILE A 1 368 ? -17.770 18.622 28.168 1.00 84.75 368 ILE A CA 1
ATOM 2964 C C . ILE A 1 368 ? -18.588 19.070 29.387 1.00 84.75 368 ILE A C 1
ATOM 2966 O O . ILE A 1 368 ? -19.197 20.138 29.361 1.00 84.75 368 ILE A O 1
ATOM 2970 N N . SER A 1 369 ? -18.606 18.269 30.456 1.00 84.56 369 SER A N 1
ATOM 2971 C CA . SER A 1 369 ? -19.268 18.639 31.710 1.00 84.56 369 SER A CA 1
ATOM 2972 C C . SER A 1 369 ? -18.531 19.771 32.425 1.00 84.56 369 SER A C 1
ATOM 2974 O O . SER A 1 369 ? -17.349 20.008 32.200 1.00 84.56 369 SER A O 1
ATOM 2976 N N . LYS A 1 370 ? -19.178 20.439 33.383 1.00 81.50 370 LYS A N 1
ATOM 2977 C CA . LYS A 1 370 ? -18.458 21.385 34.251 1.00 81.50 370 LYS A CA 1
ATOM 2978 C C . LYS A 1 370 ? -17.366 20.636 35.036 1.00 81.50 370 LYS A C 1
ATOM 2980 O O . LYS A 1 370 ? -17.728 19.712 35.772 1.00 81.50 370 LYS A O 1
ATOM 2985 N N . PRO A 1 371 ? -16.076 21.013 34.926 1.00 78.25 371 PRO A N 1
ATOM 2986 C CA . PRO A 1 371 ? -15.015 20.337 35.659 1.00 78.25 371 PRO A CA 1
ATOM 2987 C C . PRO A 1 371 ? -15.216 20.498 37.165 1.00 78.25 371 PRO A C 1
ATOM 2989 O O . PRO A 1 371 ? -15.743 21.504 37.660 1.00 78.25 371 PRO A O 1
ATOM 2992 N N . PHE A 1 372 ? -14.827 19.482 37.925 1.00 77.38 372 PHE A N 1
ATOM 2993 C CA . PHE A 1 372 ? -14.624 19.606 39.360 1.00 77.38 372 PHE A CA 1
ATOM 2994 C C . PHE A 1 372 ? -13.143 19.765 39.644 1.00 77.38 372 PHE A C 1
ATOM 2996 O O . PHE A 1 372 ? -12.418 18.791 39.517 1.00 77.38 372 PHE A O 1
ATOM 3003 N N . ILE A 1 373 ? -12.762 20.978 40.050 1.00 74.12 373 ILE A N 1
ATOM 3004 C CA . ILE A 1 373 ? -11.434 21.312 40.557 1.00 74.12 373 ILE A CA 1
ATOM 3005 C C . ILE A 1 373 ? -11.510 21.269 42.081 1.00 74.12 373 ILE A C 1
ATOM 3007 O O . ILE A 1 373 ? -12.288 22.017 42.681 1.00 74.12 373 ILE A O 1
ATOM 3011 N N . GLY A 1 374 ? -10.750 20.382 42.712 1.00 67.31 374 GLY A N 1
ATOM 3012 C CA . GLY A 1 374 ? -10.725 20.244 44.166 1.00 67.31 374 GLY A CA 1
ATOM 3013 C C . GLY A 1 374 ? -9.322 20.003 44.696 1.00 67.31 374 GLY A C 1
ATOM 3014 O O . GLY A 1 374 ? -8.494 19.402 44.022 1.00 67.31 374 GLY A O 1
ATOM 3015 N N . THR A 1 375 ? -9.053 20.441 45.923 1.00 63.19 375 THR A N 1
ATOM 3016 C CA . THR A 1 375 ? -7.824 20.074 46.628 1.00 63.19 375 THR A CA 1
ATOM 3017 C C . THR A 1 375 ? -8.029 18.752 47.359 1.00 63.19 375 THR A C 1
ATOM 3019 O O . THR A 1 375 ? -9.058 18.521 48.001 1.00 63.19 375 THR A O 1
ATOM 3022 N N . THR A 1 376 ? -7.058 17.844 47.267 1.00 57.56 376 THR A N 1
ATOM 3023 C CA . THR A 1 376 ? -7.088 16.595 48.039 1.00 57.56 376 THR A CA 1
ATOM 3024 C C . THR A 1 376 ? -5.862 16.450 48.912 1.00 57.56 376 THR A C 1
ATOM 3026 O O . THR A 1 376 ? -4.733 16.514 48.439 1.00 57.56 376 THR A O 1
ATOM 3029 N N . THR A 1 377 ? -6.087 16.126 50.183 1.00 55.53 377 THR A N 1
ATOM 3030 C CA . THR A 1 377 ? -5.031 15.818 51.159 1.00 55.53 377 THR A CA 1
ATOM 3031 C C . THR A 1 377 ? -4.366 14.453 50.917 1.00 55.53 377 THR A C 1
ATOM 3033 O O . THR A 1 377 ? -3.343 14.128 51.529 1.00 55.53 377 THR A O 1
ATOM 3036 N N . GLY A 1 378 ? -4.914 13.631 50.015 1.00 58.97 378 GLY A N 1
ATOM 3037 C CA . GLY A 1 378 ? -4.426 12.298 49.660 1.00 58.97 378 GLY A CA 1
ATOM 3038 C C . GLY A 1 378 ? -4.367 12.073 48.145 1.00 58.97 378 GLY A C 1
ATOM 3039 O O . GLY A 1 378 ? -4.972 12.825 47.393 1.00 58.97 378 GLY A O 1
ATOM 3040 N N . PRO A 1 379 ? -3.663 11.027 47.684 1.00 56.97 379 PRO A N 1
ATOM 3041 C CA . PRO A 1 379 ? -3.368 10.814 46.267 1.00 56.97 379 PRO A CA 1
ATOM 3042 C C . PRO A 1 379 ? -4.544 10.253 45.451 1.00 56.97 379 PRO A C 1
ATOM 3044 O O . PRO A 1 379 ? -4.325 9.862 44.316 1.00 56.97 379 PRO A O 1
ATOM 3047 N N . ALA A 1 380 ? -5.754 10.122 46.008 1.00 66.19 380 ALA A N 1
ATOM 3048 C CA . ALA A 1 380 ? -6.881 9.446 45.357 1.00 66.19 380 ALA A CA 1
ATOM 3049 C C . ALA A 1 380 ? -8.233 10.031 45.785 1.00 66.19 380 ALA A C 1
ATOM 3051 O O . ALA A 1 380 ? -8.440 10.329 46.966 1.00 66.19 380 ALA A O 1
ATOM 3052 N N . ILE A 1 381 ? -9.177 10.124 44.846 1.00 75.06 381 ILE A N 1
ATOM 3053 C CA . ILE A 1 381 ? -10.556 10.524 45.131 1.00 75.06 381 ILE A CA 1
ATOM 3054 C C . ILE A 1 381 ? -11.273 9.405 45.897 1.00 75.06 381 ILE A C 1
ATOM 3056 O O . ILE A 1 381 ? -11.266 8.236 45.511 1.00 75.06 381 ILE A O 1
ATOM 3060 N N . THR A 1 382 ? -11.916 9.747 47.017 1.00 84.38 382 THR A N 1
ATOM 3061 C CA . THR A 1 382 ? -12.736 8.786 47.774 1.00 84.38 382 THR A CA 1
ATOM 3062 C C . THR A 1 382 ? -14.113 8.621 47.134 1.00 84.38 382 THR A C 1
ATOM 3064 O O . THR A 1 382 ? -14.619 9.528 46.480 1.00 84.38 382 THR A O 1
ATOM 3067 N N . ALA A 1 383 ? -14.787 7.493 47.381 1.00 87.38 383 ALA A N 1
ATOM 3068 C CA . ALA A 1 383 ? -16.136 7.266 46.851 1.00 87.38 383 ALA A CA 1
ATOM 3069 C C . ALA A 1 383 ? -17.141 8.373 47.238 1.00 87.38 383 ALA A C 1
ATOM 3071 O O . ALA A 1 383 ? -17.994 8.722 46.432 1.00 87.38 383 ALA A O 1
ATOM 3072 N N . ASN A 1 384 ? -17.033 8.949 48.443 1.00 87.06 384 ASN A N 1
ATOM 3073 C CA . ASN A 1 384 ? -17.920 10.036 48.872 1.00 87.06 384 ASN A CA 1
ATOM 3074 C C . ASN A 1 384 ? -17.659 11.327 48.081 1.00 87.06 384 ASN A C 1
ATOM 3076 O O . ASN A 1 384 ? -18.609 11.969 47.643 1.00 87.06 384 ASN A O 1
ATOM 3080 N N . VAL A 1 385 ? -16.385 11.686 47.877 1.00 84.06 385 VAL A N 1
ATOM 3081 C CA . VAL A 1 385 ? -16.007 12.866 47.081 1.00 84.06 385 VAL A CA 1
ATOM 3082 C C . VAL A 1 385 ? -16.428 12.672 45.625 1.00 84.06 385 VAL A C 1
ATOM 3084 O O . VAL A 1 385 ? -17.022 13.570 45.039 1.00 84.06 385 VAL A O 1
ATOM 3087 N N . TYR A 1 386 ? -16.223 11.477 45.067 1.00 88.19 386 TYR A N 1
ATOM 3088 C CA . TYR A 1 386 ? -16.652 11.163 43.707 1.00 88.19 386 TYR A CA 1
ATOM 3089 C C . TYR A 1 386 ? -18.170 11.327 43.526 1.00 88.19 386 TYR A C 1
ATOM 3091 O O . TYR A 1 386 ? -18.617 11.984 42.589 1.00 88.19 386 TYR A O 1
ATOM 3099 N N . ILE A 1 387 ? -18.976 10.800 44.455 1.00 89.12 387 ILE A N 1
ATOM 3100 C CA . ILE A 1 387 ? -20.440 10.938 44.406 1.00 89.12 387 ILE A CA 1
ATOM 3101 C C . ILE A 1 387 ? -20.861 12.407 44.529 1.00 89.12 387 ILE A C 1
ATOM 3103 O O . ILE A 1 387 ? -21.597 12.911 43.683 1.00 89.12 387 ILE A O 1
ATOM 3107 N N . ASN A 1 388 ? -20.392 13.095 45.570 1.00 86.19 388 ASN A N 1
ATOM 3108 C CA . ASN A 1 388 ? -20.894 14.425 45.908 1.00 86.19 388 ASN A CA 1
ATOM 3109 C C . ASN A 1 388 ? -20.415 15.502 44.928 1.00 86.19 388 ASN A C 1
ATOM 3111 O O . ASN A 1 388 ? -21.172 16.418 44.610 1.00 86.19 388 ASN A O 1
ATOM 3115 N N . SER A 1 389 ? -19.179 15.387 44.448 1.00 81.94 389 SER A N 1
ATOM 3116 C CA . SER A 1 389 ? -18.523 16.445 43.681 1.00 81.94 389 SER A CA 1
ATOM 3117 C C . SER A 1 389 ? -18.478 16.182 42.176 1.00 81.94 389 SER A C 1
ATOM 3119 O O . SER A 1 389 ? -18.535 17.139 41.405 1.00 81.94 389 SER A O 1
ATOM 3121 N N . CYS A 1 390 ? -18.392 14.914 41.753 1.00 86.88 390 CYS A N 1
ATOM 3122 C CA . CYS A 1 390 ? -18.209 14.544 40.343 1.00 86.88 390 CYS A CA 1
ATOM 3123 C C . CYS A 1 390 ? -19.519 14.032 39.731 1.00 86.88 390 CYS A C 1
ATOM 3125 O O . CYS A 1 390 ? -20.019 14.595 38.757 1.00 86.88 390 CYS A O 1
ATOM 3127 N N . LEU A 1 391 ? -20.144 13.018 40.343 1.00 90.19 391 LEU A N 1
ATOM 3128 C CA . LEU A 1 391 ? -21.336 12.379 39.777 1.00 90.19 391 LEU A CA 1
ATOM 3129 C C . LEU A 1 391 ? -22.557 13.301 39.699 1.00 90.19 391 LEU A C 1
ATOM 3131 O O . LEU A 1 391 ? -23.321 13.196 38.744 1.00 90.19 391 LEU A O 1
ATOM 3135 N N . ASN A 1 392 ? -22.717 14.240 40.634 1.00 87.31 392 ASN A N 1
ATOM 3136 C CA . ASN A 1 392 ? -23.769 15.258 40.540 1.00 87.31 392 ASN A CA 1
ATOM 3137 C C . ASN A 1 392 ? -23.608 16.146 39.293 1.00 87.31 392 ASN A C 1
ATOM 3139 O O . ASN A 1 392 ? -24.593 16.470 38.633 1.00 87.31 392 ASN A O 1
ATOM 3143 N N . LYS A 1 393 ? -22.370 16.507 38.928 1.00 88.38 393 LYS A N 1
ATOM 3144 C CA . LYS A 1 393 ? -22.094 17.303 37.720 1.00 88.38 393 LYS A CA 1
ATOM 3145 C C . LYS A 1 393 ? -22.271 16.481 36.449 1.00 88.38 393 LYS A C 1
ATOM 3147 O O . LYS A 1 393 ? -22.791 16.993 35.463 1.00 88.38 393 LYS A O 1
ATOM 3152 N N . LEU A 1 394 ? -21.875 15.208 36.489 1.00 90.31 394 LEU A N 1
ATOM 3153 C CA . LEU A 1 394 ? -22.139 14.261 35.408 1.00 90.31 394 LEU A CA 1
ATOM 3154 C C . LEU A 1 394 ? -23.643 14.106 35.167 1.00 90.31 394 LEU A C 1
ATOM 3156 O O . LEU A 1 394 ? -24.065 14.093 34.017 1.00 90.31 394 LEU A O 1
ATOM 3160 N N . LEU A 1 395 ? -24.446 13.987 36.227 1.00 91.50 395 LEU A N 1
ATOM 3161 C CA . LEU A 1 395 ? -25.896 13.865 36.104 1.00 91.50 395 LEU A CA 1
ATOM 3162 C C . LEU A 1 395 ? -26.499 15.103 35.445 1.00 91.50 395 LEU A C 1
ATOM 3164 O O . LEU A 1 395 ? -27.202 14.947 34.456 1.00 91.50 395 LEU A O 1
ATOM 3168 N N . ALA A 1 396 ? -26.142 16.303 35.913 1.00 90.50 396 ALA A N 1
ATOM 3169 C CA . ALA A 1 396 ? -26.588 17.547 35.289 1.00 90.50 396 ALA A CA 1
ATOM 3170 C C . ALA A 1 396 ? -26.219 17.602 33.794 1.00 90.50 396 ALA A C 1
ATOM 3172 O O . ALA A 1 396 ? -27.051 17.937 32.961 1.00 90.50 396 ALA A O 1
ATOM 3173 N N . PHE A 1 397 ? -24.998 17.188 33.436 1.00 91.31 397 PHE A N 1
ATOM 3174 C CA . PHE A 1 397 ? -24.552 17.114 32.042 1.00 91.31 397 PHE A CA 1
ATOM 3175 C C . PHE A 1 397 ? -25.343 16.093 31.204 1.00 91.31 397 PHE A C 1
ATOM 3177 O O . PHE A 1 397 ? -25.656 16.343 30.040 1.00 91.31 397 PHE A O 1
ATOM 3184 N N . ILE A 1 398 ? -25.661 14.928 31.775 1.00 91.81 398 ILE A N 1
ATOM 3185 C CA . ILE A 1 398 ? -26.472 13.904 31.107 1.00 91.81 398 ILE A CA 1
ATOM 3186 C C . ILE A 1 398 ? -27.897 14.412 30.891 1.00 91.81 398 ILE A C 1
ATOM 3188 O O . ILE A 1 398 ? -28.431 14.245 29.800 1.00 91.81 398 ILE A O 1
ATOM 3192 N N . GLU A 1 399 ? -28.504 15.022 31.906 1.00 90.94 399 GLU A N 1
ATOM 3193 C CA . GLU A 1 399 ? -29.863 15.562 31.827 1.00 90.94 399 GLU A CA 1
ATOM 3194 C C . GLU A 1 399 ? -29.954 16.701 30.803 1.00 90.94 399 GLU A C 1
ATOM 3196 O O . GLU A 1 399 ? -30.915 16.758 30.041 1.00 90.94 399 GLU A O 1
ATOM 3201 N N . GLU A 1 400 ? -28.927 17.551 30.723 1.00 91.81 400 GLU A N 1
ATOM 3202 C CA . GLU A 1 400 ? -28.868 18.678 29.788 1.00 91.81 400 GLU A CA 1
ATOM 3203 C C . GLU A 1 400 ? -28.636 18.244 28.330 1.00 91.81 400 GLU A C 1
ATOM 3205 O O . GLU A 1 400 ? -29.272 18.771 27.419 1.00 91.81 400 GLU A O 1
ATOM 3210 N N . HIS A 1 401 ? -27.736 17.284 28.082 1.00 88.94 401 HIS A N 1
ATOM 3211 C CA . HIS A 1 401 ? -27.269 16.987 26.718 1.00 88.94 401 HIS A CA 1
ATOM 3212 C C . HIS A 1 401 ? -27.655 15.606 26.177 1.00 88.94 401 HIS A C 1
ATOM 3214 O O . HIS A 1 401 ? -27.594 15.403 24.960 1.00 88.94 401 HIS A O 1
ATOM 3220 N N . HIS A 1 402 ? -28.020 14.659 27.047 1.00 89.06 402 HIS A N 1
ATOM 3221 C CA . HIS A 1 402 ? -28.223 13.241 26.708 1.00 89.06 402 HIS A CA 1
ATOM 3222 C C . HIS A 1 402 ? -29.558 12.663 27.205 1.00 89.06 402 HIS A C 1
ATOM 3224 O O . HIS A 1 402 ? -29.700 11.441 27.261 1.00 89.06 402 HIS A O 1
ATOM 3230 N N . GLY A 1 403 ? -30.541 13.507 27.545 1.00 84.19 403 GLY A N 1
ATOM 3231 C CA . GLY A 1 403 ? -31.842 13.072 28.074 1.00 84.19 403 GLY A CA 1
ATOM 3232 C C . GLY A 1 403 ? -32.584 12.074 27.172 1.00 84.19 403 GLY A C 1
ATOM 3233 O O . GLY A 1 403 ? -33.068 11.051 27.657 1.00 84.19 403 GLY A O 1
ATOM 3234 N N . ASP A 1 404 ? -32.586 12.320 25.858 1.00 84.50 404 ASP A N 1
ATOM 3235 C CA . ASP A 1 404 ? -33.253 11.470 24.857 1.00 84.50 404 ASP A CA 1
ATOM 3236 C C . ASP A 1 404 ? -32.313 10.456 24.184 1.00 84.50 404 ASP A C 1
ATOM 3238 O O . ASP A 1 404 ? -32.736 9.619 23.380 1.00 84.50 404 ASP A O 1
ATOM 3242 N N . ASP A 1 405 ? -31.016 10.505 24.495 1.00 86.88 405 ASP A N 1
ATOM 3243 C CA . ASP A 1 405 ? -30.032 9.693 23.795 1.00 86.88 405 ASP A CA 1
ATOM 3244 C C . ASP A 1 405 ? -29.921 8.284 24.368 1.00 86.88 405 ASP A C 1
ATOM 3246 O O . ASP A 1 405 ? -29.953 8.007 25.574 1.00 86.88 405 ASP A O 1
ATOM 3250 N N . LYS A 1 406 ? -29.613 7.348 23.476 1.00 90.06 406 LYS A N 1
ATOM 3251 C CA . LYS A 1 406 ? -29.075 6.059 23.886 1.00 90.06 406 LYS A CA 1
ATOM 3252 C C . LYS A 1 406 ? -27.592 6.225 24.205 1.00 90.06 406 LYS A C 1
ATOM 3254 O O . LYS A 1 406 ? -26.760 6.144 23.309 1.00 90.06 406 LYS A O 1
ATOM 3259 N N . TYR A 1 407 ? -27.256 6.408 25.479 1.00 91.81 407 TYR A N 1
ATOM 3260 C CA . TYR A 1 407 ? -25.868 6.552 25.926 1.00 91.81 407 TYR A CA 1
ATOM 3261 C C . TYR A 1 407 ? -25.382 5.397 26.821 1.00 91.81 407 TYR A C 1
ATOM 3263 O O . TYR A 1 407 ? -26.165 4.599 27.351 1.00 91.81 407 TYR A O 1
ATOM 3271 N N . ILE A 1 408 ? -24.060 5.307 26.986 1.00 91.38 408 ILE A N 1
ATOM 3272 C CA . ILE A 1 408 ? -23.393 4.474 27.987 1.00 91.38 408 ILE A CA 1
ATOM 3273 C C . ILE A 1 408 ? -22.222 5.226 28.620 1.00 91.38 408 ILE A C 1
ATOM 3275 O O . ILE A 1 408 ? -21.364 5.786 27.937 1.00 91.38 408 ILE A O 1
ATOM 3279 N N . PHE A 1 409 ? -22.176 5.210 29.947 1.00 91.81 409 PHE A N 1
ATOM 3280 C CA . PHE A 1 409 ? -21.143 5.853 30.740 1.00 91.81 409 PHE A CA 1
ATOM 3281 C C . PHE A 1 409 ? -19.967 4.901 31.008 1.00 91.81 409 PHE A C 1
ATOM 3283 O O . PHE A 1 409 ? -20.119 3.828 31.608 1.00 91.81 409 PHE A O 1
ATOM 3290 N N . ARG A 1 410 ? -18.768 5.290 30.568 1.00 90.75 410 ARG A N 1
ATOM 3291 C CA . ARG A 1 410 ? -17.513 4.550 30.722 1.00 90.75 410 ARG A CA 1
ATOM 3292 C C . ARG A 1 410 ? -16.589 5.255 31.712 1.00 90.75 410 ARG A C 1
ATOM 3294 O O . ARG A 1 410 ? -15.705 6.017 31.338 1.00 90.75 410 ARG A O 1
ATOM 3301 N N . ARG A 1 411 ? -16.728 4.873 32.973 1.00 88.75 411 ARG A N 1
ATOM 3302 C CA . ARG A 1 411 ? -15.801 5.225 34.056 1.00 88.75 411 ARG A CA 1
ATOM 3303 C C . ARG A 1 411 ? -14.466 4.478 33.973 1.00 88.75 411 ARG A C 1
ATOM 3305 O O . ARG A 1 411 ? -14.342 3.473 33.254 1.00 88.75 411 ARG A O 1
ATOM 3312 N N . ASP A 1 412 ? -13.462 4.953 34.700 1.00 84.31 412 ASP A N 1
ATOM 3313 C CA . ASP A 1 412 ? -12.159 4.291 34.859 1.00 84.31 412 ASP A CA 1
ATOM 3314 C C . ASP A 1 412 ? -12.254 2.952 35.643 1.00 84.31 412 ASP A C 1
ATOM 3316 O O . ASP A 1 412 ? -13.338 2.365 35.746 1.00 84.31 412 ASP A O 1
ATOM 3320 N N . LEU A 1 413 ? -11.128 2.397 36.111 1.00 86.81 413 LEU A N 1
ATOM 3321 C CA . LEU A 1 413 ? -11.095 1.201 36.971 1.00 86.81 413 LEU A CA 1
ATOM 3322 C C . LEU A 1 413 ? -10.687 1.488 38.432 1.00 86.81 413 LEU A C 1
ATOM 3324 O O . LEU A 1 413 ? -10.403 0.536 39.164 1.00 86.81 413 LEU A O 1
ATOM 3328 N N . ALA A 1 414 ? -10.701 2.750 38.870 1.00 84.12 414 ALA A N 1
ATOM 3329 C CA . ALA A 1 414 ? -10.403 3.164 40.235 1.00 84.12 414 ALA A CA 1
ATOM 3330 C C . ALA A 1 414 ? -11.368 2.553 41.257 1.00 84.12 414 ALA A C 1
ATOM 3332 O O . ALA A 1 414 ? -12.541 2.272 40.991 1.00 84.12 414 ALA A O 1
ATOM 3333 N N . SER A 1 415 ? -10.870 2.338 42.473 1.00 86.38 415 SER A N 1
ATOM 3334 C CA . SER A 1 415 ? -11.630 1.705 43.554 1.00 86.38 415 SER A CA 1
ATOM 3335 C C . SER A 1 415 ? -12.864 2.521 43.966 1.00 86.38 415 SER A C 1
ATOM 3337 O O . SER A 1 415 ? -13.917 1.930 44.224 1.00 86.38 415 SER A O 1
ATOM 3339 N N . SER A 1 416 ? -12.775 3.855 43.956 1.00 87.62 416 SER A N 1
ATOM 3340 C CA . SER A 1 416 ? -13.869 4.799 44.238 1.00 87.62 416 SER A CA 1
ATOM 3341 C C . SER A 1 416 ? -15.070 4.595 43.316 1.00 87.62 416 SER A C 1
ATOM 3343 O O . SER A 1 416 ? -16.217 4.584 43.773 1.00 87.62 416 SER A O 1
ATOM 3345 N N . HIS A 1 417 ? -14.820 4.335 42.034 1.00 88.75 417 HIS A N 1
ATOM 3346 C CA . HIS A 1 417 ? -15.864 4.151 41.036 1.00 88.75 417 HIS A CA 1
ATOM 3347 C C . HIS A 1 417 ? -16.645 2.859 41.295 1.00 88.75 417 HIS A C 1
ATOM 3349 O O . HIS A 1 417 ? -17.874 2.845 41.237 1.00 88.75 417 HIS A O 1
ATOM 3355 N N . TYR A 1 418 ? -15.971 1.761 41.650 1.00 90.00 418 TYR A N 1
ATOM 3356 C CA . TYR A 1 418 ? -16.622 0.460 41.889 1.00 90.00 418 TYR A CA 1
ATOM 3357 C C . TYR A 1 418 ? -17.048 0.235 43.340 1.00 90.00 418 TYR A C 1
ATOM 3359 O O . TYR A 1 418 ? -17.547 -0.846 43.656 1.00 90.00 418 TYR A O 1
ATOM 3367 N N . ALA A 1 419 ? -16.915 1.237 44.210 1.00 92.19 419 ALA A N 1
ATOM 3368 C CA . ALA A 1 419 ? -17.429 1.155 45.566 1.00 92.19 419 ALA A CA 1
ATOM 3369 C C . ALA A 1 419 ? -18.949 0.902 45.568 1.00 92.19 419 ALA A C 1
ATOM 3371 O O . ALA A 1 419 ? -19.691 1.326 44.671 1.00 92.19 419 ALA A O 1
ATOM 3372 N N . LYS A 1 420 ? -19.430 0.207 46.609 1.00 93.25 420 LYS A N 1
ATOM 3373 C CA . LYS A 1 420 ? -20.850 -0.156 46.751 1.00 93.25 420 LYS A CA 1
ATOM 3374 C C . LYS A 1 420 ? -21.747 1.083 46.718 1.00 93.25 420 LYS A C 1
ATOM 3376 O O . LYS A 1 420 ? -22.706 1.100 45.959 1.00 93.25 420 LYS A O 1
ATOM 3381 N N . LYS A 1 421 ? -21.384 2.132 47.468 1.00 94.38 421 LYS A N 1
ATOM 3382 C CA . LYS A 1 421 ? -22.119 3.408 47.519 1.00 94.38 421 LYS A CA 1
ATOM 3383 C C . LYS A 1 421 ? -22.245 4.054 46.136 1.00 94.38 421 LYS A C 1
ATOM 3385 O O . LYS A 1 421 ? -23.350 4.382 45.725 1.00 94.38 421 LYS A O 1
ATOM 3390 N N . THR A 1 422 ? -21.145 4.132 45.389 1.00 92.69 422 THR A N 1
ATOM 3391 C CA . THR A 1 422 ? -21.112 4.699 44.032 1.00 92.69 422 THR A CA 1
ATOM 3392 C C . THR A 1 422 ? -21.996 3.913 43.070 1.00 92.69 422 THR A C 1
ATOM 3394 O O . THR A 1 422 ? -22.769 4.477 42.304 1.00 92.69 422 THR A O 1
ATOM 3397 N N . THR A 1 423 ? -21.925 2.583 43.132 1.00 92.38 423 THR A N 1
ATOM 3398 C CA . THR A 1 423 ? -22.736 1.715 42.271 1.00 92.38 423 THR A CA 1
ATOM 3399 C C . THR A 1 423 ? -24.226 1.802 42.622 1.00 92.38 423 THR A C 1
ATOM 3401 O O . THR A 1 423 ? -25.059 1.786 41.719 1.00 92.38 423 THR A O 1
ATOM 3404 N N . THR A 1 424 ? -24.573 1.920 43.909 1.00 94.56 424 THR A N 1
ATOM 3405 C CA . THR A 1 424 ? -25.953 2.163 44.357 1.00 94.56 424 THR A CA 1
ATOM 3406 C C . THR A 1 424 ? -26.473 3.498 43.833 1.00 94.56 424 THR A C 1
ATOM 3408 O O . THR A 1 424 ? -27.563 3.530 43.272 1.00 94.56 424 THR A O 1
ATOM 3411 N N . TRP A 1 425 ? -25.676 4.563 43.940 1.00 95.44 425 TRP A N 1
ATOM 3412 C CA . TRP A 1 425 ? -26.036 5.891 43.446 1.00 95.44 425 TRP A CA 1
ATOM 3413 C C . TRP A 1 425 ? -26.304 5.875 41.932 1.00 95.44 425 TRP A C 1
ATOM 3415 O O . TRP A 1 425 ? -27.380 6.253 41.488 1.00 95.44 425 TRP A O 1
ATOM 3425 N N . LEU A 1 426 ? -25.396 5.309 41.128 1.00 94.25 426 LEU A N 1
ATOM 3426 C CA . LEU A 1 426 ? -25.574 5.224 39.668 1.00 94.25 426 LEU A CA 1
ATOM 3427 C C . LEU A 1 426 ? -26.833 4.436 39.268 1.00 94.25 426 LEU A C 1
ATOM 3429 O O . LEU A 1 426 ? -27.499 4.783 38.295 1.00 94.25 426 LEU A O 1
ATOM 3433 N N . ARG A 1 427 ? -27.180 3.386 40.027 1.00 93.81 427 ARG A N 1
ATOM 3434 C CA . ARG A 1 427 ? -28.417 2.616 39.819 1.00 93.81 427 ARG A CA 1
ATOM 3435 C C . ARG A 1 427 ? -29.663 3.415 40.183 1.00 93.81 427 ARG A C 1
ATOM 3437 O O . ARG A 1 427 ? -30.648 3.321 39.458 1.00 93.81 427 ARG A O 1
ATOM 3444 N N . GLN A 1 428 ? -29.619 4.185 41.271 1.00 95.38 428 GLN A N 1
ATOM 3445 C CA . GLN A 1 428 ? -30.726 5.038 41.708 1.00 95.38 428 GLN A CA 1
ATOM 3446 C C . GLN A 1 428 ? -31.104 6.054 40.622 1.00 95.38 428 GLN A C 1
ATOM 3448 O O . GLN A 1 428 ? -32.282 6.195 40.310 1.00 95.38 428 GLN A O 1
ATOM 3453 N N . TYR A 1 429 ? -30.109 6.668 39.979 1.00 93.25 429 TYR A N 1
ATOM 3454 C CA . TYR A 1 429 ? -30.304 7.611 38.870 1.00 93.25 429 TYR A CA 1
ATOM 3455 C C . TYR A 1 429 ? -30.398 6.939 37.489 1.00 93.25 429 TYR A C 1
ATOM 3457 O O . TYR A 1 429 ? -30.362 7.611 36.465 1.00 93.25 429 TYR A O 1
ATOM 3465 N N . LYS A 1 430 ? -30.520 5.603 37.436 1.00 93.00 430 LYS A N 1
ATOM 3466 C CA . LYS A 1 430 ? -30.677 4.811 36.199 1.00 93.00 430 LYS A CA 1
ATOM 3467 C C . LYS A 1 430 ? -29.596 5.071 35.132 1.00 93.00 430 LYS A C 1
ATOM 3469 O O . LYS A 1 430 ? -29.829 4.854 33.943 1.00 93.00 430 LYS A O 1
ATOM 3474 N N . ILE A 1 431 ? -28.390 5.460 35.546 1.00 92.62 431 ILE A N 1
ATOM 3475 C CA . ILE A 1 431 ? -27.281 5.740 34.630 1.00 92.62 431 ILE A CA 1
ATOM 3476 C C . ILE A 1 431 ? -26.748 4.420 34.064 1.00 92.62 431 ILE A C 1
ATOM 3478 O O . ILE A 1 431 ? -26.291 3.536 34.796 1.00 92.62 431 ILE A O 1
ATOM 3482 N N . LYS A 1 432 ? -26.784 4.279 32.735 1.00 91.31 432 LYS A N 1
ATOM 3483 C CA . LYS A 1 432 ? -26.262 3.100 32.028 1.00 91.31 432 LYS A CA 1
ATOM 3484 C C . LYS A 1 432 ? -24.739 3.112 32.065 1.00 91.31 432 LYS A C 1
ATOM 3486 O O . LYS A 1 432 ? -24.126 4.035 31.544 1.00 91.31 432 LYS A O 1
ATOM 3491 N N . ILE A 1 433 ? -24.122 2.077 32.633 1.00 92.31 433 ILE A N 1
ATOM 3492 C CA . ILE A 1 433 ? -22.662 1.997 32.803 1.00 92.31 433 ILE A CA 1
ATOM 3493 C C . ILE A 1 433 ? -22.038 0.836 32.037 1.00 92.31 433 ILE A C 1
ATOM 3495 O O . ILE A 1 433 ? -22.648 -0.222 31.887 1.00 92.31 433 ILE A O 1
ATOM 3499 N N . VAL A 1 434 ? -20.778 1.000 31.629 1.00 89.94 434 VAL A N 1
ATOM 3500 C CA . VAL A 1 434 ? -19.951 -0.103 31.122 1.00 89.94 434 VAL A CA 1
ATOM 3501 C C . VAL A 1 434 ? -19.643 -1.083 32.268 1.00 89.94 434 VAL A C 1
ATOM 3503 O O . VAL A 1 434 ? -19.008 -0.690 33.253 1.00 89.94 434 VAL A O 1
ATOM 3506 N N . PRO A 1 435 ? -20.032 -2.370 32.166 1.00 88.00 435 PRO A N 1
ATOM 3507 C CA . PRO A 1 435 ? -19.728 -3.356 33.199 1.00 88.00 435 PRO A CA 1
ATOM 3508 C C . PRO A 1 435 ? -18.220 -3.582 33.375 1.00 88.00 435 PRO A C 1
ATOM 3510 O O . PRO A 1 435 ? -17.453 -3.611 32.408 1.00 88.00 435 PRO A O 1
ATOM 3513 N N . LYS A 1 436 ? -17.786 -3.845 34.616 1.00 87.94 436 LYS A N 1
ATOM 3514 C CA . LYS A 1 436 ? -16.368 -4.089 34.953 1.00 87.94 436 LYS A CA 1
ATOM 3515 C C . LYS A 1 436 ? -15.745 -5.209 34.109 1.00 87.94 436 LYS A C 1
ATOM 3517 O O . LYS A 1 436 ? -14.575 -5.145 33.748 1.00 87.94 436 LYS A O 1
ATOM 3522 N N . GLN A 1 437 ? -16.532 -6.234 33.783 1.00 86.56 437 GLN A N 1
ATOM 3523 C CA . GLN A 1 437 ? -16.101 -7.424 33.048 1.00 86.56 437 GLN A CA 1
ATOM 3524 C C . GLN A 1 437 ? -15.687 -7.111 31.602 1.00 86.56 437 GLN A C 1
ATOM 3526 O O . GLN A 1 437 ? -14.871 -7.837 31.031 1.00 86.56 437 GLN A O 1
ATOM 3531 N N . VAL A 1 438 ? -16.231 -6.042 31.015 1.00 87.31 438 VAL A N 1
ATOM 3532 C CA . VAL A 1 438 ? -15.959 -5.629 29.629 1.00 87.31 438 VAL A CA 1
ATOM 3533 C C . VAL A 1 438 ? -15.110 -4.358 29.535 1.00 87.31 438 VAL A C 1
ATOM 3535 O O . VAL A 1 438 ? -14.646 -4.035 28.447 1.00 87.31 438 VAL A O 1
ATOM 3538 N N . ASN A 1 439 ? -14.847 -3.666 30.649 1.00 88.88 439 ASN A N 1
ATOM 3539 C CA . ASN A 1 439 ? -13.984 -2.484 30.682 1.00 88.88 439 ASN A CA 1
ATOM 3540 C C . ASN A 1 439 ? -12.495 -2.902 30.631 1.00 88.88 439 ASN A C 1
ATOM 3542 O O . ASN A 1 439 ? -12.023 -3.594 31.543 1.00 88.88 439 ASN A O 1
ATOM 3546 N N . PRO A 1 440 ? -11.744 -2.558 29.566 1.00 87.88 440 PRO A N 1
ATOM 3547 C CA . PRO A 1 440 ? -10.363 -3.003 29.407 1.00 87.88 440 PRO A CA 1
ATOM 3548 C C . PRO A 1 440 ? -9.423 -2.296 30.405 1.00 87.88 440 PRO A C 1
ATOM 3550 O O . PRO A 1 440 ? -9.462 -1.067 30.510 1.00 87.88 440 PRO A O 1
ATOM 3553 N N . PRO A 1 441 ? -8.565 -3.041 31.130 1.00 82.75 441 PRO A N 1
ATOM 3554 C CA . PRO A 1 441 ? -7.603 -2.454 32.055 1.00 82.75 441 PRO A CA 1
ATOM 3555 C C . PRO A 1 441 ? -6.406 -1.844 31.328 1.00 82.75 441 PRO A C 1
ATOM 3557 O O . PRO A 1 441 ? -5.926 -2.413 30.352 1.00 82.75 441 PRO A O 1
ATOM 3560 N N . ASN A 1 442 ? -5.889 -0.732 31.860 1.00 82.50 442 ASN A N 1
ATOM 3561 C CA . ASN A 1 442 ? -4.614 -0.135 31.449 1.00 82.50 442 ASN A CA 1
ATOM 3562 C C . ASN A 1 442 ? -4.521 0.214 29.947 1.00 82.50 442 ASN A C 1
ATOM 3564 O O . ASN A 1 442 ? -3.484 0.027 29.318 1.00 82.50 442 ASN A O 1
ATOM 3568 N N . VAL A 1 443 ? -5.614 0.720 29.360 1.00 85.31 443 VAL A N 1
ATOM 3569 C CA . VAL A 1 443 ? -5.660 1.166 27.953 1.00 85.31 443 VAL A CA 1
ATOM 3570 C C . VAL A 1 443 ? -5.937 2.676 27.872 1.00 85.31 443 VAL A C 1
ATOM 3572 O O . VAL A 1 443 ? -7.007 3.070 27.399 1.00 85.31 443 VAL A O 1
ATOM 3575 N N . PRO A 1 444 ? -5.002 3.541 28.320 1.00 80.88 444 PRO A N 1
ATOM 3576 C CA . PRO A 1 444 ? -5.184 4.996 28.278 1.00 80.88 444 PRO A CA 1
ATOM 3577 C C . PRO A 1 444 ? -5.352 5.507 26.843 1.00 80.88 444 PRO A C 1
ATOM 3579 O O . PRO A 1 444 ? -6.160 6.381 26.587 1.00 80.88 444 PRO A O 1
ATOM 3582 N N . LYS A 1 445 ? -4.714 4.855 25.860 1.00 82.25 445 LYS A N 1
ATOM 3583 C CA . LYS A 1 445 ? -4.851 5.179 24.426 1.00 82.25 445 LYS A CA 1
ATOM 3584 C C . LYS A 1 445 ? -6.289 5.102 23.892 1.00 82.25 445 LYS A C 1
ATOM 3586 O O . LYS A 1 445 ? -6.565 5.612 22.817 1.00 82.25 445 LYS A O 1
ATOM 3591 N N . ALA A 1 446 ? -7.180 4.400 24.594 1.00 80.94 446 ALA A N 1
ATOM 3592 C CA . ALA A 1 446 ? -8.588 4.266 24.234 1.00 80.94 446 ALA A CA 1
ATOM 3593 C C . ALA A 1 446 ? -9.501 5.156 25.100 1.00 80.94 446 ALA A C 1
ATOM 3595 O O . ALA A 1 446 ? -10.708 4.905 25.146 1.00 80.94 446 ALA A O 1
ATOM 3596 N N . ARG A 1 447 ? -8.937 6.120 25.837 1.00 80.69 447 ARG A N 1
ATOM 3597 C CA . ARG A 1 447 ? -9.634 7.121 26.652 1.00 80.69 447 ARG A CA 1
ATOM 3598 C C . ARG A 1 447 ? -9.230 8.507 26.135 1.00 80.69 447 ARG A C 1
ATOM 3600 O O . ARG A 1 447 ? -8.066 8.854 26.263 1.00 80.69 447 ARG A O 1
ATOM 3607 N N . PRO A 1 448 ? -10.135 9.250 25.485 1.00 70.75 448 PRO A N 1
ATOM 3608 C CA . PRO A 1 448 ? -9.798 10.516 24.834 1.00 70.75 448 PRO A CA 1
ATOM 3609 C C . PRO A 1 448 ? -9.806 11.727 25.794 1.00 70.75 448 PRO A C 1
ATOM 3611 O O . PRO A 1 448 ? -10.146 12.819 25.353 1.00 70.75 448 PRO A O 1
ATOM 3614 N N . ILE A 1 449 ? -9.495 11.530 27.084 1.00 66.44 449 ILE A N 1
ATOM 3615 C CA . ILE A 1 449 ? -9.526 12.575 28.130 1.00 66.44 449 ILE A CA 1
ATOM 3616 C C . ILE A 1 449 ? -8.112 13.059 28.446 1.00 66.44 449 ILE A C 1
ATOM 3618 O O . ILE A 1 449 ? -7.190 12.208 28.449 1.00 66.44 449 ILE A O 1
#

Foldseek 3Di:
DDPPPPDDPAQPVVLLVVLQPDQQWDWDADPNAIAIAHRLFDDCVSVVVVSVVLVVLLVVCLVVVWQEEEEEQCGQQPSQLSSVVSPHVAYEYEHQDPSSQVNVVVSCVVSPNPVHYYYDNDLQCHPPDLVLFQPTQEYEYQAQAAEDPDDPVPDDSNNRRNHDHVCPSVLVCLQCVNRRHNPPRHDYDYDDDVVHHPPVVSQVSNVVNPHHDDDPDDDPPPPVSPPVPPDPPVPPPPPPPPDDDDLDDPVNLVVLCVQQPPDPPDDLVNVCVVSVHDSVSSVVSCVVVVHDDDDDDDAFDDDPVLVVQQVVLVVVVCCVCVVVVAWEKEKDKDKADPPNDDDDPPDDDDDPDQWIWMWIKIDTPQGIWDIQTDTDPDPDDALVCCVPGPVVRVLVVCVVGPVPGRYEYEYAPDPSCPDPVNVVSCVVSPHHYDDPSSRRPPPVVPHPD

Sequence (449 aa):
MQETDYIRGGLAEKLLAQGISIQEKTTILIQDKNFVIYPNVFNPIVYSATLCFTYSFLNLIQRLKPQHLLELGTGAGYNAVLTALNGASYVMCTDVSQVAVNNAQENIDNHQLGNRVTVVCSDVFDSLPSEWRNKFDLIFWNFPFNHINKSVSELTDLERCVFDRKHEAIDICSRDIREFLVPYSGRAFFDFSAAIASIEQFSNIAAKHNWKLQLVNEDKTTVDEESDFEELDLPIEDLPRSCRPTCFDKKKLKRLHNAATNHVGVSQTKLAREFGVAQSIIHYRLKKMGLKYYNRYKAPRYSQEQLQQAPKKCGKLRRQIITSNTLIIVDDEKYFSFSNDEMLQNVGFFSLDKEHALDNLALSVKGISKPFIGTTTGPAITANVYINSCLNKLLAFIEEHHGDDKYIFRRDLASSHYAKKTTTWLRQYKIKIVPKQVNPPNVPKARPI

InterPro domains:
  IPR025714 Methyltransferase domain [PF13847] (68-162)
  IPR029063 S-adenosyl-L-methionine-dependent methyltransferase superfamily [G3DSA:3.40.50.150] (47-229)
  IPR029063 S-adenosyl-L-methionine-dependent methyltransferase superfamily [SSF53335] (31-159)
  IPR036397 Ribonuclease H superfamily [G3DSA:3.30.420.10] (293-449)
  IPR052190 Release factor glutamine methyltransferase Mtq2-like [PTHR45875] (61-146)

Organism: NCBI:txid392030

Solvent-accessible surface area (backbone atoms only — not comparable to full-atom values): 26770 Å² total; per-residue (Å²): 137,77,82,77,74,72,70,87,84,78,52,70,65,58,45,49,52,54,44,65,67,40,82,58,74,44,79,47,77,57,95,94,39,82,37,54,37,46,52,59,33,78,48,54,85,71,46,49,72,52,50,57,54,48,55,53,50,54,55,47,45,72,72,68,58,44,47,25,37,36,33,40,61,38,36,37,26,60,66,54,49,50,44,42,76,71,65,26,65,34,26,41,30,22,16,68,43,63,68,21,31,54,27,18,46,51,38,30,53,78,69,71,31,67,93,38,42,47,72,41,65,21,62,82,66,76,61,60,62,77,86,50,47,44,56,20,40,29,38,40,28,71,61,39,67,30,73,48,98,67,57,78,92,74,50,50,71,52,50,50,61,47,35,21,54,86,45,48,64,61,44,51,43,45,62,52,50,69,56,33,26,22,82,99,70,36,45,77,50,66,62,83,56,75,90,74,31,61,66,65,60,54,47,52,50,30,43,77,52,77,42,81,87,73,91,84,78,84,84,83,76,75,74,51,87,70,74,78,71,69,77,85,60,76,76,81,62,70,69,80,65,91,64,81,80,67,96,62,50,76,66,53,48,54,50,51,50,60,64,59,55,96,54,79,95,72,47,55,63,57,51,10,63,76,70,73,48,58,41,69,58,43,51,53,51,37,52,76,71,70,58,78,91,78,85,83,76,94,69,81,88,69,54,78,66,45,66,62,42,28,60,56,16,46,52,51,43,48,52,64,32,65,78,64,73,37,46,60,36,38,42,53,78,48,82,43,55,91,57,94,65,84,80,60,94,91,73,86,81,92,70,97,73,62,81,31,45,34,39,38,43,39,42,39,97,91,47,69,35,76,66,34,77,43,76,41,97,56,100,66,74,46,38,66,52,43,46,70,57,45,48,53,40,48,48,54,41,39,60,72,76,42,69,89,53,59,58,37,37,42,67,74,86,56,69,32,64,73,30,69,69,37,49,50,51,39,56,74,72,66,58,49,62,65,53,76,90,41,56,50,69,88,51,63,93,80,48,99,118

Nearest PDB structures (foldseek):
  6h1e-assembly1_A  TM=8.136E-01  e=3.355E-07  Homo sapiens
  1vq1-assembly2_B  TM=8.060E-01  e=6.356E-07  Thermotoga maritima MSB8
  4m36-assembly1_A  TM=7.478E-01  e=8.680E-06  Trypanosoma brucei brucei TREU927
  5eku-assembly1_A  TM=7.244E-01  e=4.679E-05  Trypanosoma brucei brucei
  6pdm-assembly1_A  TM=8.384E-01  e=3.182E-04  Homo sapiens

Secondary structure (DSSP, 8-state):
-------TTSSHHHHHHHHHH--S-EEEEETTEEEEE-TTS--TTTSTHHHHHHHHHHHHHHHH--SEEEEES-TTSHHHHHHHHTT-SEEEEEES-HHHHHHHHHHHHHTT-TTTEEEEE-STTTT--GGGTT-BSEEEE----B---S-GGG--HHHHTTB-GGGHHHHHHHHHGGGTBPTTT-EEEE---TTTS-HHHHHHHHHHTT--------------TTTSSS--S---------PPPPS--HHHHHHHHHHHTT-SS--HHHHHHHHTS-HHHHHHHHHHTT----PPPP-PPPPHHHHHHHHHHHHHHHHHHHTTTPEEEEEEEEEE-SS-----TT-----S----EEEEEEEETTEEPPPEEEE-SSSS--HHHIIIIIIHHHHHHHHHHSTTS-EEEE--S-HHHHSHHHHHHHHHTT--B--TTTS-TT-GGG---

pLDDT: mean 81.48, std 17.31, range [23.3, 98.75]

Radius of gyration: 32.36 Å; Cα contacts (8 Å, |Δi|>4): 575; chains: 1; bounding box: 75×50×93 Å